Protein AF-A0A6A4GI55-F1 (afdb_monomer_lite)

Radius of gyration: 38.8 Å; chains: 1; bounding box: 85×87×106 Å

Sequence (575 aa):
MINQCIDLEAQVASNDEFSDIDGFEDRGFIDDSPVNSPGPSSPTPTSPSSTPLLATTRNKGLNTLLARIEDHLTQKPLPEEEEDESVLGQKGLWLREGDRSLWRPRQEYHVIFELISKHEVLHKELSSAFYNPRDVGYVYLEARFSKSGPQSLREVLRGLYNTKMSTLALVPESELKKCLHMQDERGYAHGQWVQIRGVKVLVVPRLSLAASNKHYASSSKRKRDAPCPPSELFQPAKCKHDLVKRGDRYMYKSWTFKHGLLVKVFNLSSVSPARKIPISLFHLFSESKKRAGKDLFEIASMPLPSFWHFDPGEKVIVHYKEGATFGTVLTSEEESDMEKSWCVVDVVSKGHQRVMVRYLEKNIIPGDFIEVLRGAHTGKSGFVVAKTDDHLGICIGAYFRVHANSVKLTTPNYSNTETPWLNVEVKLLIQPHAGQTGWVKDVFVDSNRSLQLVVYLCTGKTCTVGHSEVLERWTGKLLLDHQPLKPHQSQFDVDVPWKDVEVVIQSGSFVSSIGIVKDVRRDFRGSLHVLLWIVQHNCSVEVDHSTVMERRTFMPLLESLPLHDHQLTKVQRQF

Secondary structure (DSSP, 8-state):
--------S------------------------------------------------S-HHHHHHHHHHHHHHTT-PPPP-----S-------PPPTTPPEEEE-S--THHHHHHHHTHHHHTTTEEEEE--TTSTT--EEEE-----STTSHHHHHHHHH---GGG-EEPPHHHHHHHT----TT-PPTTPPP-SS-EEEEE------S---------------SPPPP-----GGG--SSEEEETTEEEETTEEEETTEEEEEE-GGG----SEE-HHHHHHHHHHHHHH-S-S--GGGSPEETT----TT-EEEEEETTEEEEEEEEEEEE-TTSS-EEEEEEETTTEEEEEEGGGEEE---TT-EEEE-SSTTTT-EEEEEEEETTEEEEEESEEEEEEGGGEEE-----TTS--TTTT-EEEE-STTSTT-EEEEEEEEE-TTS-EEEEEEETTS-EEEEEGGGEEETTT-SBHHHHSPPPGGGTTT----TTTT-EEEE-SSTTTTPEEEEEEEEE-TTS-EEEEEEETTTTEEEEEEGGGEEETTT--BTTTS-S--TTSTTTGGG--

Structure (mmCIF, N/CA/C/O backbone):
data_AF-A0A6A4GI55-F1
#
_entry.id   AF-A0A6A4GI55-F1
#
loop_
_atom_site.group_PDB
_atom_site.id
_atom_site.type_symbol
_atom_site.label_atom_id
_atom_site.label_alt_id
_atom_site.label_comp_id
_atom_site.label_asym_id
_atom_site.label_entity_id
_atom_site.label_seq_id
_atom_site.pdbx_PDB_ins_code
_atom_site.Cartn_x
_atom_site.Cartn_y
_atom_site.Cartn_z
_atom_site.occupancy
_atom_site.B_iso_or_equiv
_atom_site.auth_seq_id
_atom_site.auth_comp_id
_atom_site.auth_asym_id
_atom_site.auth_atom_id
_atom_site.pdbx_PDB_model_num
ATOM 1 N N . MET A 1 1 ? -6.349 -13.548 -43.482 1.00 27.50 1 MET A N 1
ATOM 2 C CA . MET A 1 1 ? -6.478 -13.733 -42.019 1.00 27.50 1 MET A CA 1
ATOM 3 C C . MET A 1 1 ? -5.986 -12.467 -41.336 1.00 27.50 1 MET A C 1
ATOM 5 O O . MET A 1 1 ? -4.794 -12.211 -41.338 1.00 27.50 1 MET A O 1
ATOM 9 N N . ILE A 1 2 ? -6.903 -11.632 -40.848 1.00 30.75 2 ILE A N 1
ATOM 10 C CA . ILE A 1 2 ? -6.598 -10.356 -40.190 1.00 30.75 2 ILE A CA 1
ATOM 11 C C . ILE A 1 2 ? -7.349 -10.374 -38.862 1.00 30.75 2 ILE A C 1
ATOM 13 O O . ILE A 1 2 ? -8.572 -10.377 -38.863 1.00 30.75 2 ILE A O 1
ATOM 17 N N . ASN A 1 3 ? -6.616 -10.416 -37.752 1.00 27.03 3 ASN A N 1
ATOM 18 C CA . ASN A 1 3 ? -7.107 -10.047 -36.427 1.00 27.03 3 ASN A CA 1
ATOM 19 C C . ASN A 1 3 ? -5.991 -9.260 -35.741 1.00 27.03 3 ASN A C 1
ATOM 21 O O . ASN A 1 3 ? -5.084 -9.812 -35.119 1.00 27.03 3 ASN A O 1
ATOM 25 N N . GLN A 1 4 ? -6.051 -7.947 -35.948 1.00 27.64 4 GLN A N 1
ATOM 26 C CA . GLN A 1 4 ? -5.278 -6.944 -35.234 1.00 27.64 4 GLN A CA 1
ATOM 27 C C . GLN A 1 4 ? -5.933 -6.672 -33.878 1.00 27.64 4 GLN A C 1
ATOM 29 O O . GLN A 1 4 ? -7.140 -6.469 -33.823 1.00 27.64 4 GLN A O 1
ATOM 34 N N . CYS A 1 5 ? -5.119 -6.600 -32.824 1.00 23.16 5 CYS A N 1
ATOM 35 C CA . CYS A 1 5 ? -5.199 -5.582 -31.772 1.00 23.16 5 CYS A CA 1
ATOM 36 C C . CYS A 1 5 ? -3.943 -5.690 -30.898 1.00 23.16 5 CYS A C 1
ATOM 38 O O . CYS A 1 5 ? -3.806 -6.603 -30.087 1.00 23.16 5 CYS A O 1
ATOM 40 N N . ILE A 1 6 ? -3.021 -4.746 -31.082 1.00 31.50 6 ILE A N 1
ATOM 41 C CA . ILE A 1 6 ? -1.966 -4.406 -30.128 1.00 31.50 6 ILE A CA 1
ATOM 42 C C . ILE A 1 6 ? -1.977 -2.882 -30.043 1.00 31.50 6 ILE A C 1
ATOM 44 O O . ILE A 1 6 ? -1.824 -2.229 -31.075 1.00 31.50 6 ILE A O 1
ATOM 48 N N . ASP A 1 7 ? -2.123 -2.347 -28.833 1.00 30.25 7 ASP A N 1
ATOM 49 C CA . ASP A 1 7 ? -1.531 -1.061 -28.476 1.00 30.25 7 ASP A CA 1
ATOM 50 C C . ASP A 1 7 ? -1.254 -1.005 -26.964 1.00 30.25 7 ASP A C 1
ATOM 52 O O . ASP A 1 7 ? -2.112 -1.361 -26.151 1.00 30.25 7 ASP A O 1
ATOM 56 N N . LEU A 1 8 ? -0.027 -0.628 -26.615 1.00 39.16 8 LEU A N 1
ATOM 57 C CA . LEU A 1 8 ? 0.476 -0.371 -25.265 1.00 39.16 8 LEU A CA 1
ATOM 58 C C . LEU A 1 8 ? 1.127 1.006 -25.362 1.00 39.16 8 LEU A C 1
ATOM 60 O O . LEU A 1 8 ? 2.305 1.111 -25.675 1.00 39.16 8 LEU A O 1
ATOM 64 N N . GLU A 1 9 ? 0.269 2.012 -25.223 1.00 27.00 9 GLU A N 1
ATOM 65 C CA . GLU A 1 9 ? 0.492 3.458 -25.316 1.00 27.00 9 GLU A CA 1
ATOM 66 C C . GLU A 1 9 ? 1.938 3.928 -25.566 1.00 27.00 9 GLU A C 1
ATOM 68 O O . GLU A 1 9 ? 2.693 4.181 -24.631 1.00 27.00 9 GLU A O 1
ATOM 73 N N . ALA A 1 10 ? 2.263 4.156 -26.844 1.00 29.06 10 ALA A N 1
ATOM 74 C CA . ALA A 1 10 ? 2.927 5.378 -27.300 1.00 29.06 10 ALA A CA 1
ATOM 75 C C . ALA A 1 10 ? 2.704 5.577 -28.811 1.00 29.06 10 ALA A C 1
ATOM 77 O O . ALA A 1 10 ? 2.954 4.691 -29.626 1.00 29.06 10 ALA A O 1
ATOM 78 N N . GLN A 1 11 ? 2.236 6.774 -29.171 1.00 33.56 11 GLN A N 1
ATOM 79 C CA . GLN A 1 11 ? 2.151 7.281 -30.539 1.00 33.56 11 GLN A CA 1
ATOM 80 C C . GLN A 1 11 ? 3.532 7.283 -31.208 1.00 33.56 11 GLN A C 1
ATOM 82 O O . GLN A 1 11 ? 4.413 7.984 -30.725 1.00 33.56 11 GLN A O 1
ATOM 87 N N . VAL A 1 12 ? 3.680 6.629 -32.364 1.00 30.25 12 VAL A N 1
ATOM 88 C CA . VAL A 1 12 ? 4.513 7.122 -33.478 1.00 30.25 12 VAL A CA 1
ATOM 89 C C . VAL A 1 12 ? 3.841 6.727 -34.796 1.00 30.25 12 VAL A C 1
ATOM 91 O O . VAL A 1 12 ? 3.284 5.639 -34.938 1.00 30.25 12 VAL A O 1
ATOM 94 N N . ALA A 1 13 ? 3.834 7.683 -35.720 1.00 28.62 13 ALA A N 1
ATOM 95 C CA . ALA A 1 13 ? 3.195 7.647 -37.021 1.00 28.62 13 ALA A CA 1
ATOM 96 C C . ALA A 1 13 ? 3.785 6.596 -37.981 1.00 28.62 13 ALA A C 1
ATOM 98 O O . ALA A 1 13 ? 4.978 6.326 -37.963 1.00 28.62 13 ALA A O 1
ATOM 99 N N . SER A 1 14 ? 2.891 6.086 -38.839 1.00 33.53 14 SER A N 1
ATOM 100 C CA . SER A 1 14 ? 3.116 5.547 -40.191 1.00 33.53 14 SER A CA 1
ATOM 101 C C . SER A 1 14 ? 4.301 4.598 -40.420 1.00 33.53 14 SER A C 1
ATOM 103 O O . SER A 1 14 ? 5.425 5.043 -40.618 1.00 33.53 14 SER A O 1
ATOM 105 N N . ASN A 1 15 ? 3.990 3.308 -40.583 1.00 33.47 15 ASN A N 1
ATOM 106 C CA . ASN A 1 15 ? 4.779 2.399 -41.416 1.00 33.47 15 ASN A CA 1
ATOM 107 C C . ASN A 1 15 ? 3.986 2.126 -42.700 1.00 33.47 15 ASN A C 1
ATOM 109 O O . ASN A 1 15 ? 3.065 1.307 -42.685 1.00 33.47 15 ASN A O 1
ATOM 113 N N . ASP A 1 16 ? 4.338 2.826 -43.774 1.00 38.34 16 ASP A N 1
ATOM 114 C CA . ASP A 1 16 ? 4.315 2.238 -45.113 1.00 38.34 16 ASP A CA 1
ATOM 115 C C . ASP A 1 16 ? 5.737 1.740 -45.413 1.00 38.34 16 ASP A C 1
ATOM 117 O O . ASP A 1 16 ? 6.703 2.276 -44.875 1.00 38.34 16 ASP A O 1
ATOM 121 N N . GLU A 1 17 ? 5.819 0.720 -46.266 1.00 38.59 17 GLU A N 1
ATOM 122 C CA . GLU A 1 17 ? 7.030 0.042 -46.759 1.00 38.59 17 GLU A CA 1
ATOM 123 C C . GLU A 1 17 ? 7.668 -0.974 -45.795 1.00 38.59 17 GLU A C 1
ATOM 125 O O . GLU A 1 17 ? 8.411 -0.651 -44.879 1.00 38.59 17 GLU A O 1
ATOM 130 N N . PHE A 1 18 ? 7.342 -2.254 -45.994 1.00 33.28 18 PHE A N 1
ATOM 131 C CA . PHE A 1 18 ? 8.253 -3.223 -46.618 1.00 33.28 18 PHE A CA 1
ATOM 132 C C . PHE A 1 18 ? 7.452 -4.492 -46.938 1.00 33.28 18 PHE A C 1
ATOM 134 O O . PHE A 1 18 ? 6.995 -5.217 -46.053 1.00 33.28 18 PHE A O 1
ATOM 141 N N . SER A 1 19 ? 7.238 -4.691 -48.233 1.00 33.56 19 SER A N 1
ATOM 142 C CA . SER A 1 19 ? 6.690 -5.887 -48.856 1.00 33.56 19 SER A CA 1
ATOM 143 C C . SER A 1 19 ? 7.709 -7.029 -48.865 1.00 33.56 19 SER A C 1
ATOM 145 O O . SER A 1 19 ? 8.910 -6.794 -48.971 1.00 33.56 19 SER A O 1
ATOM 147 N N . ASP A 1 20 ? 7.158 -8.239 -48.800 1.00 34.97 20 ASP A N 1
ATOM 148 C CA . ASP A 1 20 ? 7.631 -9.501 -49.371 1.00 34.97 20 ASP A CA 1
ATOM 149 C C . ASP A 1 20 ? 9.036 -10.003 -49.008 1.00 34.97 20 ASP A C 1
ATOM 151 O O . ASP A 1 20 ? 10.056 -9.510 -49.477 1.00 34.97 20 ASP A O 1
ATOM 155 N N . ILE A 1 21 ? 9.068 -11.114 -48.267 1.00 32.69 21 ILE A N 1
ATOM 156 C CA . ILE A 1 21 ? 9.977 -12.221 -48.575 1.00 32.69 21 ILE A CA 1
ATOM 157 C C . ILE A 1 21 ? 9.258 -13.534 -48.260 1.00 32.69 21 ILE A C 1
ATOM 159 O O . ILE A 1 21 ? 8.722 -13.738 -47.167 1.00 32.69 21 ILE A O 1
ATOM 163 N N . ASP A 1 22 ? 9.228 -14.363 -49.296 1.00 34.16 22 ASP A N 1
ATOM 164 C CA . ASP A 1 22 ? 8.552 -15.640 -49.421 1.00 34.16 22 ASP A CA 1
ATOM 165 C C . ASP A 1 22 ? 9.075 -16.723 -48.476 1.00 34.16 22 ASP A C 1
ATOM 167 O O . ASP A 1 22 ? 10.158 -16.646 -47.889 1.00 34.16 22 ASP A O 1
ATOM 171 N N . GLY A 1 23 ? 8.235 -17.747 -48.346 1.00 33.69 23 GLY A N 1
ATOM 172 C CA . GLY A 1 23 ? 8.396 -18.875 -47.450 1.00 33.69 23 GLY A CA 1
ATOM 173 C C . GLY A 1 23 ? 9.537 -19.826 -47.796 1.00 33.69 23 GLY A C 1
ATOM 174 O O . GLY A 1 23 ? 10.000 -19.931 -48.926 1.00 33.69 23 GLY A O 1
ATOM 175 N N . PHE A 1 24 ? 9.910 -20.602 -46.784 1.00 30.45 24 PHE A N 1
ATOM 176 C CA . PHE A 1 24 ? 10.539 -21.902 -46.957 1.00 30.45 24 PHE A CA 1
ATOM 177 C C . PHE A 1 24 ? 9.779 -22.891 -46.073 1.00 30.45 24 PHE A C 1
ATOM 179 O O . PHE A 1 24 ? 9.833 -22.820 -44.844 1.00 30.45 24 PHE A O 1
ATOM 186 N N . GLU A 1 25 ? 8.997 -23.754 -46.725 1.00 33.44 25 GLU A N 1
ATOM 187 C CA . GLU A 1 25 ? 8.440 -24.962 -46.124 1.00 33.44 25 GLU A CA 1
ATOM 188 C C . GLU A 1 25 ? 9.569 -25.975 -45.914 1.00 33.44 25 GLU A C 1
ATOM 190 O O . GLU A 1 25 ? 10.331 -26.276 -46.831 1.00 33.44 25 GLU A O 1
ATOM 195 N N . ASP A 1 26 ? 9.632 -26.518 -44.704 1.00 32.16 26 ASP A N 1
ATOM 196 C CA . ASP A 1 26 ? 10.450 -27.662 -44.325 1.00 32.16 26 ASP A CA 1
ATOM 197 C C . ASP A 1 26 ? 9.515 -28.884 -44.294 1.00 32.16 26 ASP A C 1
ATOM 199 O O . ASP A 1 26 ? 8.617 -28.965 -43.448 1.00 32.16 26 ASP A O 1
ATOM 203 N N . ARG A 1 27 ? 9.639 -29.797 -45.268 1.00 33.41 27 ARG A N 1
ATOM 204 C CA . ARG A 1 27 ? 8.898 -31.071 -45.294 1.00 33.41 27 ARG A CA 1
ATOM 205 C C . ARG A 1 27 ? 9.871 -32.238 -45.210 1.00 33.41 27 ARG A C 1
ATOM 207 O O . ARG A 1 27 ? 10.637 -32.493 -46.134 1.00 33.41 27 ARG A O 1
ATOM 214 N N . GLY A 1 28 ? 9.777 -32.960 -44.098 1.00 31.00 28 GLY A N 1
ATOM 215 C CA . GLY A 1 28 ? 10.448 -34.231 -43.868 1.00 31.00 28 GLY A CA 1
ATOM 216 C C . GLY A 1 28 ? 9.755 -35.425 -44.537 1.00 31.00 28 GLY A C 1
ATOM 217 O O . GLY A 1 28 ? 8.531 -35.483 -44.628 1.00 31.00 28 GLY A O 1
ATOM 218 N N . PHE A 1 29 ? 10.607 -36.346 -44.992 1.00 28.78 29 PHE A N 1
ATOM 219 C CA . PHE A 1 29 ? 10.519 -37.814 -45.005 1.00 28.78 29 PHE A CA 1
ATOM 220 C C . PHE A 1 29 ? 9.176 -38.501 -44.705 1.00 28.78 29 PHE A C 1
ATOM 222 O O . PHE A 1 29 ? 8.700 -38.413 -43.576 1.00 28.78 29 PHE A O 1
ATOM 229 N N . ILE A 1 30 ? 8.728 -39.357 -45.639 1.00 34.19 30 ILE A N 1
ATOM 230 C CA . ILE A 1 30 ? 8.327 -40.758 -45.382 1.00 34.19 30 ILE A CA 1
ATOM 231 C C . ILE A 1 30 ? 8.816 -41.638 -46.551 1.00 34.19 30 ILE A C 1
ATOM 233 O O . ILE A 1 30 ? 8.783 -41.228 -47.710 1.00 34.19 30 ILE A O 1
ATOM 237 N N . ASP A 1 31 ? 9.309 -42.811 -46.166 1.00 32.91 31 ASP A N 1
ATOM 238 C CA . ASP A 1 31 ? 9.859 -43.941 -46.917 1.00 32.91 31 ASP A CA 1
ATOM 239 C C . ASP A 1 31 ? 8.738 -44.927 -47.309 1.00 32.91 31 ASP A C 1
ATOM 241 O O . ASP A 1 31 ? 7.802 -45.086 -46.533 1.00 32.91 31 ASP A O 1
ATOM 245 N N . ASP A 1 32 ? 8.841 -45.578 -48.472 1.00 31.58 32 ASP A N 1
ATOM 246 C CA . ASP A 1 32 ? 8.227 -46.887 -48.760 1.00 31.58 32 ASP A CA 1
ATOM 247 C C . ASP A 1 32 ? 8.819 -47.461 -50.069 1.00 31.58 32 ASP A C 1
ATOM 249 O O . ASP A 1 32 ? 8.572 -46.990 -51.181 1.00 31.58 32 ASP A O 1
ATOM 253 N N . SER A 1 33 ? 9.643 -48.499 -49.907 1.00 32.56 33 SER A N 1
ATOM 254 C CA . SER A 1 33 ? 10.114 -49.445 -50.942 1.00 32.56 33 SER A CA 1
ATOM 255 C C . SER A 1 33 ? 9.000 -50.490 -51.252 1.00 32.56 33 SER A C 1
ATOM 257 O O . SER A 1 33 ? 7.983 -50.433 -50.562 1.00 32.56 33 SER A O 1
ATOM 259 N N . PRO A 1 34 ? 9.125 -51.514 -52.149 1.00 48.28 34 PRO A N 1
ATOM 260 C CA . PRO A 1 34 ? 10.324 -52.038 -52.835 1.00 48.28 34 PRO A CA 1
ATOM 261 C C . PRO A 1 34 ? 10.118 -52.534 -54.301 1.00 48.28 34 PRO A C 1
ATOM 263 O O . PRO A 1 34 ? 9.014 -52.525 -54.835 1.00 48.28 34 PRO A O 1
ATOM 266 N N . VAL A 1 35 ? 11.201 -53.062 -54.906 1.00 32.31 35 VAL A N 1
ATOM 267 C CA . VAL A 1 35 ? 11.301 -54.393 -55.573 1.00 32.31 35 VAL A CA 1
ATOM 268 C C . VAL A 1 35 ? 12.112 -54.402 -56.898 1.00 32.31 35 VAL A C 1
ATOM 270 O O . VAL A 1 35 ? 11.767 -53.744 -57.872 1.00 32.31 35 VAL A O 1
ATOM 273 N N . ASN A 1 36 ? 13.119 -55.297 -56.905 1.00 29.91 36 ASN A N 1
ATOM 274 C CA . ASN A 1 36 ? 13.839 -55.980 -58.004 1.00 29.91 36 ASN A CA 1
ATOM 275 C C . ASN A 1 36 ? 15.143 -55.400 -58.604 1.00 29.91 36 ASN A C 1
ATOM 277 O O . ASN A 1 36 ? 15.152 -54.545 -59.482 1.00 29.91 36 ASN A O 1
ATOM 281 N N . SER A 1 37 ? 16.258 -56.024 -58.193 1.00 36.81 37 SER A N 1
ATOM 282 C CA . SER A 1 37 ? 17.540 -56.175 -58.921 1.00 36.81 37 SER A CA 1
ATOM 283 C C . SER A 1 37 ? 17.494 -57.436 -59.834 1.00 36.81 37 SER A C 1
ATOM 285 O O . SER A 1 37 ? 16.513 -58.176 -59.710 1.00 36.81 37 SER A O 1
ATOM 287 N N . PRO A 1 38 ? 18.477 -57.748 -60.727 1.00 46.69 38 PRO A N 1
ATOM 288 C CA . PRO A 1 38 ? 19.897 -58.005 -60.386 1.00 46.69 38 PRO A CA 1
ATOM 289 C C . PRO A 1 38 ? 20.960 -57.453 -61.386 1.00 46.69 38 PRO A C 1
ATOM 291 O O . PRO A 1 38 ? 20.625 -56.996 -62.470 1.00 46.69 38 PRO A O 1
ATOM 294 N N . GLY A 1 39 ? 22.243 -57.470 -60.963 1.00 28.81 39 GLY A N 1
ATOM 295 C CA . GLY A 1 39 ? 23.445 -56.858 -61.598 1.00 28.81 39 GLY A CA 1
ATOM 296 C C . GLY A 1 39 ? 24.020 -57.613 -62.817 1.00 28.81 39 GLY A C 1
ATOM 297 O O . GLY A 1 39 ? 23.220 -58.154 -63.573 1.00 28.81 39 GLY A O 1
ATOM 298 N N . PRO A 1 40 ? 25.357 -57.775 -63.026 1.00 45.09 40 PRO A N 1
ATOM 299 C CA . PRO A 1 40 ? 26.566 -57.150 -62.433 1.00 45.09 40 PRO A CA 1
ATOM 300 C C . PRO A 1 40 ? 27.657 -56.734 -63.480 1.00 45.09 40 PRO A C 1
ATOM 302 O O . PRO A 1 40 ? 27.607 -57.193 -64.611 1.00 45.09 40 PRO A O 1
ATOM 305 N N . SER A 1 41 ? 28.692 -55.955 -63.093 1.00 30.98 41 SER A N 1
ATOM 306 C CA . SER A 1 41 ? 30.124 -56.165 -63.476 1.00 30.98 41 SER A CA 1
ATOM 307 C C . SER A 1 41 ? 31.046 -54.971 -63.135 1.00 30.98 41 SER A C 1
ATOM 309 O O . SER A 1 41 ? 30.869 -53.867 -63.644 1.00 30.98 41 SER A O 1
ATOM 311 N N . SER A 1 42 ? 32.068 -55.229 -62.311 1.00 31.05 42 SER A N 1
ATOM 312 C CA . SER A 1 42 ? 33.330 -54.465 -62.129 1.00 31.05 42 SER A CA 1
ATOM 313 C C . SER A 1 42 ? 34.255 -54.626 -63.376 1.00 31.05 42 SER A C 1
ATOM 315 O O . SER A 1 42 ? 33.863 -55.426 -64.228 1.00 31.05 42 SER A O 1
ATOM 317 N N . PRO A 1 43 ? 35.469 -54.012 -63.531 1.00 37.88 43 PRO A N 1
ATOM 318 C CA . PRO A 1 43 ? 36.364 -53.411 -62.521 1.00 37.88 43 PRO A CA 1
ATOM 319 C C . PRO A 1 43 ? 37.162 -52.123 -62.910 1.00 37.88 43 PRO A C 1
ATOM 321 O O . PRO A 1 43 ? 37.213 -51.684 -64.053 1.00 37.88 43 PRO A O 1
ATOM 324 N N . THR A 1 44 ? 37.821 -51.546 -61.895 1.00 29.11 44 THR A N 1
ATOM 325 C CA . THR A 1 44 ? 39.004 -50.635 -61.877 1.00 29.11 44 THR A CA 1
ATOM 326 C C . THR A 1 44 ? 40.224 -51.267 -62.611 1.00 29.11 44 THR A C 1
ATOM 328 O O . THR A 1 44 ? 40.113 -52.458 -62.904 1.00 29.11 44 THR A O 1
ATOM 331 N N . PRO A 1 45 ? 41.416 -50.632 -62.845 1.00 38.56 45 PRO A N 1
ATOM 332 C CA . PRO A 1 45 ? 41.989 -49.383 -62.281 1.00 38.56 45 PRO A CA 1
ATOM 333 C C . PRO A 1 45 ? 42.847 -48.499 -63.236 1.00 38.56 45 PRO A C 1
ATOM 335 O O . PRO A 1 45 ? 43.279 -48.964 -64.281 1.00 38.56 45 PRO A O 1
ATOM 338 N N . THR A 1 46 ? 43.190 -47.255 -62.846 1.00 26.91 46 THR A N 1
ATOM 339 C CA . THR A 1 46 ? 44.569 -46.671 -62.866 1.00 26.91 46 THR A CA 1
ATOM 340 C C . THR A 1 46 ? 44.591 -45.180 -62.464 1.00 26.91 46 THR A C 1
ATOM 342 O O . THR A 1 46 ? 43.878 -44.357 -63.023 1.00 26.91 46 THR A O 1
ATOM 345 N N . SER A 1 47 ? 45.458 -44.844 -61.504 1.00 27.56 47 SER A N 1
ATOM 346 C CA . SER A 1 47 ? 46.067 -43.511 -61.268 1.00 27.56 47 SER A CA 1
ATOM 347 C C . SER A 1 47 ? 47.493 -43.529 -61.881 1.00 27.56 47 SER A C 1
ATOM 349 O O . SER A 1 47 ? 47.893 -44.630 -62.276 1.00 27.56 47 SER A O 1
ATOM 351 N N . PRO A 1 48 ? 48.333 -42.455 -61.910 1.00 42.34 48 PRO A N 1
ATOM 352 C CA . PRO A 1 48 ? 48.237 -41.136 -61.242 1.00 42.34 48 PRO A CA 1
ATOM 353 C C . PRO A 1 48 ? 48.700 -39.905 -62.081 1.00 42.34 48 PRO A C 1
ATOM 355 O O . PRO A 1 48 ? 49.344 -40.064 -63.109 1.00 42.34 48 PRO A O 1
ATOM 358 N N . SER A 1 49 ? 48.448 -38.668 -61.602 1.00 25.91 49 SER A N 1
ATOM 359 C CA . SER A 1 49 ? 49.297 -37.470 -61.852 1.00 25.91 49 SER A CA 1
ATOM 360 C C . SER A 1 49 ? 48.773 -36.180 -61.161 1.00 25.91 49 SER A C 1
ATOM 362 O O . SER A 1 49 ? 47.888 -35.505 -61.673 1.00 25.91 49 SER A O 1
ATOM 364 N N . SER A 1 50 ? 49.363 -35.858 -60.004 1.00 26.67 50 SER A N 1
ATOM 365 C CA . SER A 1 50 ? 49.997 -34.579 -59.591 1.00 26.67 50 SER A CA 1
ATOM 366 C C . SER A 1 50 ? 49.322 -33.179 -59.721 1.00 26.67 50 SER A C 1
ATOM 368 O O . SER A 1 50 ? 49.386 -32.555 -60.773 1.00 26.67 50 SER A O 1
ATOM 370 N N . THR A 1 51 ? 48.969 -32.618 -58.537 1.00 28.88 51 THR A N 1
ATOM 371 C CA . THR A 1 51 ? 49.131 -31.217 -57.995 1.00 28.88 51 THR A CA 1
ATOM 372 C C . THR A 1 51 ? 48.413 -29.984 -58.606 1.00 28.88 51 THR A C 1
ATOM 374 O O . THR A 1 51 ? 48.208 -29.959 -59.811 1.00 28.88 51 THR A O 1
ATOM 377 N N . PRO A 1 52 ? 48.177 -28.865 -57.852 1.00 34.53 52 PRO A N 1
ATOM 378 C CA . PRO A 1 52 ? 48.204 -28.639 -56.390 1.00 34.53 52 PRO A CA 1
ATOM 379 C C . PRO A 1 52 ? 46.973 -27.893 -55.793 1.00 34.53 52 PRO A C 1
ATOM 381 O O . PRO A 1 52 ? 46.216 -27.201 -56.468 1.00 34.53 52 PRO A O 1
ATOM 384 N N . LEU A 1 53 ? 46.845 -27.998 -54.463 1.00 27.53 53 LEU A N 1
ATOM 385 C CA . LEU A 1 53 ? 45.938 -27.245 -53.587 1.00 27.53 53 LEU A CA 1
ATOM 386 C C . LEU A 1 53 ? 46.423 -25.801 -53.375 1.00 27.53 53 LEU A C 1
ATOM 388 O O . LEU A 1 53 ? 47.582 -25.573 -53.030 1.00 27.53 53 LEU A O 1
ATOM 392 N N . LEU A 1 54 ? 45.509 -24.839 -53.509 1.00 28.50 54 LEU A N 1
ATOM 393 C CA . LEU A 1 54 ? 45.727 -23.425 -53.206 1.00 28.50 54 LEU A CA 1
ATOM 394 C C . LEU A 1 54 ? 45.274 -23.134 -51.771 1.00 28.50 54 LEU A C 1
ATOM 396 O O . LEU A 1 54 ? 44.089 -23.190 -51.445 1.00 28.50 54 LEU A O 1
ATOM 400 N N . ALA A 1 55 ? 46.248 -22.832 -50.917 1.00 28.00 55 ALA A N 1
ATOM 401 C CA . ALA A 1 55 ? 46.053 -22.346 -49.564 1.00 28.00 55 ALA A CA 1
ATOM 402 C C . ALA A 1 55 ? 45.994 -20.805 -49.535 1.00 28.00 55 ALA A C 1
ATOM 404 O O . ALA A 1 55 ? 46.828 -20.124 -50.122 1.00 28.00 55 ALA A O 1
ATOM 405 N N . THR A 1 56 ? 45.032 -20.293 -48.767 1.00 35.31 56 THR A N 1
ATOM 406 C CA . THR A 1 56 ? 45.176 -19.190 -47.799 1.00 35.31 56 THR A CA 1
ATOM 407 C C . THR A 1 56 ? 45.733 -17.835 -48.256 1.00 35.31 56 THR A C 1
ATOM 409 O O . THR A 1 56 ? 46.932 -17.600 -48.176 1.00 35.31 56 THR A O 1
ATOM 412 N N . THR A 1 57 ? 44.848 -16.844 -48.418 1.00 35.88 57 THR A N 1
ATOM 413 C CA . THR A 1 57 ? 45.135 -15.444 -48.028 1.00 35.88 57 THR A CA 1
ATOM 414 C C . THR A 1 57 ? 43.846 -14.672 -47.735 1.00 35.88 57 THR A C 1
ATOM 416 O O . THR A 1 57 ? 43.248 -14.107 -48.647 1.00 35.88 57 THR A O 1
ATOM 419 N N . ARG A 1 58 ? 43.422 -14.583 -46.461 1.00 41.53 58 ARG A N 1
ATOM 420 C CA . ARG A 1 58 ? 42.542 -13.466 -46.043 1.00 41.53 58 ARG A CA 1
ATOM 421 C C . ARG A 1 58 ? 42.608 -12.991 -44.584 1.00 41.53 58 ARG A C 1
ATOM 423 O O . ARG A 1 58 ? 42.080 -11.927 -44.313 1.00 41.53 58 ARG A O 1
ATOM 430 N N . ASN A 1 59 ? 43.315 -13.651 -43.661 1.00 50.47 59 ASN A N 1
ATOM 431 C CA . ASN A 1 59 ? 43.210 -13.296 -42.228 1.00 50.47 59 ASN A CA 1
ATOM 432 C C . ASN A 1 59 ? 44.522 -12.877 -41.534 1.00 50.47 59 ASN A C 1
ATOM 434 O O . ASN A 1 59 ? 44.648 -13.022 -40.324 1.00 50.47 59 ASN A O 1
ATOM 438 N N . LYS A 1 60 ? 45.510 -12.322 -42.252 1.00 45.50 60 LYS A N 1
ATOM 439 C CA . LYS A 1 60 ? 46.753 -11.836 -41.607 1.00 45.50 60 LYS A CA 1
ATOM 440 C C . LYS A 1 60 ? 46.595 -10.479 -40.895 1.00 45.50 60 LYS A C 1
ATOM 442 O O . LYS A 1 60 ? 47.260 -10.243 -39.893 1.00 45.50 60 LYS A O 1
ATOM 447 N N . GLY A 1 61 ? 45.691 -9.608 -41.355 1.00 46.44 61 GLY A N 1
ATOM 448 C CA . GLY A 1 61 ? 45.497 -8.276 -40.758 1.00 46.44 61 GLY A CA 1
ATOM 449 C C . GLY A 1 61 ? 44.814 -8.303 -39.386 1.00 46.44 61 GLY A C 1
ATOM 450 O O . GLY A 1 61 ? 45.246 -7.611 -38.470 1.00 46.44 61 GLY A O 1
ATOM 451 N N . LEU A 1 62 ? 43.793 -9.150 -39.225 1.00 43.22 62 LEU A N 1
ATOM 452 C CA . LEU A 1 62 ? 42.985 -9.210 -38.003 1.00 43.22 62 LEU A CA 1
ATOM 453 C C . LEU A 1 62 ? 43.768 -9.804 -36.820 1.00 43.22 62 LEU A C 1
ATOM 455 O O . LEU A 1 62 ? 43.745 -9.260 -35.723 1.00 43.22 62 LEU A O 1
ATOM 459 N N . ASN A 1 63 ? 44.537 -10.866 -37.071 1.00 54.50 63 ASN A N 1
ATOM 460 C CA . ASN A 1 63 ? 45.331 -11.531 -36.034 1.00 54.50 63 ASN A CA 1
ATOM 461 C C . ASN A 1 63 ? 46.486 -10.651 -35.532 1.00 54.50 63 ASN A C 1
ATOM 463 O O . ASN A 1 63 ? 46.825 -10.690 -34.356 1.00 54.50 63 ASN A O 1
ATOM 467 N N . THR A 1 64 ? 47.048 -9.803 -36.400 1.00 55.94 64 THR A N 1
ATOM 468 C CA . THR A 1 64 ? 48.107 -8.851 -36.019 1.00 55.94 64 THR A CA 1
ATOM 469 C C . THR A 1 64 ? 47.563 -7.717 -35.140 1.00 55.94 64 THR A C 1
ATOM 471 O O . THR A 1 64 ? 48.271 -7.197 -34.280 1.00 55.94 64 THR A O 1
ATOM 474 N N . LEU A 1 65 ? 46.298 -7.337 -35.338 1.00 47.28 65 LEU A N 1
ATOM 475 C CA . LEU A 1 65 ? 45.632 -6.293 -34.562 1.00 47.28 65 LEU A CA 1
ATOM 476 C C . LEU A 1 65 ? 45.160 -6.818 -33.197 1.00 47.28 65 LEU A C 1
ATOM 478 O O . LEU A 1 65 ? 45.311 -6.120 -32.201 1.00 47.28 65 LEU A 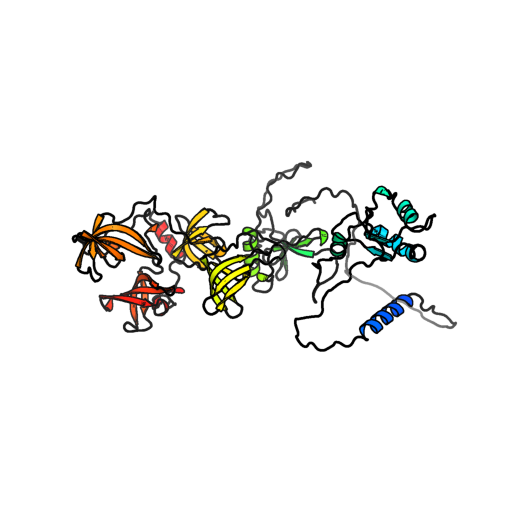O 1
ATOM 482 N N . LEU A 1 66 ? 44.689 -8.068 -33.138 1.00 53.75 66 LEU A N 1
ATOM 483 C CA . LEU A 1 66 ? 44.337 -8.745 -31.884 1.00 53.75 66 LEU A CA 1
ATOM 484 C C . LEU A 1 66 ? 45.564 -8.992 -30.995 1.00 53.75 66 LEU A C 1
ATOM 486 O O . LEU A 1 66 ? 45.520 -8.658 -29.816 1.00 53.75 66 LEU A O 1
ATOM 490 N N . ALA A 1 67 ? 46.685 -9.442 -31.568 1.00 62.94 67 ALA A N 1
ATOM 491 C CA . ALA A 1 67 ? 47.927 -9.640 -30.818 1.00 62.94 67 ALA A CA 1
ATOM 492 C C . ALA A 1 67 ? 48.483 -8.330 -30.223 1.00 62.94 67 ALA A C 1
ATOM 494 O O . ALA A 1 67 ? 49.012 -8.327 -29.118 1.00 62.94 67 ALA A O 1
ATOM 495 N N . ARG A 1 68 ? 48.322 -7.192 -30.919 1.00 57.81 68 ARG A N 1
ATOM 496 C CA . ARG A 1 68 ? 48.709 -5.871 -30.388 1.00 57.81 68 ARG A CA 1
ATOM 497 C C . ARG A 1 68 ? 47.817 -5.391 -29.246 1.00 57.81 68 ARG A C 1
ATOM 499 O O . ARG A 1 68 ? 48.293 -4.636 -28.409 1.00 57.81 68 ARG A O 1
ATOM 506 N N . ILE A 1 69 ? 46.543 -5.781 -29.234 1.00 48.81 69 ILE A N 1
ATOM 507 C CA . ILE A 1 69 ? 45.605 -5.427 -28.162 1.00 48.81 69 ILE A CA 1
ATOM 508 C C . ILE A 1 69 ? 45.871 -6.292 -26.925 1.00 48.81 69 ILE A C 1
ATOM 510 O O . ILE A 1 69 ? 45.905 -5.755 -25.822 1.00 48.81 69 ILE A O 1
ATOM 514 N N . GLU A 1 70 ? 46.126 -7.592 -27.103 1.00 56.91 70 GLU A N 1
ATOM 515 C CA . GLU A 1 70 ? 46.510 -8.492 -26.005 1.00 56.91 70 GLU A CA 1
ATOM 516 C C . GLU A 1 70 ? 47.807 -8.047 -25.326 1.00 56.91 70 GLU A C 1
ATOM 518 O O . GLU A 1 70 ? 47.828 -7.908 -24.105 1.00 56.91 70 GLU A O 1
ATOM 523 N N . ASP A 1 71 ? 48.842 -7.711 -26.100 1.00 59.06 71 ASP A N 1
ATOM 524 C CA . ASP A 1 71 ? 50.142 -7.289 -25.558 1.00 59.06 71 ASP A CA 1
ATOM 525 C C . ASP A 1 71 ? 50.057 -5.949 -24.792 1.00 59.06 71 ASP A C 1
ATOM 527 O O . ASP A 1 71 ? 50.802 -5.702 -23.843 1.00 59.06 71 ASP A O 1
ATOM 531 N N . HIS A 1 72 ? 49.088 -5.090 -25.142 1.00 47.69 72 HIS A N 1
ATOM 532 C CA . HIS A 1 72 ? 48.819 -3.839 -24.423 1.00 47.69 72 HIS A CA 1
ATOM 533 C C . HIS A 1 72 ? 48.026 -4.037 -23.124 1.00 47.69 72 HIS A C 1
ATOM 535 O O . HIS A 1 72 ? 48.117 -3.206 -22.219 1.00 47.69 72 HIS A O 1
ATOM 541 N N . LEU A 1 73 ? 47.264 -5.128 -23.013 1.00 45.69 73 LEU A N 1
ATOM 542 C CA . LEU A 1 73 ? 46.476 -5.459 -21.823 1.00 45.69 73 LEU A CA 1
ATOM 543 C C . LEU A 1 73 ? 47.295 -6.225 -20.775 1.00 45.69 73 LEU A C 1
ATOM 545 O O . LEU A 1 73 ? 47.009 -6.113 -19.585 1.00 45.69 73 LEU A O 1
ATOM 549 N N . THR A 1 74 ? 48.342 -6.948 -21.179 1.00 49.84 74 THR A N 1
ATOM 550 C CA . THR A 1 74 ? 49.194 -7.737 -20.271 1.00 49.84 74 THR A CA 1
ATOM 551 C C . THR A 1 74 ? 50.309 -6.949 -19.576 1.00 49.84 74 THR A C 1
ATOM 553 O O . THR A 1 74 ? 50.921 -7.472 -18.649 1.00 49.84 74 THR A O 1
ATOM 556 N N . GLN A 1 75 ? 50.585 -5.698 -19.967 1.00 40.91 75 GLN A N 1
ATOM 557 C CA . GLN A 1 75 ? 51.726 -4.922 -19.441 1.00 40.91 75 GLN A CA 1
ATOM 558 C C . GLN A 1 75 ? 51.401 -3.926 -18.311 1.00 40.91 75 GLN A C 1
ATOM 560 O O . GLN A 1 75 ? 52.236 -3.078 -17.995 1.00 40.91 75 GLN A O 1
ATOM 565 N N . LYS A 1 76 ? 50.238 -4.008 -17.652 1.00 36.69 76 LYS A N 1
ATOM 566 C CA . LYS A 1 76 ? 49.929 -3.122 -16.515 1.00 36.69 76 LYS A CA 1
ATOM 567 C C . LYS A 1 76 ? 49.697 -3.918 -15.223 1.00 36.69 76 LYS A C 1
ATOM 569 O O . LYS A 1 76 ? 48.631 -4.511 -15.078 1.00 36.69 76 LYS A O 1
ATOM 574 N N . PRO A 1 77 ? 50.656 -3.942 -14.276 1.00 35.91 77 PRO A N 1
ATOM 575 C CA . PRO A 1 77 ? 50.407 -4.484 -12.947 1.00 35.91 77 PRO A CA 1
ATOM 576 C C . PRO A 1 77 ? 49.399 -3.593 -12.210 1.00 35.91 77 PRO A C 1
ATOM 578 O O . PRO A 1 77 ? 49.503 -2.364 -12.255 1.00 35.91 77 PRO A O 1
ATOM 581 N N . LEU A 1 78 ? 48.431 -4.219 -11.541 1.00 34.56 78 LEU A N 1
ATOM 582 C CA . LEU A 1 78 ? 47.559 -3.574 -10.559 1.00 34.56 78 LEU A CA 1
ATOM 583 C C . LEU A 1 78 ? 48.389 -3.155 -9.333 1.00 34.56 78 LEU A C 1
ATOM 585 O O . LEU A 1 78 ? 49.114 -4.003 -8.811 1.00 34.56 78 LEU A O 1
ATOM 589 N N . PRO A 1 79 ? 48.289 -1.906 -8.843 1.00 35.91 79 PRO A N 1
ATOM 590 C CA . PRO A 1 79 ? 48.665 -1.601 -7.472 1.00 35.91 79 PRO A CA 1
ATOM 591 C C . PRO A 1 79 ? 47.568 -2.099 -6.525 1.00 35.91 79 PRO A C 1
ATOM 593 O O . PRO A 1 79 ? 46.380 -1.967 -6.822 1.00 35.91 79 PRO A O 1
ATOM 596 N N . GLU A 1 80 ? 47.995 -2.677 -5.407 1.00 35.53 80 GLU A N 1
ATOM 597 C CA . GLU A 1 80 ? 47.151 -3.066 -4.279 1.00 35.53 80 GLU A CA 1
ATOM 598 C C . GLU A 1 80 ? 46.430 -1.841 -3.693 1.00 35.53 80 GLU A C 1
ATOM 600 O O . GLU A 1 80 ? 47.000 -0.752 -3.593 1.00 35.53 80 GLU A O 1
ATOM 605 N N . GLU A 1 81 ? 45.153 -2.026 -3.359 1.00 35.88 81 GLU A N 1
ATOM 606 C CA . GLU A 1 81 ? 44.286 -1.019 -2.752 1.00 35.88 81 GLU A CA 1
ATOM 607 C C . GLU A 1 81 ? 44.640 -0.855 -1.266 1.00 35.88 81 GLU A C 1
ATOM 609 O O . GLU A 1 81 ? 44.359 -1.735 -0.455 1.00 35.88 81 GLU A O 1
ATOM 614 N N . GLU A 1 82 ? 45.221 0.291 -0.904 1.00 31.23 82 GLU A N 1
ATOM 615 C CA . GLU A 1 82 ? 45.058 0.872 0.430 1.00 31.23 82 GLU A CA 1
ATOM 616 C C . GLU A 1 82 ? 44.089 2.054 0.321 1.00 31.23 82 GLU A C 1
ATOM 618 O O . GLU A 1 82 ? 44.249 2.955 -0.509 1.00 31.23 82 GLU A O 1
ATOM 623 N N . GLU A 1 83 ? 43.040 1.996 1.140 1.00 44.94 83 GLU A N 1
ATOM 624 C CA . GLU A 1 83 ? 42.035 3.034 1.319 1.00 44.94 83 GLU A CA 1
ATOM 625 C C . GLU A 1 83 ? 42.692 4.302 1.876 1.00 44.94 83 GLU A C 1
ATOM 627 O O . GLU A 1 83 ? 42.997 4.384 3.063 1.00 44.94 83 GLU A O 1
ATOM 632 N N . ASP A 1 84 ? 42.856 5.317 1.029 1.00 29.12 84 ASP A N 1
ATOM 633 C CA . ASP A 1 84 ? 42.949 6.695 1.498 1.00 29.12 84 ASP A CA 1
ATOM 634 C C . ASP A 1 84 ? 42.118 7.597 0.580 1.00 29.12 84 ASP A C 1
ATOM 636 O O . ASP A 1 84 ? 42.513 8.034 -0.506 1.00 29.12 84 ASP A O 1
ATOM 640 N N . GLU A 1 85 ? 40.879 7.815 1.013 1.00 41.91 85 GLU A N 1
ATOM 641 C CA . GLU A 1 85 ? 39.859 8.611 0.345 1.00 41.91 85 GLU A CA 1
ATOM 642 C C . GLU A 1 85 ? 40.138 10.111 0.546 1.00 41.91 85 GLU A C 1
ATOM 644 O O . GLU A 1 85 ? 39.318 10.862 1.060 1.00 41.91 85 GLU A O 1
ATOM 649 N N . SER A 1 86 ? 41.320 10.593 0.159 1.00 41.22 86 SER A N 1
ATOM 650 C CA . SER A 1 86 ? 41.541 12.019 -0.077 1.00 41.22 86 SER A CA 1
ATOM 651 C C . SER A 1 86 ? 42.808 12.254 -0.902 1.00 41.22 86 SER A C 1
ATOM 653 O O . SER A 1 86 ? 43.877 11.743 -0.607 1.00 41.22 86 SER A O 1
ATOM 655 N N . VAL A 1 87 ? 42.698 13.121 -1.915 1.00 38.59 87 VAL A N 1
ATOM 656 C CA . VAL A 1 87 ? 43.824 13.689 -2.684 1.00 38.59 87 VAL A CA 1
ATOM 657 C C . VAL A 1 87 ? 44.415 12.798 -3.795 1.00 38.59 87 VAL A C 1
ATOM 659 O O . VAL A 1 87 ? 45.597 12.505 -3.794 1.00 38.59 87 VAL A O 1
ATOM 662 N N . LEU A 1 88 ? 43.653 12.531 -4.865 1.00 35.03 88 LEU A N 1
ATOM 663 C CA . LEU A 1 88 ? 44.183 12.578 -6.244 1.00 35.03 88 LEU A CA 1
ATOM 664 C C . LEU A 1 88 ? 43.050 12.929 -7.219 1.00 35.03 88 LEU A C 1
ATOM 666 O O . LEU A 1 88 ? 42.172 12.139 -7.551 1.00 35.03 88 LEU A O 1
ATOM 670 N N . GLY A 1 89 ? 43.030 14.203 -7.602 1.00 35.50 89 GLY A N 1
ATOM 671 C CA . GLY A 1 89 ? 41.896 14.842 -8.241 1.00 35.50 89 GLY A CA 1
ATOM 672 C C . GLY A 1 89 ? 41.724 14.501 -9.716 1.00 35.50 89 GLY A C 1
ATOM 673 O O . GLY A 1 89 ? 42.665 14.540 -10.504 1.00 35.50 89 GLY A O 1
ATOM 674 N N . GLN A 1 90 ? 40.457 14.410 -10.118 1.00 41.12 90 GLN A N 1
ATOM 675 C CA . GLN A 1 90 ? 39.959 14.709 -11.465 1.00 41.12 90 GLN A CA 1
ATOM 676 C C . GLN A 1 90 ? 40.162 16.208 -11.821 1.00 41.12 90 GLN A C 1
ATOM 678 O O . GLN A 1 90 ? 39.297 16.878 -12.389 1.00 41.12 90 GLN A O 1
ATOM 683 N N . LYS A 1 91 ? 41.312 16.781 -11.447 1.00 38.94 91 LYS A N 1
ATOM 684 C CA . LYS A 1 91 ? 41.733 18.134 -11.796 1.00 38.94 91 LYS A CA 1
ATOM 685 C C . LYS A 1 91 ? 42.383 18.096 -13.178 1.00 38.94 91 LYS A C 1
ATOM 687 O O . LYS A 1 91 ? 43.583 17.912 -13.318 1.00 38.94 91 LYS A O 1
ATOM 692 N N . GLY A 1 92 ? 41.556 18.357 -14.185 1.00 45.53 92 GLY A N 1
ATOM 693 C CA . GLY A 1 92 ? 41.943 19.241 -15.280 1.00 45.53 92 GLY A CA 1
ATOM 694 C C . GLY A 1 92 ? 42.561 18.618 -16.526 1.00 45.53 92 GLY A C 1
ATOM 695 O O . GLY A 1 92 ? 43.674 18.969 -16.901 1.00 45.53 92 GLY A O 1
ATOM 696 N N . LEU A 1 93 ? 41.764 17.846 -17.264 1.00 47.62 93 LEU A N 1
ATOM 697 C CA . LEU A 1 93 ? 41.808 17.899 -18.730 1.00 47.62 93 LEU A CA 1
ATOM 698 C C . LEU A 1 93 ? 40.947 19.092 -19.184 1.00 47.62 93 LEU A C 1
ATOM 700 O O . LEU A 1 93 ? 39.847 18.922 -19.702 1.00 47.62 93 LEU A O 1
ATOM 704 N N . TRP A 1 94 ? 41.395 20.308 -18.867 1.00 55.81 94 TRP A N 1
ATOM 705 C CA . TRP A 1 94 ? 40.810 21.534 -19.416 1.00 55.81 94 TRP A CA 1
ATOM 706 C C . TRP A 1 94 ? 41.493 21.838 -20.747 1.00 55.81 94 TRP A C 1
ATOM 708 O O . TRP A 1 94 ? 42.693 21.577 -20.870 1.00 55.81 94 TRP A O 1
ATOM 718 N N . LEU A 1 95 ? 40.749 22.384 -21.717 1.00 55.91 95 LEU A N 1
ATOM 719 C CA . LEU A 1 95 ? 41.362 22.830 -22.966 1.00 55.91 95 LEU A CA 1
ATOM 720 C C . LEU A 1 95 ? 42.453 23.847 -22.655 1.00 55.91 95 LEU A C 1
ATOM 722 O O . LEU A 1 95 ? 42.253 24.776 -21.869 1.00 55.91 95 LEU A O 1
ATOM 726 N N . ARG A 1 96 ? 43.614 23.651 -23.266 1.00 67.00 96 ARG A N 1
ATOM 727 C CA . ARG A 1 96 ? 44.732 24.583 -23.215 1.00 67.00 96 ARG A CA 1
ATOM 728 C C . ARG A 1 96 ? 44.677 25.512 -24.416 1.00 67.00 96 ARG A C 1
ATOM 730 O O . ARG A 1 96 ? 44.165 25.173 -25.484 1.00 67.00 96 ARG A O 1
ATOM 737 N N . GLU A 1 97 ? 45.259 26.691 -24.248 1.00 52.62 97 GLU A N 1
ATOM 738 C CA . GLU A 1 97 ? 45.498 27.618 -25.347 1.00 52.62 97 GLU A CA 1
ATOM 739 C C . GLU A 1 97 ? 46.393 26.926 -26.390 1.00 52.62 97 GLU A C 1
ATOM 741 O O . GLU A 1 97 ? 47.564 26.647 -26.139 1.00 52.62 97 GLU A O 1
ATOM 746 N N . GLY A 1 98 ? 45.808 26.542 -27.529 1.00 63.41 98 GLY A N 1
ATOM 747 C CA . GLY A 1 98 ? 46.472 25.700 -28.528 1.00 63.41 98 GLY A CA 1
ATOM 748 C C . GLY A 1 98 ? 45.769 24.379 -28.845 1.00 63.41 98 GLY A C 1
ATOM 749 O O . GLY A 1 98 ? 46.183 23.725 -29.807 1.00 63.41 98 GLY A O 1
ATOM 750 N N . ASP A 1 99 ? 44.678 24.035 -28.164 1.00 78.19 99 ASP A N 1
ATOM 751 C CA . ASP A 1 99 ? 43.847 22.880 -28.518 1.00 78.19 99 ASP A CA 1
ATOM 752 C C . ASP A 1 99 ? 42.960 23.163 -29.742 1.00 78.19 99 ASP A C 1
ATOM 754 O O . ASP A 1 99 ? 42.804 24.304 -30.206 1.00 78.19 99 ASP A O 1
ATOM 758 N N . ARG A 1 100 ? 42.450 22.102 -30.373 1.00 82.56 100 ARG A N 1
ATOM 759 C CA . ARG A 1 100 ? 41.547 22.236 -31.521 1.00 82.56 100 ARG A CA 1
ATOM 760 C C . ARG A 1 100 ? 40.130 22.500 -31.018 1.00 82.56 100 ARG A C 1
ATOM 762 O O . ARG A 1 100 ? 39.675 21.906 -30.050 1.00 82.56 100 ARG A O 1
ATOM 769 N N . SER A 1 101 ? 39.428 23.397 -31.700 1.00 86.69 101 SER A N 1
ATOM 770 C CA . SER A 1 101 ? 38.049 23.726 -31.358 1.00 86.69 101 SER A CA 1
ATOM 771 C C . SER A 1 101 ? 37.095 22.598 -31.743 1.00 86.69 101 SER A C 1
ATOM 773 O O . SER A 1 101 ? 37.291 21.932 -32.765 1.00 86.69 101 SER A O 1
ATOM 775 N N . LEU A 1 102 ? 36.029 22.427 -30.960 1.00 89.31 102 LEU A N 1
ATOM 776 C CA . LEU A 1 102 ? 34.956 21.494 -31.281 1.00 89.31 102 LEU A CA 1
ATOM 777 C C . LEU A 1 102 ? 33.852 22.199 -32.075 1.00 89.31 102 LEU A C 1
ATOM 779 O O . LEU A 1 102 ? 33.323 23.231 -31.660 1.00 89.31 102 LEU A O 1
ATOM 783 N N . TRP A 1 103 ? 33.485 21.620 -33.210 1.00 87.00 103 TRP A N 1
ATOM 784 C CA . TRP A 1 103 ? 32.471 22.134 -34.123 1.00 87.00 103 TRP A CA 1
ATOM 785 C C . TRP A 1 103 ? 31.317 21.149 -34.248 1.00 87.00 103 TRP A C 1
ATOM 787 O O . TRP A 1 103 ? 31.541 19.943 -34.263 1.00 87.00 103 TRP A O 1
ATOM 797 N N . ARG A 1 104 ? 30.090 21.652 -34.395 1.00 86.81 104 ARG A N 1
ATOM 798 C CA . ARG A 1 104 ? 28.880 20.833 -34.547 1.00 86.81 104 ARG A CA 1
ATOM 799 C C . ARG A 1 104 ? 28.135 21.114 -35.861 1.00 86.81 104 ARG A C 1
ATOM 801 O O . ARG A 1 104 ? 27.251 21.972 -35.892 1.00 86.81 104 ARG A O 1
ATOM 808 N N . PRO A 1 105 ? 28.479 20.464 -36.986 1.00 84.12 105 PRO A N 1
ATOM 809 C CA . PRO A 1 105 ? 27.632 20.491 -38.178 1.00 84.12 105 PRO A CA 1
ATOM 810 C C . PRO A 1 105 ? 26.320 19.719 -37.969 1.00 84.12 105 PRO A C 1
ATOM 812 O O . PRO A 1 105 ? 26.287 18.688 -37.296 1.00 84.12 105 PRO A O 1
ATOM 815 N N . ARG A 1 106 ? 25.239 20.190 -38.602 1.00 78.19 106 ARG A N 1
ATOM 816 C CA . ARG A 1 106 ? 23.956 19.472 -38.646 1.00 78.19 106 ARG A CA 1
ATOM 817 C C . ARG A 1 106 ? 24.006 18.376 -39.714 1.00 78.19 106 ARG A C 1
ATOM 819 O O . ARG A 1 106 ? 23.801 18.666 -40.892 1.00 78.19 106 ARG A O 1
ATOM 826 N N . GLN A 1 107 ? 24.325 17.153 -39.310 1.00 77.44 107 GLN A N 1
ATOM 827 C CA . GLN A 1 107 ? 24.536 16.000 -40.183 1.00 77.44 107 GLN A CA 1
ATOM 828 C C . GLN A 1 107 ? 24.163 14.682 -39.493 1.00 77.44 107 GLN A C 1
ATOM 830 O O . GLN A 1 107 ? 24.085 14.597 -38.269 1.00 77.44 107 GLN A O 1
ATOM 835 N N . GLU A 1 108 ? 23.953 13.639 -40.294 1.00 76.81 108 GLU A N 1
ATOM 836 C CA . GLU A 1 108 ? 23.722 12.278 -39.809 1.00 76.81 108 GLU A CA 1
ATOM 837 C C . GLU A 1 108 ? 25.039 11.559 -39.478 1.00 76.81 108 GLU A C 1
ATOM 839 O O . GLU A 1 108 ? 26.104 11.883 -40.004 1.00 76.81 108 GLU A O 1
ATOM 844 N N . TYR A 1 109 ? 24.973 10.541 -38.617 1.00 78.06 109 TYR A N 1
ATOM 845 C CA . TYR A 1 109 ? 26.158 9.830 -38.121 1.00 78.06 109 TYR A CA 1
ATOM 846 C C . TYR A 1 109 ? 26.977 9.141 -39.229 1.00 78.06 109 TYR A C 1
ATOM 848 O O . TYR A 1 109 ? 28.171 8.900 -39.050 1.00 78.06 109 TYR A O 1
ATOM 856 N N . HIS A 1 110 ? 26.367 8.858 -40.387 1.00 77.44 110 HIS A N 1
ATOM 857 C CA . HIS A 1 110 ? 27.037 8.265 -41.545 1.00 77.44 110 HIS A CA 1
ATOM 858 C C . HIS A 1 110 ? 28.230 9.094 -42.048 1.00 77.44 110 HIS A C 1
ATOM 860 O O . HIS A 1 110 ? 29.191 8.519 -42.560 1.00 77.44 110 HIS A O 1
ATOM 866 N N . VAL A 1 111 ? 28.233 10.414 -41.817 1.00 81.94 111 VAL A N 1
ATOM 867 C CA . VAL A 1 111 ? 29.342 11.299 -42.212 1.00 81.94 111 VAL A CA 1
ATOM 868 C C . VAL A 1 111 ? 30.656 10.935 -41.521 1.00 81.94 111 VAL A C 1
ATOM 870 O O . VAL A 1 111 ? 31.730 11.111 -42.097 1.00 81.94 111 VAL A O 1
ATOM 873 N N . ILE A 1 112 ? 30.598 10.374 -40.312 1.00 84.31 112 ILE A N 1
ATOM 874 C CA . ILE A 1 112 ? 31.798 9.977 -39.568 1.00 84.31 112 ILE A CA 1
ATOM 875 C C . ILE A 1 112 ? 32.594 8.928 -40.352 1.00 84.31 112 ILE A C 1
ATOM 877 O O . ILE A 1 112 ? 33.816 9.033 -40.436 1.00 84.31 112 ILE A O 1
ATOM 881 N N . PHE A 1 113 ? 31.927 7.966 -40.995 1.00 81.38 113 PHE A N 1
ATOM 882 C CA . PHE A 1 113 ? 32.605 6.928 -41.779 1.00 81.38 113 PHE A CA 1
ATOM 883 C C . PHE A 1 113 ? 33.351 7.502 -42.989 1.00 81.38 113 PHE A C 1
ATOM 885 O O . PHE A 1 113 ? 34.485 7.101 -43.272 1.00 81.38 113 PHE A O 1
ATOM 892 N N . GLU A 1 114 ? 32.757 8.476 -43.677 1.00 84.25 114 GLU A N 1
ATOM 893 C CA . GLU A 1 114 ? 33.402 9.146 -44.808 1.00 84.25 114 GLU A CA 1
ATOM 894 C C . GLU A 1 114 ? 34.569 10.040 -44.374 1.00 84.25 114 GLU A C 1
ATOM 896 O O . GLU A 1 114 ? 35.588 10.100 -45.067 1.00 84.25 114 GLU A O 1
ATOM 901 N N . LEU A 1 115 ? 34.461 10.699 -43.216 1.00 86.25 115 LEU A N 1
ATOM 902 C CA . LEU A 1 115 ? 35.563 11.469 -42.633 1.00 86.25 115 LEU A CA 1
ATOM 903 C C . LEU A 1 115 ? 36.725 10.562 -42.213 1.00 86.25 115 LEU A C 1
ATOM 905 O O . LEU A 1 115 ? 37.878 10.899 -42.482 1.00 86.25 115 LEU A O 1
ATOM 909 N N . ILE A 1 116 ? 36.432 9.392 -41.635 1.00 83.25 116 ILE A N 1
ATOM 910 C CA . ILE A 1 116 ? 37.437 8.372 -41.300 1.00 83.25 116 ILE A CA 1
ATOM 911 C C . ILE A 1 116 ? 38.133 7.871 -42.570 1.00 83.25 116 ILE A C 1
ATOM 913 O O . ILE A 1 116 ? 39.360 7.807 -42.613 1.00 83.25 116 ILE A O 1
ATOM 917 N N . SER A 1 117 ? 37.382 7.599 -43.640 1.00 83.88 117 SER A N 1
ATOM 918 C CA . SER A 1 117 ? 37.956 7.153 -44.921 1.00 83.88 117 SER A CA 1
ATOM 919 C C . SER A 1 117 ? 38.846 8.208 -45.591 1.00 83.88 117 SER A C 1
ATOM 921 O O . SER A 1 117 ? 39.700 7.868 -46.404 1.00 83.88 117 SER A O 1
ATOM 923 N N . LYS A 1 118 ? 38.682 9.489 -45.239 1.00 84.88 118 LYS A N 1
ATOM 924 C CA . LYS A 1 118 ? 39.495 10.615 -45.732 1.00 84.88 118 LYS A CA 1
ATOM 925 C C . LYS A 1 118 ? 40.531 11.107 -44.711 1.00 84.88 118 LYS A C 1
ATOM 927 O O . LYS A 1 118 ? 41.155 12.148 -44.934 1.00 84.88 118 LYS A O 1
ATOM 932 N N . HIS A 1 119 ? 40.745 10.377 -43.612 1.00 82.00 119 HIS A N 1
ATOM 933 C CA . HIS A 1 119 ? 41.605 10.803 -42.505 1.00 82.00 119 HIS A CA 1
ATOM 934 C C . HIS A 1 119 ? 43.043 11.125 -42.944 1.00 82.00 119 HIS A C 1
ATOM 936 O O . HIS A 1 119 ? 43.595 12.136 -42.517 1.00 82.00 119 HIS A O 1
ATOM 942 N N . GLU A 1 120 ? 43.637 10.344 -43.853 1.00 82.38 120 GLU A N 1
ATOM 943 C CA . GLU A 1 120 ? 45.007 10.592 -44.338 1.00 82.38 120 GLU A CA 1
ATOM 944 C C . GLU A 1 120 ? 45.173 11.985 -44.963 1.00 82.38 120 GLU A C 1
ATOM 946 O O . GLU A 1 120 ? 46.193 12.649 -44.767 1.00 82.38 120 GLU A O 1
ATOM 951 N N . VAL A 1 121 ? 44.140 12.482 -45.645 1.00 86.19 121 VAL A N 1
ATOM 952 C CA . VAL A 1 121 ? 44.130 13.813 -46.268 1.00 86.19 121 VAL A CA 1
ATOM 953 C C . VAL A 1 121 ? 43.800 14.903 -45.238 1.00 86.19 121 VAL A C 1
ATOM 955 O O . VAL A 1 121 ? 44.359 16.008 -45.271 1.00 86.19 121 VAL A O 1
ATOM 958 N N . LEU A 1 122 ? 42.923 14.579 -44.285 1.00 86.94 122 LEU A N 1
ATOM 959 C CA . LEU A 1 122 ? 42.338 15.523 -43.334 1.00 86.94 122 LEU A CA 1
ATOM 960 C C . LEU A 1 122 ? 43.079 15.639 -41.993 1.00 86.94 122 LEU A C 1
ATOM 962 O O . LEU A 1 122 ? 42.793 16.586 -41.269 1.00 86.94 122 LEU A O 1
ATOM 966 N N . HIS A 1 123 ? 44.054 14.784 -41.665 1.00 85.50 123 HIS A N 1
ATOM 967 C CA . HIS A 1 123 ? 44.701 14.710 -40.335 1.00 85.50 123 HIS A CA 1
ATOM 968 C C . HIS A 1 123 ? 45.267 16.047 -39.799 1.00 85.50 123 HIS A C 1
ATOM 970 O O . HIS A 1 123 ? 45.343 16.293 -38.590 1.00 85.50 123 HIS A O 1
ATOM 976 N N . LYS A 1 124 ? 45.663 16.960 -40.700 1.00 85.19 124 LYS A N 1
ATOM 977 C CA . LYS A 1 124 ? 46.158 18.300 -40.325 1.00 85.19 124 LYS A CA 1
ATOM 978 C C . LYS A 1 124 ? 45.047 19.254 -39.863 1.00 85.19 124 LYS A C 1
ATOM 980 O O . LYS A 1 124 ? 45.345 20.220 -39.172 1.00 85.19 124 LYS A O 1
ATOM 985 N N . GLU A 1 125 ? 43.800 19.003 -40.257 1.00 88.88 125 GLU A N 1
ATOM 986 C CA . GLU A 1 125 ? 42.631 19.842 -39.964 1.00 88.88 125 GLU A CA 1
ATOM 987 C C . GLU A 1 125 ? 41.649 19.154 -39.014 1.00 88.88 125 GLU A C 1
ATOM 989 O O . GLU A 1 125 ? 41.205 19.776 -38.057 1.00 88.88 125 GLU A O 1
ATOM 994 N N . LEU A 1 126 ? 41.369 17.865 -39.202 1.00 90.19 126 LEU A N 1
ATOM 995 C CA . LEU A 1 126 ? 40.480 17.054 -38.369 1.00 90.19 126 LEU A CA 1
ATOM 996 C C . LEU A 1 126 ? 41.302 16.173 -37.421 1.00 90.19 126 LEU A C 1
ATOM 998 O O . LEU A 1 126 ? 42.254 15.533 -37.860 1.00 90.19 126 LEU A O 1
ATOM 1002 N N . SER A 1 127 ? 40.987 16.207 -36.126 1.00 89.62 127 SER A N 1
ATOM 1003 C CA . SER A 1 127 ? 41.628 15.383 -35.088 1.00 89.62 127 SER A CA 1
ATOM 1004 C C . SER A 1 127 ? 40.729 14.215 -34.715 1.00 89.62 127 SER A C 1
ATOM 1006 O O . SER A 1 127 ? 41.135 13.060 -34.787 1.00 89.62 127 SER A O 1
ATOM 1008 N N . SER A 1 128 ? 39.469 14.513 -34.409 1.00 88.81 128 SER A N 1
ATOM 1009 C CA . SER A 1 128 ? 38.470 13.510 -34.076 1.00 88.81 128 SER A CA 1
ATOM 1010 C C . SER A 1 128 ? 37.094 13.908 -34.605 1.00 88.81 128 SER A C 1
ATOM 1012 O O . SER A 1 128 ? 36.809 15.081 -34.861 1.00 88.81 128 SER A O 1
ATOM 1014 N N . ALA A 1 129 ? 36.248 12.903 -34.812 1.00 89.62 129 ALA A N 1
ATOM 1015 C CA . ALA A 1 129 ? 34.849 13.068 -35.168 1.00 89.62 129 ALA A CA 1
ATOM 1016 C C . ALA A 1 129 ? 34.023 12.056 -34.372 1.00 89.62 129 ALA A C 1
ATOM 1018 O O . ALA A 1 129 ? 34.376 10.877 -34.330 1.00 89.62 129 ALA A O 1
ATOM 1019 N N . PHE A 1 130 ? 32.937 12.497 -33.743 1.00 87.94 130 PHE A N 1
ATOM 1020 C CA . PHE A 1 130 ? 32.074 11.623 -32.952 1.00 87.94 130 PHE A CA 1
ATOM 1021 C C . PHE A 1 130 ? 30.605 12.035 -33.039 1.00 87.94 130 PHE A C 1
ATOM 1023 O O . PHE A 1 130 ? 30.263 13.162 -33.393 1.00 87.94 130 PHE A O 1
ATOM 1030 N N . TYR A 1 131 ? 29.725 11.090 -32.725 1.00 85.94 131 TYR A N 1
ATOM 1031 C CA . TYR A 1 131 ? 28.282 11.285 -32.695 1.00 85.94 131 TYR A CA 1
ATOM 1032 C C . TYR A 1 131 ? 27.795 11.148 -31.256 1.00 85.94 131 TYR A C 1
ATOM 1034 O O . TYR A 1 131 ? 28.122 10.164 -30.592 1.00 85.94 131 TYR A O 1
ATOM 1042 N N . ASN A 1 132 ? 27.007 12.116 -30.785 1.00 82.88 132 ASN A N 1
ATOM 1043 C CA . ASN A 1 132 ? 26.319 12.012 -29.504 1.00 82.88 132 ASN A CA 1
ATOM 1044 C C . ASN A 1 132 ? 24.866 11.572 -29.755 1.00 82.88 132 ASN A C 1
ATOM 1046 O O . ASN A 1 132 ? 24.110 12.336 -30.356 1.00 82.88 132 ASN A O 1
ATOM 1050 N N . PRO A 1 133 ? 24.436 10.392 -29.268 1.00 74.69 133 PRO A N 1
ATOM 1051 C CA . PRO A 1 133 ? 23.065 9.913 -29.448 1.00 74.69 133 PRO A CA 1
ATOM 1052 C C . PRO A 1 133 ? 21.973 10.835 -28.889 1.00 74.69 133 PRO A C 1
ATOM 1054 O O . PRO A 1 133 ? 20.820 10.706 -29.291 1.00 74.69 133 PRO A O 1
ATOM 1057 N N . ARG A 1 134 ? 22.307 11.747 -27.964 1.00 75.81 134 ARG A N 1
ATOM 1058 C CA . ARG A 1 134 ? 21.355 12.727 -27.413 1.00 75.81 134 ARG A CA 1
ATOM 1059 C C . ARG A 1 134 ? 21.021 13.847 -28.398 1.00 75.81 134 ARG A C 1
ATOM 1061 O O . ARG A 1 134 ? 19.899 14.343 -28.388 1.00 75.81 134 ARG A O 1
ATOM 1068 N N . ASP A 1 135 ? 21.961 14.194 -29.273 1.00 78.81 135 ASP A N 1
ATOM 1069 C CA . ASP A 1 135 ? 21.849 15.331 -30.186 1.00 78.81 135 ASP A CA 1
ATOM 1070 C C . ASP A 1 135 ? 21.631 14.836 -31.617 1.00 78.81 135 ASP A C 1
ATOM 1072 O O . ASP A 1 135 ? 22.494 14.928 -32.495 1.00 78.81 135 ASP A O 1
ATOM 1076 N N . VAL A 1 136 ? 20.450 14.255 -31.849 1.00 77.06 136 VAL A N 1
ATOM 1077 C CA . VAL A 1 136 ? 20.085 13.679 -33.148 1.00 77.06 136 VAL A CA 1
ATOM 1078 C C . VAL A 1 136 ? 20.184 14.734 -34.252 1.00 77.06 136 VAL A C 1
ATOM 1080 O O . VAL A 1 136 ? 19.619 15.823 -34.158 1.00 77.06 136 VAL A O 1
ATOM 1083 N N . GLY A 1 137 ? 20.895 14.383 -35.325 1.00 80.31 137 GLY A N 1
ATOM 1084 C CA . GLY A 1 137 ? 21.125 15.264 -36.467 1.00 80.31 137 GLY A CA 1
ATOM 1085 C C . GLY A 1 137 ? 22.345 16.174 -36.333 1.00 80.31 137 GLY A C 1
ATOM 1086 O O . GLY A 1 137 ? 22.489 17.071 -37.162 1.00 80.31 137 GLY A O 1
ATOM 1087 N N . TYR A 1 138 ? 23.212 15.959 -35.339 1.00 84.44 138 TYR A N 1
ATOM 1088 C CA . TYR A 1 138 ? 24.501 16.638 -35.224 1.00 84.44 138 TYR A CA 1
ATOM 1089 C C . TYR A 1 138 ? 25.659 15.646 -35.119 1.00 84.44 138 TYR A C 1
ATOM 1091 O O . TYR A 1 138 ? 25.564 14.608 -34.466 1.00 84.44 138 TYR A O 1
ATOM 1099 N N . VAL A 1 139 ? 26.781 16.006 -35.734 1.00 87.81 139 VAL A N 1
ATOM 1100 C CA . VAL A 1 139 ? 28.079 15.342 -35.555 1.00 87.81 139 VAL A CA 1
ATOM 1101 C C . VAL A 1 139 ? 29.017 16.348 -34.908 1.00 87.81 139 VAL A C 1
ATOM 1103 O O . VAL A 1 139 ? 28.896 17.542 -35.159 1.00 87.81 139 VAL A O 1
ATOM 1106 N N . TYR A 1 140 ? 29.944 15.887 -34.080 1.00 90.75 140 TYR A N 1
ATOM 1107 C CA . TYR A 1 140 ? 30.941 16.719 -33.421 1.00 90.75 140 TYR A CA 1
ATOM 1108 C C . TYR A 1 140 ? 32.309 16.491 -34.055 1.00 90.75 140 TYR A C 1
ATOM 1110 O O . TYR A 1 140 ? 32.741 15.350 -34.203 1.00 90.75 140 TYR A O 1
ATOM 1118 N N . LEU A 1 141 ? 32.978 17.573 -34.446 1.00 90.69 141 LEU A N 1
ATOM 1119 C CA . LEU A 1 141 ? 34.265 17.572 -35.134 1.00 90.69 141 LEU A CA 1
ATOM 1120 C C . LEU A 1 141 ? 35.278 18.374 -34.329 1.00 90.69 141 LEU A C 1
ATOM 1122 O O . LEU A 1 141 ? 35.148 19.589 -34.187 1.00 90.69 141 LEU A O 1
ATOM 1126 N N . GLU A 1 142 ? 36.317 17.717 -33.844 1.00 91.38 142 GLU A N 1
ATOM 1127 C CA . GLU A 1 142 ? 37.467 18.397 -33.266 1.00 91.38 142 GLU A CA 1
ATOM 1128 C C . GLU A 1 142 ? 38.397 18.812 -34.408 1.00 91.38 142 GLU A C 1
ATOM 1130 O O . GLU A 1 142 ? 39.116 17.988 -34.988 1.00 91.38 142 GLU A O 1
ATOM 1135 N N . ALA A 1 143 ? 38.347 20.088 -34.788 1.00 90.06 143 ALA A N 1
ATOM 1136 C CA . ALA A 1 143 ? 38.947 20.528 -36.037 1.00 90.06 143 ALA A CA 1
ATOM 1137 C C . ALA A 1 143 ? 39.467 21.970 -36.044 1.00 90.06 143 ALA A C 1
ATOM 1139 O O . ALA A 1 143 ? 39.039 22.844 -35.289 1.00 90.06 143 ALA A O 1
ATOM 1140 N N . ARG A 1 144 ? 40.384 22.225 -36.982 1.00 89.94 144 ARG A N 1
ATOM 1141 C CA . ARG A 1 144 ? 40.858 23.548 -37.395 1.00 89.94 144 ARG A CA 1
ATOM 1142 C C . ARG A 1 144 ? 40.687 23.698 -38.899 1.00 89.94 144 ARG A C 1
ATOM 1144 O O . ARG A 1 144 ? 41.166 22.867 -39.659 1.00 89.94 144 ARG A O 1
ATOM 1151 N N . PHE A 1 145 ? 40.047 24.783 -39.317 1.00 85.56 145 PHE A N 1
ATOM 1152 C CA . PHE A 1 145 ? 39.827 25.113 -40.726 1.00 85.56 145 PHE A CA 1
ATOM 1153 C C . PHE A 1 145 ? 40.937 26.038 -41.222 1.00 85.56 145 PHE A C 1
ATOM 1155 O O . PHE A 1 145 ? 40.719 27.237 -41.391 1.00 85.56 145 PHE A O 1
ATOM 1162 N N . SER A 1 146 ? 42.146 25.499 -41.367 1.00 81.75 146 SER A N 1
ATOM 1163 C CA . SER A 1 146 ? 43.344 26.279 -41.698 1.00 81.75 146 SER A CA 1
ATOM 1164 C C . SER A 1 146 ? 43.746 26.201 -43.171 1.00 81.75 146 SER A C 1
ATOM 1166 O O . SER A 1 146 ? 44.499 27.059 -43.630 1.00 81.75 146 SER A O 1
ATOM 1168 N N . LYS A 1 147 ? 43.261 25.211 -43.930 1.00 84.12 147 LYS A N 1
ATOM 1169 C CA . LYS A 1 147 ? 43.583 25.028 -45.350 1.00 84.12 147 LYS A CA 1
ATOM 1170 C C . LYS A 1 147 ? 42.467 25.542 -46.258 1.00 84.12 147 LYS A C 1
ATOM 1172 O O . LYS A 1 147 ? 41.283 25.503 -45.928 1.00 84.12 147 LYS A O 1
ATOM 1177 N N . SER A 1 148 ? 42.858 25.946 -47.462 1.00 77.50 148 SER A N 1
ATOM 1178 C CA . SER A 1 148 ? 41.969 26.191 -48.599 1.00 77.50 148 SER A CA 1
ATOM 1179 C C . SER A 1 148 ? 42.240 25.169 -49.713 1.00 77.50 148 SER A C 1
ATOM 1181 O O . SER A 1 148 ? 43.328 24.600 -49.798 1.00 77.50 148 SER A O 1
ATOM 1183 N N . GLY A 1 149 ? 41.235 24.898 -50.551 1.00 81.19 149 GLY A N 1
ATOM 1184 C CA . GLY A 1 149 ? 41.332 23.961 -51.678 1.00 81.19 149 GLY A CA 1
ATOM 1185 C C . GLY A 1 149 ? 40.476 22.694 -51.525 1.00 81.19 149 GLY A C 1
ATOM 1186 O O . GLY A 1 149 ? 39.919 22.451 -50.453 1.00 81.19 149 GLY A O 1
ATOM 1187 N N . PRO A 1 150 ? 40.369 21.870 -52.587 1.00 76.94 150 PRO A N 1
ATOM 1188 C CA . PRO A 1 150 ? 39.400 20.766 -52.698 1.00 76.94 150 PRO A CA 1
ATOM 1189 C C . PRO A 1 150 ? 39.604 19.640 -51.674 1.00 76.94 150 PRO A C 1
ATOM 1191 O O . PRO A 1 150 ? 38.700 18.851 -51.425 1.00 76.94 150 PRO A O 1
ATOM 1194 N N . GLN A 1 151 ? 40.788 19.579 -51.066 1.00 80.88 151 GLN A N 1
ATOM 1195 C CA . GLN A 1 151 ? 41.147 18.619 -50.022 1.00 80.88 151 GLN A CA 1
ATOM 1196 C C . GLN A 1 151 ? 41.032 19.194 -48.601 1.00 80.88 151 GLN A C 1
ATOM 1198 O O . GLN A 1 151 ? 41.402 18.522 -47.642 1.00 80.88 151 GLN A O 1
ATOM 1203 N N . SER A 1 152 ? 40.556 20.434 -48.450 1.00 87.38 152 SER A N 1
ATOM 1204 C CA . SER A 1 152 ? 40.304 21.011 -47.128 1.00 87.38 152 SER A CA 1
ATOM 1205 C C . SER A 1 152 ? 39.062 20.395 -46.487 1.00 87.38 152 SER A C 1
ATOM 1207 O O . SER A 1 152 ? 38.106 20.026 -47.177 1.00 87.38 152 SER A O 1
ATOM 1209 N N . LEU A 1 153 ? 39.031 20.344 -45.156 1.00 85.75 153 LEU A N 1
ATOM 1210 C CA . LEU A 1 153 ? 37.878 19.862 -44.394 1.00 85.75 153 LEU A CA 1
ATOM 1211 C C . LEU A 1 153 ? 36.599 20.631 -44.758 1.00 85.75 153 LEU A C 1
ATOM 1213 O O . LEU A 1 153 ? 35.527 20.040 -44.861 1.00 85.75 153 LEU A O 1
ATOM 1217 N N . ARG A 1 154 ? 36.719 21.939 -45.018 1.00 85.88 154 ARG A N 1
ATOM 1218 C CA . ARG A 1 154 ? 35.611 22.787 -45.480 1.00 85.88 154 ARG A CA 1
ATOM 1219 C C . ARG A 1 154 ? 35.022 22.266 -46.793 1.00 85.88 154 ARG A C 1
ATOM 1221 O O . ARG A 1 154 ? 33.807 22.149 -46.919 1.00 85.88 154 ARG A O 1
ATOM 1228 N N . GLU A 1 155 ? 35.869 21.940 -47.759 1.00 85.19 155 GLU A N 1
ATOM 1229 C CA . GLU A 1 155 ? 35.425 21.453 -49.065 1.00 85.19 155 GLU A CA 1
ATOM 1230 C C . GLU A 1 155 ? 34.861 20.041 -49.015 1.00 85.19 155 GLU A C 1
ATOM 1232 O O . GLU A 1 155 ? 33.825 19.768 -49.623 1.00 85.19 155 GLU A O 1
ATOM 1237 N N . VAL A 1 156 ? 35.472 19.171 -48.211 1.00 85.44 156 VAL A N 1
ATOM 1238 C CA . VAL A 1 156 ? 34.945 17.827 -47.975 1.00 85.44 156 VAL A CA 1
ATOM 1239 C C . VAL A 1 156 ? 33.551 17.907 -47.351 1.00 85.44 156 VAL A C 1
ATOM 1241 O O . VAL A 1 156 ? 32.618 17.327 -47.895 1.00 85.44 156 VAL A O 1
ATOM 1244 N N . LEU A 1 157 ? 33.355 18.686 -46.284 1.00 84.06 157 LEU A N 1
ATOM 1245 C CA . LEU A 1 157 ? 32.038 18.829 -45.647 1.00 84.06 157 LEU A CA 1
ATOM 1246 C C . LEU A 1 157 ? 30.983 19.446 -46.578 1.00 84.06 157 LEU A C 1
ATOM 1248 O O . LEU A 1 157 ? 29.804 19.089 -46.492 1.00 84.06 157 LEU A O 1
ATOM 1252 N N . ARG A 1 158 ? 31.392 20.354 -47.473 1.00 83.12 158 ARG A N 1
ATOM 1253 C CA . ARG A 1 158 ? 30.514 20.949 -48.489 1.00 83.12 158 ARG A CA 1
ATOM 1254 C C . ARG A 1 158 ? 30.073 19.920 -49.532 1.00 83.12 158 ARG A C 1
ATOM 1256 O O . ARG A 1 158 ? 28.894 19.889 -49.872 1.00 83.12 158 ARG A O 1
ATOM 1263 N N . GLY A 1 159 ? 31.002 19.085 -49.998 1.00 79.56 159 GLY A N 1
ATOM 1264 C CA . GLY A 1 159 ? 30.756 18.080 -51.032 1.00 79.56 159 GLY A CA 1
ATOM 1265 C C . GLY A 1 159 ? 29.964 16.859 -50.564 1.00 79.56 159 GLY A C 1
ATOM 1266 O O . GLY A 1 159 ? 29.283 16.253 -51.381 1.00 79.56 159 GLY A O 1
ATOM 1267 N N . LEU A 1 160 ? 30.025 16.504 -49.277 1.00 73.81 160 LEU A N 1
ATOM 1268 C CA . LEU A 1 160 ? 29.363 15.295 -48.785 1.00 73.81 160 LEU A CA 1
ATOM 1269 C C . LEU A 1 160 ? 27.826 15.432 -48.714 1.00 73.81 160 LEU A C 1
ATOM 1271 O O . LEU A 1 160 ? 27.132 14.500 -49.092 1.00 73.81 160 LEU A O 1
ATOM 1275 N N . TYR A 1 161 ? 27.276 16.581 -48.285 1.00 64.94 161 TYR A N 1
ATOM 1276 C CA . TYR A 1 161 ? 25.823 16.694 -48.021 1.00 64.94 161 TYR A CA 1
ATOM 1277 C C . TYR A 1 161 ? 25.221 18.094 -48.248 1.00 64.94 161 TYR A C 1
ATOM 1279 O O . TYR A 1 161 ? 24.244 18.460 -47.597 1.00 64.94 161 TYR A O 1
ATOM 1287 N N . ASN A 1 162 ? 25.799 18.927 -49.128 1.00 65.56 162 ASN A N 1
ATOM 1288 C CA . ASN A 1 162 ? 25.394 20.339 -49.282 1.00 65.56 162 ASN A CA 1
ATOM 1289 C C . ASN A 1 162 ? 25.366 21.096 -47.942 1.00 65.56 162 ASN A C 1
ATOM 1291 O O . ASN A 1 162 ? 24.554 22.001 -47.725 1.00 65.56 162 ASN A O 1
ATOM 1295 N N . THR A 1 163 ? 26.253 20.710 -47.023 1.00 67.12 163 THR A N 1
ATOM 1296 C CA . THR A 1 163 ? 26.329 21.286 -45.685 1.00 67.12 163 THR A CA 1
ATOM 1297 C C . THR A 1 163 ? 26.571 22.774 -45.829 1.00 67.12 163 THR A C 1
ATOM 1299 O O . THR A 1 163 ? 27.655 23.214 -46.228 1.00 67.12 163 THR A O 1
ATOM 1302 N N . LYS A 1 164 ? 25.546 23.577 -45.533 1.00 71.94 164 LYS A N 1
ATOM 1303 C CA . LYS A 1 164 ? 25.709 25.025 -45.527 1.00 71.94 164 LYS A CA 1
ATOM 1304 C C . LYS A 1 164 ? 26.719 25.337 -44.436 1.00 71.94 164 LYS A C 1
ATOM 1306 O O . LYS A 1 164 ? 26.493 24.989 -43.281 1.00 71.94 164 LYS A O 1
ATOM 1311 N N . MET A 1 165 ? 27.807 26.021 -44.777 1.00 70.19 165 MET A N 1
ATOM 1312 C CA . MET A 1 165 ? 28.814 26.434 -43.791 1.00 70.19 165 MET A CA 1
ATOM 1313 C C . MET A 1 165 ? 28.207 27.266 -42.653 1.00 70.19 165 MET A C 1
ATOM 1315 O O . MET A 1 165 ? 28.728 27.264 -41.548 1.00 70.19 165 MET A O 1
ATOM 1319 N N . SER A 1 166 ? 27.053 27.898 -42.894 1.00 69.94 166 SER A N 1
ATOM 1320 C CA . SER A 1 166 ? 26.251 28.591 -41.882 1.00 69.94 166 SER A CA 1
ATOM 1321 C C . SER A 1 166 ? 25.647 27.680 -40.798 1.00 69.94 166 SER A C 1
ATOM 1323 O O . SER A 1 166 ? 25.125 28.187 -39.815 1.00 69.94 166 SER A O 1
ATOM 1325 N N . THR A 1 167 ? 25.660 26.356 -40.978 1.00 73.56 167 THR A N 1
ATOM 1326 C CA . THR A 1 167 ? 25.187 25.366 -39.985 1.00 73.56 167 THR A CA 1
ATOM 1327 C C . THR A 1 167 ? 26.306 24.835 -39.098 1.00 73.56 167 THR A C 1
ATOM 1329 O O . THR A 1 167 ? 26.035 24.107 -38.148 1.00 73.56 167 THR A O 1
ATOM 1332 N N . LEU A 1 168 ? 27.554 25.201 -39.395 1.00 81.56 168 LEU A N 1
ATOM 1333 C CA . LEU A 1 168 ? 28.703 24.838 -38.588 1.00 81.56 168 LEU A CA 1
ATOM 1334 C C . LEU A 1 168 ? 28.785 25.794 -37.394 1.00 81.56 168 LEU A C 1
ATOM 1336 O O . LEU A 1 168 ? 29.203 26.941 -37.539 1.00 81.56 168 LEU A O 1
ATOM 1340 N N . ALA A 1 169 ? 28.372 25.325 -36.219 1.00 85.25 169 ALA A N 1
ATOM 1341 C CA . ALA A 1 169 ? 28.471 26.102 -34.990 1.00 85.25 169 ALA A CA 1
ATOM 1342 C C . ALA A 1 169 ? 29.668 25.647 -34.150 1.00 85.25 169 ALA A C 1
ATOM 1344 O O . ALA A 1 169 ? 29.940 24.452 -34.035 1.00 85.25 169 ALA A O 1
ATOM 1345 N N . LEU A 1 170 ? 30.367 26.610 -33.555 1.00 88.25 170 LEU A N 1
ATOM 1346 C CA . LEU A 1 170 ? 31.371 26.355 -32.529 1.00 88.25 170 LEU A CA 1
ATOM 1347 C C . LEU A 1 170 ? 30.662 25.900 -31.245 1.00 88.25 170 LEU A C 1
ATOM 1349 O O . LEU A 1 170 ? 29.666 26.510 -30.848 1.00 88.25 170 LEU A O 1
ATOM 1353 N N . VAL A 1 171 ? 31.148 24.834 -30.612 1.00 86.94 171 VAL A N 1
ATOM 1354 C CA . VAL A 1 171 ? 30.618 24.365 -29.325 1.00 86.94 171 VAL A CA 1
ATOM 1355 C C . VAL A 1 171 ? 31.243 25.202 -28.202 1.00 86.94 171 VAL A C 1
ATOM 1357 O O . VAL A 1 171 ? 32.472 25.258 -28.122 1.00 86.94 171 VAL A O 1
ATOM 1360 N N . PRO A 1 172 ? 30.442 25.859 -27.341 1.00 86.19 172 PRO A N 1
ATOM 1361 C CA . PRO A 1 172 ? 30.962 26.608 -26.201 1.00 86.19 172 PRO A CA 1
ATOM 1362 C C . PRO A 1 172 ? 31.757 25.714 -25.249 1.00 86.19 172 PRO A C 1
ATOM 1364 O O . PRO A 1 172 ? 31.384 24.564 -25.014 1.00 86.19 172 PRO A O 1
ATOM 1367 N N . GLU A 1 173 ? 32.802 26.256 -24.623 1.00 80.38 173 GLU A N 1
ATOM 1368 C CA . GLU A 1 173 ? 33.653 25.494 -23.696 1.00 80.38 173 GLU A CA 1
ATOM 1369 C C . GLU A 1 173 ? 32.872 24.875 -22.527 1.00 80.38 173 GLU A C 1
ATOM 1371 O O . GLU A 1 173 ? 33.152 23.752 -22.105 1.00 80.38 173 GLU A O 1
ATOM 1376 N N . SER A 1 174 ? 31.821 25.558 -22.066 1.00 80.06 174 SER A N 1
ATOM 1377 C CA . SER A 1 174 ? 30.913 25.079 -21.018 1.00 80.06 174 SER A CA 1
ATOM 1378 C C . SER A 1 174 ? 30.119 23.820 -21.401 1.00 80.06 174 SER A C 1
ATOM 1380 O O . SER A 1 174 ? 29.622 23.115 -20.519 1.00 80.06 174 SER A O 1
ATOM 1382 N N . GLU A 1 175 ? 29.998 23.509 -22.695 1.00 81.12 175 GLU A N 1
ATOM 1383 C CA . GLU A 1 175 ? 29.247 22.361 -23.217 1.00 81.12 175 GLU A CA 1
ATOM 1384 C C . GLU A 1 175 ? 30.144 21.166 -23.569 1.00 81.12 175 GLU A C 1
ATOM 1386 O O . GLU A 1 175 ? 29.644 20.048 -23.705 1.00 81.12 175 GLU A O 1
ATOM 1391 N N . LEU A 1 176 ? 31.467 21.345 -23.647 1.00 81.19 176 LEU A N 1
ATOM 1392 C CA . LEU A 1 176 ? 32.398 20.302 -24.104 1.00 81.19 176 LEU A CA 1
ATOM 1393 C C . LEU A 1 176 ? 32.347 19.044 -23.231 1.00 81.19 176 LEU A C 1
ATOM 1395 O O . LEU A 1 176 ? 32.257 17.930 -23.747 1.00 81.19 176 LEU A O 1
ATOM 1399 N N . LYS A 1 177 ? 32.298 19.214 -21.903 1.00 79.19 177 LYS A N 1
ATOM 1400 C CA . LYS A 1 177 ? 32.172 18.087 -20.963 1.00 79.19 177 LYS A CA 1
ATOM 1401 C C . LYS A 1 177 ? 30.855 17.327 -21.149 1.00 79.19 177 LYS A C 1
ATOM 1403 O O . LYS A 1 177 ? 30.827 16.110 -21.003 1.00 79.19 177 LYS A O 1
ATOM 1408 N N . LYS A 1 178 ? 29.771 18.028 -21.497 1.00 79.44 178 LYS A N 1
ATOM 1409 C CA . LYS A 1 178 ? 28.455 17.414 -21.736 1.00 79.44 178 LYS A CA 1
ATOM 1410 C C . LYS A 1 178 ? 28.429 16.622 -23.045 1.00 79.44 178 LYS A C 1
ATOM 1412 O O . LYS A 1 178 ? 27.765 15.594 -23.101 1.00 79.44 178 LYS A O 1
ATOM 1417 N N . CYS A 1 179 ? 29.187 17.055 -24.055 1.00 77.50 179 CYS A N 1
ATOM 1418 C CA . CYS A 1 179 ? 29.269 16.380 -25.354 1.00 77.50 179 CYS A CA 1
ATOM 1419 C C . CYS A 1 179 ? 29.906 14.983 -25.266 1.00 77.50 179 CYS A C 1
ATOM 1421 O O . CYS A 1 179 ? 29.553 14.107 -26.049 1.00 77.50 179 CYS A O 1
ATOM 1423 N N . LEU A 1 180 ? 30.824 14.780 -24.315 1.00 75.31 180 LEU A N 1
ATOM 1424 C CA . LEU A 1 180 ? 31.524 13.508 -24.085 1.00 75.31 180 LEU A CA 1
ATOM 1425 C C . LEU A 1 180 ? 30.920 12.679 -22.943 1.00 75.31 180 LEU A C 1
ATOM 1427 O O . LEU A 1 180 ? 31.356 11.556 -22.695 1.00 75.31 180 LEU A O 1
ATOM 1431 N N . HIS A 1 181 ? 29.928 13.216 -22.229 1.00 73.62 181 HIS A N 1
ATOM 1432 C CA . HIS A 1 181 ? 29.281 12.497 -21.143 1.00 73.62 181 HIS A CA 1
ATOM 1433 C C . HIS A 1 181 ? 28.319 11.446 -21.705 1.00 73.62 181 HIS A C 1
ATOM 1435 O O . HIS A 1 181 ? 27.151 11.720 -21.989 1.00 73.62 181 HIS A O 1
ATOM 1441 N N . MET A 1 182 ? 28.822 10.224 -21.857 1.00 58.72 182 MET A N 1
ATOM 1442 C CA . MET A 1 182 ? 27.988 9.050 -22.074 1.00 58.72 182 MET A CA 1
ATOM 1443 C C . MET A 1 182 ? 27.486 8.576 -20.712 1.00 58.72 182 MET A C 1
ATOM 1445 O O . MET A 1 182 ? 28.238 7.996 -19.935 1.00 58.72 182 MET A O 1
ATOM 1449 N N . GLN A 1 183 ? 26.222 8.854 -20.399 1.00 53.75 183 GLN A N 1
ATOM 1450 C CA . GLN A 1 183 ? 25.566 8.187 -19.280 1.00 53.75 183 GLN A CA 1
ATOM 1451 C C . GLN A 1 183 ? 25.366 6.733 -19.712 1.00 53.75 183 GLN A C 1
ATOM 1453 O O . GLN A 1 183 ? 24.586 6.453 -20.626 1.00 53.75 183 GLN A O 1
ATOM 1458 N N . ASP A 1 184 ? 26.166 5.835 -19.145 1.00 45.84 184 ASP A N 1
ATOM 1459 C CA . ASP A 1 184 ? 26.128 4.419 -19.476 1.00 45.84 184 ASP A CA 1
ATOM 1460 C C . ASP A 1 184 ? 24.894 3.771 -18.838 1.00 45.84 184 ASP A C 1
ATOM 1462 O O . ASP A 1 184 ? 24.953 3.131 -17.796 1.00 45.84 184 ASP A O 1
ATOM 1466 N N . GLU A 1 185 ? 23.734 3.953 -19.466 1.00 47.81 185 GLU A N 1
ATOM 1467 C CA . GLU A 1 185 ? 22.545 3.143 -19.175 1.00 47.81 185 GLU A CA 1
ATOM 1468 C C . GLU A 1 185 ? 22.638 1.745 -19.833 1.00 47.81 185 GLU A C 1
ATOM 1470 O O . GLU A 1 185 ? 21.659 0.999 -19.861 1.00 47.81 185 GLU A O 1
ATOM 1475 N N . ARG A 1 186 ? 23.799 1.372 -20.403 1.00 48.84 186 ARG A N 1
ATOM 1476 C CA . ARG A 1 186 ? 24.030 0.128 -21.158 1.00 48.84 186 ARG A CA 1
ATOM 1477 C C . ARG A 1 186 ? 25.135 -0.756 -20.567 1.00 48.84 186 ARG A C 1
ATOM 1479 O O . ARG A 1 186 ? 25.664 -1.614 -21.273 1.00 48.84 186 ARG A O 1
ATOM 1486 N N . GLY A 1 187 ? 25.431 -0.624 -19.275 1.00 43.84 187 GLY A N 1
ATOM 1487 C CA . GLY A 1 187 ? 26.256 -1.593 -18.556 1.00 43.84 187 GLY A CA 1
ATOM 1488 C C . GLY A 1 187 ? 25.567 -2.962 -18.516 1.00 43.84 187 GLY A C 1
ATOM 1489 O O . GLY A 1 187 ? 24.675 -3.191 -17.701 1.00 43.84 187 GLY A O 1
ATOM 1490 N N . TYR A 1 188 ? 25.948 -3.867 -19.419 1.00 51.16 188 TYR A N 1
ATOM 1491 C CA . TYR A 1 188 ? 25.454 -5.242 -19.445 1.00 51.16 188 TYR A CA 1
ATOM 1492 C C . TYR A 1 188 ? 26.358 -6.154 -18.602 1.00 51.16 188 TYR A C 1
ATOM 1494 O O . TYR A 1 188 ? 27.576 -6.159 -18.774 1.00 51.16 188 TYR A O 1
ATOM 1502 N N . ALA A 1 189 ? 25.764 -6.936 -17.698 1.00 41.50 189 ALA A N 1
ATOM 1503 C CA . ALA A 1 189 ? 26.474 -7.852 -16.802 1.00 41.50 189 ALA A CA 1
ATOM 1504 C C . ALA A 1 189 ? 26.560 -9.280 -17.377 1.00 41.50 189 ALA A C 1
ATOM 1506 O O . ALA A 1 189 ? 25.830 -9.661 -18.298 1.00 41.50 189 ALA A O 1
ATOM 1507 N N . HIS A 1 190 ? 27.452 -10.094 -16.804 1.00 26.03 190 HIS A N 1
ATOM 1508 C CA . HIS A 1 190 ? 27.658 -11.495 -17.182 1.00 26.03 190 HIS A CA 1
ATOM 1509 C C . HIS A 1 190 ? 26.322 -12.277 -17.144 1.00 26.03 190 HIS A C 1
ATOM 1511 O O . HIS A 1 190 ? 25.681 -12.355 -16.099 1.00 26.03 190 HIS A O 1
ATOM 1517 N N . GLY A 1 191 ? 25.888 -12.838 -18.286 1.00 38.44 191 GLY A N 1
ATOM 1518 C CA . GLY A 1 191 ? 24.572 -13.488 -18.459 1.00 38.44 191 GLY A CA 1
ATOM 1519 C C . GLY A 1 191 ? 23.618 -12.817 -19.466 1.00 38.44 191 GLY A C 1
ATOM 1520 O O . GLY A 1 191 ? 22.519 -13.328 -19.693 1.00 38.44 191 GLY A O 1
ATOM 1521 N N . GLN A 1 192 ? 24.016 -11.711 -20.104 1.00 29.44 192 GLN A N 1
ATOM 1522 C CA . GLN A 1 192 ? 23.217 -11.045 -21.140 1.00 29.44 192 GLN A CA 1
ATOM 1523 C C . GLN A 1 192 ? 23.593 -11.437 -22.573 1.00 29.44 192 GLN A C 1
ATOM 1525 O O . GLN A 1 192 ? 24.755 -11.471 -22.963 1.00 29.44 192 GLN A O 1
ATOM 1530 N N . TRP A 1 193 ? 22.556 -11.695 -23.372 1.00 29.66 193 TRP A N 1
ATOM 1531 C CA . TRP A 1 193 ? 22.647 -11.971 -24.803 1.00 29.66 193 TRP A CA 1
ATOM 1532 C C . TRP A 1 193 ? 22.603 -10.665 -25.597 1.00 29.66 193 TRP A C 1
ATOM 1534 O O . TRP A 1 193 ? 21.663 -9.882 -25.447 1.00 29.66 193 TRP A O 1
ATOM 1544 N N . VAL A 1 194 ? 23.574 -10.459 -26.489 1.00 29.44 194 VAL A N 1
ATOM 1545 C CA . VAL A 1 194 ? 23.552 -9.375 -27.480 1.00 29.44 194 VAL A CA 1
ATOM 1546 C C . VAL A 1 194 ? 23.018 -9.863 -28.829 1.00 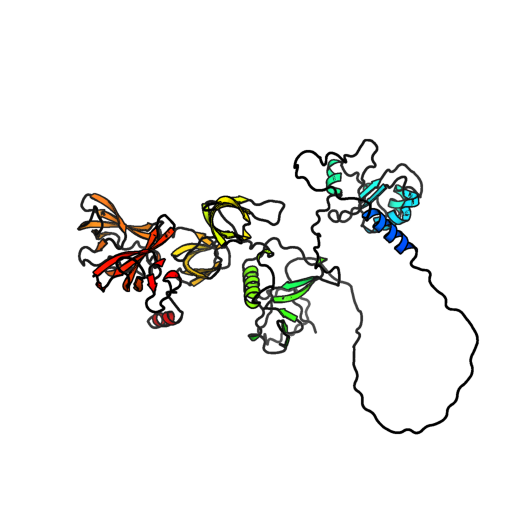29.44 194 VAL A C 1
ATOM 1548 O O . VAL A 1 194 ? 23.403 -10.904 -29.347 1.00 29.44 194 VAL A O 1
ATOM 1551 N N . GLN A 1 195 ? 22.066 -9.072 -29.327 1.00 28.39 195 GLN A N 1
ATOM 1552 C CA . GLN A 1 195 ? 21.322 -9.097 -30.587 1.00 28.39 195 GLN A CA 1
ATOM 1553 C C . GLN A 1 195 ? 21.040 -10.450 -31.264 1.00 28.39 195 GLN A C 1
ATOM 1555 O O . GLN A 1 195 ? 21.741 -10.880 -32.174 1.00 28.39 195 GLN A O 1
ATOM 1560 N N . ILE A 1 196 ? 19.831 -10.962 -31.014 1.00 31.39 196 ILE A N 1
ATOM 1561 C CA . ILE A 1 196 ? 19.016 -11.572 -32.072 1.00 31.39 196 ILE A CA 1
ATOM 1562 C C . ILE A 1 196 ? 17.621 -10.949 -31.980 1.00 31.39 196 ILE A C 1
ATOM 1564 O O . ILE A 1 196 ? 16.904 -11.185 -31.019 1.00 31.39 196 ILE A O 1
ATOM 1568 N N . ARG A 1 197 ? 17.284 -10.090 -32.954 1.00 40.88 197 ARG A N 1
ATOM 1569 C CA . ARG A 1 197 ? 15.944 -9.541 -33.261 1.00 40.88 197 ARG A CA 1
ATOM 1570 C C . ARG A 1 197 ? 14.915 -9.588 -32.107 1.00 40.88 197 ARG A C 1
ATOM 1572 O O . ARG A 1 197 ? 13.951 -10.345 -32.146 1.00 40.88 197 ARG A O 1
ATOM 1579 N N . GLY A 1 198 ? 15.088 -8.693 -31.135 1.00 53.75 198 GLY A N 1
ATOM 1580 C CA . GLY A 1 198 ? 14.051 -8.289 -30.185 1.00 53.75 198 GLY A CA 1
ATOM 1581 C C . GLY A 1 198 ? 14.196 -8.793 -28.744 1.00 53.75 198 GLY A C 1
ATOM 1582 O O . GLY A 1 198 ? 14.735 -9.860 -28.473 1.00 53.75 198 GLY A O 1
ATOM 1583 N N . VAL A 1 199 ? 13.698 -7.998 -27.797 1.00 71.38 199 VAL A N 1
ATOM 1584 C CA . VAL A 1 199 ? 13.616 -8.314 -26.370 1.00 71.38 199 VAL A CA 1
ATOM 1585 C C . VAL A 1 199 ? 12.325 -9.073 -26.103 1.00 71.38 199 VAL A C 1
ATOM 1587 O O . VAL A 1 199 ? 11.235 -8.647 -26.491 1.00 71.38 199 VAL A O 1
ATOM 1590 N N . LYS A 1 200 ? 12.438 -10.206 -25.413 1.00 80.06 200 LYS A N 1
ATOM 1591 C CA . LYS A 1 200 ? 11.290 -10.971 -24.933 1.00 80.06 200 LYS A CA 1
ATOM 1592 C C . LYS A 1 200 ? 10.768 -10.350 -23.639 1.00 80.06 200 LYS A C 1
ATOM 1594 O O . LYS A 1 200 ? 11.465 -10.341 -22.631 1.00 80.06 200 LYS A O 1
ATOM 1599 N N . VAL A 1 201 ? 9.531 -9.873 -23.672 1.00 81.94 201 VAL A N 1
ATOM 1600 C CA . VAL A 1 201 ? 8.858 -9.181 -22.569 1.00 81.94 201 VAL A CA 1
ATOM 1601 C C . VAL A 1 201 ? 7.649 -9.999 -22.109 1.00 81.94 201 VAL A C 1
ATOM 1603 O O . VAL A 1 201 ? 6.961 -10.635 -22.915 1.00 81.94 201 VAL A O 1
ATOM 1606 N N . LEU A 1 202 ? 7.397 -9.988 -20.799 1.00 86.31 202 LEU A N 1
ATOM 1607 C CA . LEU A 1 202 ? 6.163 -10.491 -20.200 1.00 86.31 202 LEU A CA 1
ATOM 1608 C C . LEU A 1 202 ? 5.167 -9.341 -20.069 1.00 86.31 202 LEU A C 1
ATOM 1610 O O . LEU A 1 202 ? 5.464 -8.316 -19.463 1.00 86.31 202 LEU A O 1
ATOM 1614 N N . VAL A 1 203 ? 3.981 -9.518 -20.636 1.00 88.56 203 VAL A N 1
ATOM 1615 C CA . VAL A 1 203 ? 2.974 -8.463 -20.752 1.00 88.56 203 VAL A CA 1
ATOM 1616 C C . VAL A 1 203 ? 1.660 -8.953 -20.167 1.00 88.56 203 VAL A C 1
ATOM 1618 O O . VAL A 1 203 ? 1.265 -10.094 -20.394 1.00 88.56 203 VAL A O 1
ATOM 1621 N N . VAL A 1 204 ? 0.945 -8.092 -19.449 1.00 88.81 204 VAL A N 1
ATOM 1622 C CA . VAL A 1 204 ? -0.429 -8.394 -19.039 1.00 88.81 204 VAL A CA 1
ATOM 1623 C C . VAL A 1 204 ? -1.332 -8.399 -20.282 1.00 88.81 204 VAL A C 1
ATOM 1625 O O . VAL A 1 204 ? -1.422 -7.376 -20.967 1.00 88.81 204 VAL A O 1
ATOM 1628 N N . PRO A 1 205 ? -1.981 -9.528 -20.613 1.00 90.75 205 PRO A N 1
ATOM 1629 C CA . PRO A 1 205 ? -2.808 -9.604 -21.803 1.00 90.75 205 PRO A CA 1
ATOM 1630 C C . PRO A 1 205 ? -4.052 -8.710 -21.713 1.00 90.75 205 PRO A C 1
ATOM 1632 O O . PRO A 1 205 ? -4.633 -8.509 -20.650 1.00 90.75 205 PRO A O 1
ATOM 1635 N N . ARG A 1 206 ? -4.497 -8.226 -22.875 1.00 88.00 206 ARG A N 1
ATOM 1636 C CA . ARG A 1 206 ? -5.775 -7.528 -23.066 1.00 88.00 206 ARG A CA 1
ATOM 1637 C C . ARG A 1 206 ? -6.586 -8.286 -24.106 1.00 88.00 206 ARG A C 1
ATOM 1639 O O . ARG A 1 206 ? -6.533 -7.975 -25.294 1.00 88.00 206 ARG A O 1
ATOM 1646 N N . LEU A 1 207 ? -7.254 -9.354 -23.676 1.00 84.25 207 LEU A N 1
ATOM 1647 C CA . LEU A 1 207 ? -7.922 -10.295 -24.577 1.00 84.25 207 LEU A CA 1
ATOM 1648 C C . LEU A 1 207 ? -9.431 -10.263 -24.389 1.00 84.25 207 LEU A C 1
ATOM 1650 O O . LEU A 1 207 ? -9.929 -10.435 -23.281 1.00 84.25 207 LEU A O 1
ATOM 1654 N N . SER A 1 208 ? -10.164 -10.168 -25.496 1.00 79.88 208 SER A N 1
ATOM 1655 C CA . SER A 1 208 ? -11.584 -10.513 -25.507 1.00 79.88 208 SER A CA 1
ATOM 1656 C C . SER A 1 208 ? -11.717 -12.032 -25.652 1.00 79.88 208 SER A C 1
ATOM 1658 O O . SER A 1 208 ? -11.708 -12.573 -26.758 1.00 79.88 208 SER A O 1
ATOM 1660 N N . LEU A 1 209 ? -11.734 -12.743 -24.519 1.00 67.75 209 LEU A N 1
ATOM 1661 C CA . LEU A 1 209 ? -11.921 -14.204 -24.482 1.00 67.75 209 LEU A CA 1
ATOM 1662 C C . LEU A 1 209 ? -13.399 -14.610 -24.576 1.00 67.75 209 LEU A C 1
ATOM 1664 O O . LEU A 1 209 ? -13.701 -15.778 -24.823 1.00 67.75 209 LEU A O 1
ATOM 1668 N N . ALA A 1 210 ? -14.324 -13.660 -24.409 1.00 58.03 210 ALA A N 1
ATOM 1669 C CA . ALA A 1 210 ? -15.742 -13.905 -24.602 1.00 58.03 210 ALA A CA 1
ATOM 1670 C C . ALA A 1 210 ? -16.016 -14.189 -26.084 1.00 58.03 210 ALA A C 1
ATOM 1672 O O . ALA A 1 210 ? -15.632 -13.415 -26.962 1.00 58.03 210 ALA A O 1
ATOM 1673 N N . ALA A 1 211 ? -16.691 -15.306 -26.358 1.00 49.19 211 ALA A N 1
ATOM 1674 C CA . ALA A 1 211 ? -17.183 -15.653 -27.682 1.00 49.19 211 ALA A CA 1
ATOM 1675 C C . ALA A 1 211 ? -18.220 -14.612 -28.129 1.00 49.19 211 ALA A C 1
ATOM 1677 O O . ALA A 1 211 ? -19.423 -14.797 -27.957 1.00 49.19 211 ALA A O 1
ATOM 1678 N N . SER A 1 212 ? -17.761 -13.494 -28.688 1.00 44.31 212 SER A N 1
ATOM 1679 C CA . SER A 1 212 ? -18.615 -12.588 -29.441 1.00 44.31 212 SER A CA 1
ATOM 1680 C C . SER A 1 212 ? -18.980 -13.290 -30.742 1.00 44.31 212 SER A C 1
ATOM 1682 O O . SER A 1 212 ? -18.352 -13.095 -31.780 1.00 44.31 212 SER A O 1
ATOM 1684 N N . ASN A 1 213 ? -20.012 -14.125 -30.668 1.00 40.84 213 ASN A N 1
ATOM 1685 C CA . ASN A 1 213 ? -20.702 -14.706 -31.808 1.00 40.84 213 ASN A CA 1
ATOM 1686 C C . ASN A 1 213 ? -21.572 -13.623 -32.473 1.00 40.84 213 ASN A C 1
ATOM 1688 O O . ASN A 1 213 ? -22.794 -13.719 -32.537 1.00 40.84 213 ASN A O 1
ATOM 1692 N N . LYS A 1 214 ? -20.943 -12.523 -32.890 1.00 40.09 214 LYS A N 1
ATOM 1693 C CA . LYS A 1 214 ? -21.569 -11.502 -33.724 1.00 40.09 214 LYS A CA 1
ATOM 1694 C C . LYS A 1 214 ? -20.727 -11.371 -34.977 1.00 40.09 214 LYS A C 1
ATOM 1696 O O . LYS A 1 214 ? -19.670 -10.746 -34.969 1.00 40.09 214 LYS A O 1
ATOM 1701 N N . HIS A 1 215 ? -21.220 -12.000 -36.038 1.00 39.28 215 HIS A N 1
ATOM 1702 C CA . HIS A 1 215 ? -20.832 -11.718 -37.408 1.00 39.28 215 HIS A CA 1
ATOM 1703 C C . HIS A 1 215 ? -21.064 -10.229 -37.688 1.00 39.28 215 HIS A C 1
ATOM 1705 O O . HIS A 1 215 ? -22.144 -9.832 -38.111 1.00 39.28 215 HIS A O 1
ATOM 1711 N N . TYR A 1 216 ? -20.059 -9.394 -37.445 1.00 37.41 216 TYR A N 1
ATOM 1712 C CA . TYR A 1 216 ? -19.987 -8.091 -38.086 1.00 37.41 216 TYR A CA 1
ATOM 1713 C C . TYR A 1 216 ? -19.134 -8.250 -39.335 1.00 37.41 216 TYR A C 1
ATOM 1715 O O . TYR A 1 216 ? -17.908 -8.178 -39.303 1.00 37.41 216 TYR A O 1
ATOM 1723 N N . ALA A 1 217 ? -19.812 -8.505 -40.450 1.00 41.97 217 ALA A N 1
ATOM 1724 C CA . ALA A 1 217 ? -19.268 -8.175 -41.750 1.00 41.97 217 ALA A CA 1
ATOM 1725 C C . ALA A 1 217 ? -19.170 -6.646 -41.836 1.00 41.97 217 ALA A C 1
ATOM 1727 O O . ALA A 1 217 ? -20.189 -5.965 -41.772 1.00 41.97 217 ALA A O 1
ATOM 1728 N N . SER A 1 218 ? -17.959 -6.105 -41.963 1.00 36.19 218 SER A N 1
ATOM 1729 C CA . SER A 1 218 ? -17.728 -4.871 -42.720 1.00 36.19 218 SER A CA 1
ATOM 1730 C C . SER A 1 218 ? -16.236 -4.662 -42.961 1.00 36.19 218 SER A C 1
ATOM 1732 O O . SER A 1 218 ? -15.464 -4.333 -42.060 1.00 36.19 218 SER A O 1
ATOM 1734 N N . SER A 1 219 ? -15.837 -4.846 -44.215 1.00 46.66 219 SER A N 1
ATOM 1735 C CA . SER A 1 219 ? -14.610 -4.311 -44.785 1.00 46.66 219 SER A CA 1
ATOM 1736 C C . SER A 1 219 ? -14.751 -2.793 -44.918 1.00 46.66 219 SER A C 1
ATOM 1738 O O . SER A 1 219 ? -15.267 -2.287 -45.913 1.00 46.66 219 SER A O 1
ATOM 1740 N N . SER A 1 220 ? -14.315 -2.042 -43.913 1.00 41.50 220 SER A N 1
ATOM 1741 C CA . SER A 1 220 ? -14.206 -0.589 -44.022 1.00 41.50 220 SER A CA 1
ATOM 1742 C C . SER A 1 220 ? -13.100 -0.090 -43.107 1.00 41.50 220 SER A C 1
ATOM 1744 O O . SER A 1 220 ? -13.146 -0.275 -41.893 1.00 41.50 220 SER A O 1
ATOM 1746 N N . LYS A 1 221 ? -12.088 0.541 -43.711 1.00 48.78 221 LYS A N 1
ATOM 1747 C CA . LYS A 1 221 ? -11.050 1.320 -43.034 1.00 48.78 221 LYS A CA 1
ATOM 1748 C C . LYS A 1 221 ? -11.724 2.450 -42.240 1.00 48.78 221 LYS A C 1
ATOM 1750 O O . LYS A 1 221 ? -11.903 3.548 -42.759 1.00 48.78 221 LYS A O 1
ATOM 1755 N N . ARG A 1 222 ? -12.117 2.198 -40.992 1.00 46.66 222 ARG A N 1
ATOM 1756 C CA . ARG A 1 222 ? -12.490 3.243 -40.033 1.00 46.66 222 ARG A CA 1
ATOM 1757 C C . ARG A 1 222 ? -11.752 3.047 -38.714 1.00 46.66 222 ARG A C 1
ATOM 1759 O O . ARG A 1 222 ? -11.558 1.935 -38.236 1.00 46.66 222 ARG A O 1
ATOM 1766 N N . LYS A 1 223 ? -11.302 4.195 -38.214 1.00 47.38 223 LYS A N 1
ATOM 1767 C CA . LYS A 1 223 ? -10.621 4.499 -36.955 1.00 47.38 223 LYS A CA 1
ATOM 1768 C C . LYS A 1 223 ? -11.070 3.591 -35.798 1.00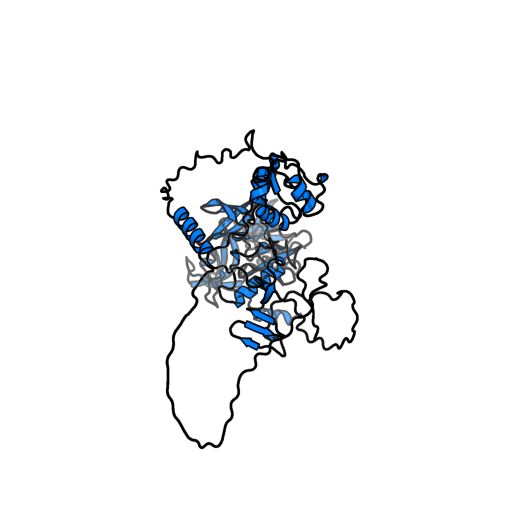 47.38 223 LYS A C 1
ATOM 1770 O O . LYS A 1 223 ? -12.261 3.357 -35.620 1.00 47.38 223 LYS A O 1
ATOM 1775 N N . ARG A 1 224 ? -10.098 3.095 -35.022 1.00 48.69 224 ARG A N 1
ATOM 1776 C CA . ARG A 1 224 ? -10.302 2.331 -33.780 1.00 48.69 224 ARG A CA 1
ATOM 1777 C C . ARG A 1 224 ? -11.038 3.190 -32.743 1.00 48.69 224 ARG A C 1
ATOM 1779 O O . ARG A 1 224 ? -10.390 3.829 -31.928 1.00 48.69 224 ARG A O 1
ATOM 1786 N N . ASP A 1 225 ? -12.364 3.152 -32.750 1.00 49.88 225 ASP A N 1
ATOM 1787 C CA . ASP A 1 225 ? -13.192 3.641 -31.633 1.00 49.88 225 ASP A CA 1
ATOM 1788 C C . ASP A 1 225 ? -13.682 2.484 -30.737 1.00 49.88 225 ASP A C 1
ATOM 1790 O O . ASP A 1 225 ? -14.483 2.676 -29.826 1.00 49.88 225 ASP A O 1
ATOM 1794 N N . ALA A 1 226 ? -13.208 1.254 -30.974 1.00 62.25 226 ALA A N 1
ATOM 1795 C CA . ALA A 1 226 ? -13.521 0.127 -30.106 1.00 62.25 226 ALA A CA 1
ATOM 1796 C C . ALA A 1 226 ? -12.711 0.233 -28.797 1.00 62.25 226 ALA A C 1
ATOM 1798 O O . ALA A 1 226 ? -11.478 0.302 -28.863 1.00 62.25 226 ALA A O 1
ATOM 1799 N N . PRO A 1 227 ? -13.362 0.223 -27.617 1.00 69.25 227 PRO A N 1
ATOM 1800 C CA . PRO A 1 227 ? -12.663 0.290 -26.343 1.00 69.25 227 PRO A CA 1
ATOM 1801 C C . PRO A 1 227 ? -11.702 -0.891 -26.202 1.00 69.25 227 PRO A C 1
ATOM 1803 O O . PRO A 1 227 ? -12.052 -2.046 -26.461 1.00 69.25 227 PRO A O 1
ATOM 1806 N N . CYS A 1 228 ? -10.467 -0.584 -25.808 1.00 72.75 228 CYS A N 1
ATOM 1807 C CA . CYS A 1 228 ? -9.436 -1.589 -25.596 1.00 72.75 228 CYS A CA 1
ATOM 1808 C C . CYS A 1 228 ? -9.887 -2.564 -24.491 1.00 72.75 228 CYS A C 1
ATOM 1810 O O . CYS A 1 228 ? -10.366 -2.102 -23.449 1.00 72.75 228 CYS A O 1
ATOM 1812 N N . PRO A 1 229 ? -9.743 -3.892 -24.674 1.00 83.38 229 PRO A N 1
ATOM 1813 C CA . PRO A 1 229 ? -10.106 -4.853 -23.642 1.00 83.38 229 PRO A CA 1
ATOM 1814 C C . PRO A 1 229 ? -9.377 -4.590 -22.310 1.00 83.38 229 PRO A C 1
ATOM 1816 O O . PRO A 1 229 ? -8.245 -4.075 -22.305 1.00 83.38 229 PRO A O 1
ATOM 1819 N N . PRO A 1 230 ? -9.997 -4.956 -21.173 1.00 83.38 230 PRO A N 1
ATOM 1820 C CA . PRO A 1 230 ? -9.376 -4.796 -19.866 1.00 83.38 230 PRO A CA 1
ATOM 1821 C C . PRO A 1 230 ? -8.101 -5.642 -19.754 1.00 83.38 230 PRO A C 1
ATOM 1823 O O . PRO A 1 230 ? -7.972 -6.705 -20.365 1.00 83.38 230 PRO A O 1
ATOM 1826 N N . SER A 1 231 ? -7.148 -5.143 -18.967 1.00 87.19 231 SER A N 1
ATOM 1827 C CA . SER A 1 231 ? -5.938 -5.880 -18.603 1.00 87.19 231 SER A CA 1
ATOM 1828 C C . SER A 1 231 ? -6.294 -6.974 -17.602 1.00 87.19 231 SER A C 1
ATOM 1830 O O . SER A 1 231 ? -6.675 -6.668 -16.474 1.00 87.19 231 SER A O 1
ATOM 1832 N N . GLU A 1 232 ? -6.141 -8.236 -17.987 1.00 90.31 232 GLU A N 1
ATOM 1833 C CA . GLU A 1 232 ? -6.423 -9.390 -17.128 1.00 90.31 232 GLU A CA 1
ATOM 1834 C C . GLU A 1 232 ? -5.368 -10.475 -17.345 1.00 90.31 232 GLU A C 1
ATOM 1836 O O . GLU A 1 232 ? -4.875 -10.666 -18.456 1.00 90.31 232 GLU A O 1
ATOM 1841 N N . LEU A 1 233 ? -5.037 -11.235 -16.296 1.00 91.62 233 LEU A N 1
ATOM 1842 C CA . LEU A 1 233 ? -4.206 -12.423 -16.471 1.00 91.62 233 LEU A CA 1
ATOM 1843 C C . LEU A 1 233 ? -4.944 -13.469 -17.305 1.00 91.62 233 LEU A C 1
ATOM 1845 O O . LEU A 1 233 ? -6.121 -13.756 -17.086 1.00 91.62 233 LEU A O 1
ATOM 1849 N N . PHE A 1 234 ? -4.215 -14.110 -18.212 1.00 92.44 234 PHE A N 1
ATOM 1850 C CA . PHE A 1 234 ? -4.720 -15.225 -18.992 1.00 92.44 234 PHE A CA 1
ATOM 1851 C C . PHE A 1 234 ? -5.183 -16.359 -18.067 1.00 92.44 234 PHE A C 1
ATOM 1853 O O . PHE A 1 234 ? -4.453 -16.806 -17.174 1.00 92.44 234 PHE A O 1
ATOM 1860 N N . GLN A 1 235 ? -6.412 -16.818 -18.293 1.00 90.81 235 GLN A N 1
ATOM 1861 C CA . GLN A 1 235 ? -7.036 -17.912 -17.559 1.00 90.81 235 GLN A CA 1
ATOM 1862 C C . GLN A 1 235 ? -7.329 -19.057 -18.536 1.00 90.81 235 GLN A C 1
ATOM 1864 O O . GLN A 1 235 ? -8.255 -18.939 -19.342 1.00 90.81 235 GLN A O 1
ATOM 1869 N N . PRO A 1 236 ? -6.580 -20.172 -18.457 1.00 88.94 236 PRO A N 1
ATOM 1870 C CA . PRO A 1 236 ? -6.770 -21.326 -19.336 1.00 88.94 236 PRO A CA 1
ATOM 1871 C C . PRO A 1 236 ? -8.220 -21.831 -19.365 1.00 88.94 236 PRO A C 1
ATOM 1873 O O . PRO A 1 236 ? -8.748 -22.117 -20.432 1.00 88.94 236 PRO A O 1
ATOM 1876 N N . ALA A 1 237 ? -8.895 -21.841 -18.209 1.00 87.88 237 ALA A N 1
ATOM 1877 C CA . ALA A 1 237 ? -10.280 -22.298 -18.065 1.00 87.88 237 ALA A CA 1
ATOM 1878 C C . ALA A 1 237 ? -11.314 -21.465 -18.851 1.00 87.88 237 ALA A C 1
ATOM 1880 O O . ALA A 1 237 ? -12.398 -21.959 -19.144 1.00 87.88 237 ALA A O 1
ATOM 1881 N N . LYS A 1 238 ? -10.995 -20.213 -19.216 1.00 87.94 238 LYS A N 1
ATOM 1882 C CA . LYS A 1 238 ? -11.876 -19.360 -20.037 1.00 87.94 238 LYS A CA 1
ATOM 1883 C C . LYS A 1 238 ? -11.785 -19.685 -21.539 1.00 87.94 238 LYS A C 1
ATOM 1885 O O . LYS A 1 238 ? -12.568 -19.149 -22.320 1.00 87.94 238 LYS A O 1
ATOM 1890 N N . CYS A 1 239 ? -10.843 -20.530 -21.963 1.00 84.38 239 CYS A N 1
ATOM 1891 C CA . CYS A 1 239 ? -10.628 -20.863 -23.372 1.00 84.38 239 CYS A CA 1
ATOM 1892 C C . CYS A 1 239 ? -11.398 -22.134 -23.751 1.00 84.38 239 CYS A C 1
ATOM 1894 O O . CYS A 1 239 ? -11.226 -23.171 -23.120 1.00 84.38 239 CYS A O 1
ATOM 1896 N N . LYS A 1 240 ? -12.236 -22.059 -24.794 1.00 74.75 240 LYS A N 1
ATOM 1897 C CA . LYS A 1 240 ? -13.060 -23.196 -25.249 1.00 74.75 240 LYS A CA 1
ATOM 1898 C C . LYS A 1 240 ? -12.349 -24.109 -26.257 1.00 74.75 240 LYS A C 1
ATOM 1900 O O . LYS A 1 240 ? -12.578 -25.312 -26.241 1.00 74.75 240 LYS A O 1
ATOM 1905 N N . HIS A 1 241 ? -11.500 -23.544 -27.118 1.00 79.25 241 HIS A N 1
ATOM 1906 C CA . HIS A 1 241 ? -10.815 -24.246 -28.214 1.00 79.25 241 HIS A CA 1
ATOM 1907 C C . HIS A 1 241 ? -9.363 -23.749 -28.352 1.00 79.25 241 HIS A C 1
ATOM 1909 O O . HIS A 1 241 ? -9.010 -22.737 -27.749 1.00 79.25 241 HIS A O 1
ATOM 1915 N N . ASP A 1 242 ? -8.528 -24.449 -29.124 1.00 80.38 242 ASP A N 1
ATOM 1916 C CA . ASP A 1 242 ? -7.158 -24.049 -29.511 1.00 80.38 242 ASP A CA 1
ATOM 1917 C C . ASP A 1 242 ? -6.172 -23.778 -28.363 1.00 80.38 242 ASP A C 1
ATOM 1919 O O . ASP A 1 242 ? -5.208 -23.025 -28.525 1.00 80.38 242 ASP A O 1
ATOM 1923 N N . LEU A 1 243 ? -6.406 -24.374 -27.193 1.00 90.12 243 LEU A N 1
ATOM 1924 C CA . LEU A 1 243 ? -5.513 -24.273 -26.045 1.00 90.12 243 LEU A CA 1
ATOM 1925 C C . LEU A 1 243 ? -4.579 -25.484 -25.993 1.00 90.12 243 LEU A C 1
ATOM 1927 O O . LEU A 1 243 ? -5.020 -26.607 -25.767 1.00 90.12 243 LEU A O 1
ATOM 1931 N N . VAL A 1 244 ? -3.276 -25.247 -26.118 1.00 91.44 244 VAL A N 1
ATOM 1932 C CA . VAL A 1 244 ? -2.247 -26.285 -25.969 1.00 91.44 244 VAL A CA 1
ATOM 1933 C C . VAL A 1 244 ? -1.389 -25.967 -24.751 1.00 91.44 244 VAL A C 1
ATOM 1935 O O . VAL A 1 244 ? -0.800 -24.891 -24.664 1.00 91.44 244 VAL A O 1
ATOM 1938 N N . LYS A 1 245 ? -1.284 -26.900 -23.802 1.00 92.12 245 LYS A N 1
ATOM 1939 C CA . LYS A 1 245 ? -0.360 -26.781 -22.667 1.00 92.12 245 LYS A CA 1
ATOM 1940 C C . LYS A 1 245 ? 0.990 -27.402 -23.035 1.00 92.12 245 LYS A C 1
ATOM 1942 O O . LYS A 1 245 ? 1.041 -28.547 -23.472 1.00 92.12 245 LYS A O 1
ATOM 1947 N N . ARG A 1 246 ? 2.086 -26.666 -22.836 1.00 88.75 246 ARG A N 1
ATOM 1948 C CA . ARG A 1 246 ? 3.469 -27.151 -22.985 1.00 88.75 246 ARG A CA 1
ATOM 1949 C C . ARG A 1 246 ? 4.277 -26.759 -21.750 1.00 88.75 246 ARG A C 1
ATOM 1951 O O . ARG A 1 246 ? 4.697 -25.611 -21.628 1.00 88.75 246 ARG A O 1
ATOM 1958 N N . GLY A 1 247 ? 4.478 -27.707 -20.835 1.00 86.50 247 GLY A N 1
ATOM 1959 C CA . GLY A 1 247 ? 5.165 -27.453 -19.564 1.00 86.50 247 GLY A CA 1
ATOM 1960 C C . GLY A 1 247 ? 4.453 -26.385 -18.725 1.00 86.50 247 GLY A C 1
ATOM 1961 O O . GLY A 1 247 ? 3.275 -26.535 -18.391 1.00 86.50 247 GLY A O 1
ATOM 1962 N N . ASP A 1 248 ? 5.167 -25.298 -18.419 1.00 84.38 248 ASP A N 1
ATOM 1963 C CA . ASP A 1 248 ? 4.695 -24.116 -17.679 1.00 84.38 248 ASP A CA 1
ATOM 1964 C C . ASP A 1 248 ? 3.977 -23.072 -18.562 1.00 84.38 248 ASP A C 1
ATOM 1966 O O . ASP A 1 248 ? 3.550 -22.020 -18.073 1.00 84.38 248 ASP A O 1
ATOM 1970 N N . ARG A 1 249 ? 3.839 -23.345 -19.867 1.00 90.25 249 ARG A N 1
ATOM 1971 C CA . ARG A 1 249 ? 3.271 -22.420 -20.854 1.00 90.25 249 ARG A CA 1
ATOM 1972 C C . ARG A 1 249 ? 1.952 -22.916 -21.423 1.00 90.25 249 ARG A C 1
ATOM 1974 O O . ARG A 1 249 ? 1.730 -24.113 -21.605 1.00 90.25 249 ARG A O 1
ATOM 1981 N N . TYR A 1 250 ? 1.112 -21.958 -21.785 1.00 92.50 250 TYR A N 1
ATOM 1982 C CA . TYR A 1 250 ? -0.090 -22.177 -22.578 1.00 92.50 250 TYR A CA 1
ATOM 1983 C C . TYR A 1 250 ? 0.068 -21.503 -23.933 1.00 92.50 250 TYR A C 1
ATOM 1985 O O . TYR A 1 250 ? 0.536 -20.372 -24.009 1.00 92.50 250 TYR A O 1
ATOM 1993 N N . MET A 1 251 ? -0.331 -22.179 -24.999 1.00 92.50 251 MET A N 1
ATOM 1994 C CA . MET A 1 251 ? -0.451 -21.600 -26.328 1.00 92.50 251 MET A CA 1
ATOM 1995 C C . MET A 1 251 ? -1.928 -21.482 -26.679 1.00 92.50 251 MET A C 1
ATOM 1997 O O . MET A 1 251 ? -2.659 -22.460 -26.551 1.00 92.50 251 MET A O 1
ATOM 2001 N N . TYR A 1 252 ? -2.362 -20.298 -27.099 1.00 90.75 252 TYR A N 1
ATOM 2002 C CA . TYR A 1 252 ? -3.734 -20.041 -27.530 1.00 90.75 252 TYR A CA 1
ATOM 2003 C C . TYR A 1 252 ? -3.734 -19.045 -28.688 1.00 90.75 252 TYR A C 1
ATOM 2005 O O . TYR A 1 252 ? -3.168 -17.960 -28.558 1.00 90.75 252 TYR A O 1
ATOM 2013 N N . LYS A 1 253 ? -4.341 -19.416 -29.826 1.00 86.50 253 LYS A N 1
ATOM 2014 C CA . LYS A 1 253 ? -4.398 -18.597 -31.059 1.00 86.50 253 LYS A CA 1
ATOM 2015 C C . LYS A 1 253 ? -3.034 -18.015 -31.471 1.00 86.50 253 LYS A C 1
ATOM 2017 O O . LYS A 1 253 ? -2.902 -16.819 -31.715 1.00 86.50 253 LYS A O 1
ATOM 2022 N N . SER A 1 254 ? -2.008 -18.868 -31.489 1.00 86.25 254 SER A N 1
ATOM 2023 C CA . SER A 1 254 ? -0.604 -18.520 -31.790 1.00 86.25 254 SER A CA 1
ATOM 2024 C C . SER A 1 254 ? 0.100 -17.620 -30.766 1.00 86.25 254 SER A C 1
ATOM 2026 O O . SER A 1 254 ? 1.270 -17.283 -30.942 1.00 86.25 254 SER A O 1
ATOM 2028 N N . TRP A 1 255 ? -0.556 -17.259 -29.664 1.00 91.00 255 TRP A N 1
ATOM 2029 C CA . TRP A 1 255 ? 0.067 -16.543 -28.556 1.00 91.00 255 TRP A CA 1
ATOM 2030 C C . TRP A 1 255 ? 0.554 -17.501 -27.486 1.00 91.00 255 TRP A C 1
ATOM 2032 O O . TRP A 1 255 ? -0.089 -18.507 -27.198 1.00 91.00 255 TRP A O 1
ATOM 2042 N N . THR A 1 256 ? 1.690 -17.170 -26.879 1.00 92.88 256 THR A N 1
ATOM 2043 C CA . THR A 1 256 ? 2.273 -17.950 -25.787 1.00 92.88 256 THR A CA 1
ATOM 2044 C C . THR A 1 256 ? 2.075 -17.214 -24.474 1.00 92.88 256 THR A C 1
ATOM 2046 O O . THR A 1 256 ? 2.406 -16.039 -24.366 1.00 92.88 256 THR A O 1
ATOM 2049 N N . PHE A 1 257 ? 1.590 -17.913 -23.460 1.00 93.00 257 PHE A N 1
ATOM 2050 C CA . PHE A 1 257 ? 1.343 -17.394 -22.125 1.00 93.00 257 PHE A CA 1
ATOM 2051 C C . PHE A 1 257 ? 2.162 -18.165 -21.101 1.00 93.00 257 PHE A C 1
ATOM 2053 O O . PHE A 1 257 ? 2.273 -19.388 -21.184 1.00 93.00 257 PHE A O 1
ATOM 2060 N N . LYS A 1 258 ? 2.702 -17.462 -20.109 1.00 91.38 258 LYS A N 1
ATOM 2061 C CA . LYS A 1 258 ? 3.441 -18.035 -18.983 1.00 91.38 258 LYS A CA 1
ATOM 2062 C C . LYS A 1 258 ? 2.905 -17.430 -17.683 1.00 91.38 258 LYS A C 1
ATOM 2064 O O . LYS A 1 258 ? 2.868 -16.214 -17.543 1.00 91.38 258 LYS A O 1
ATOM 2069 N N . HIS A 1 259 ? 2.415 -18.277 -16.776 1.00 90.62 259 HIS A N 1
ATOM 2070 C CA . HIS A 1 259 ? 1.775 -17.893 -15.498 1.00 90.62 259 HIS A CA 1
ATOM 2071 C C . HIS A 1 259 ? 0.640 -16.849 -15.593 1.00 90.62 259 HIS A C 1
ATOM 2073 O O . HIS A 1 259 ? 0.317 -16.176 -14.620 1.00 90.62 259 HIS A O 1
ATOM 2079 N N . GLY A 1 260 ? -0.016 -16.746 -16.752 1.00 91.19 260 GLY A N 1
ATOM 2080 C CA . GLY A 1 260 ? -1.071 -15.760 -17.007 1.00 91.19 260 GLY A CA 1
ATOM 2081 C C . GLY A 1 260 ? -0.605 -14.523 -17.785 1.00 91.19 260 GLY A C 1
ATOM 2082 O O . GLY A 1 260 ? -1.443 -13.776 -18.279 1.00 91.19 260 GLY A O 1
ATOM 2083 N N . LEU A 1 261 ? 0.702 -14.319 -17.955 1.00 91.06 261 LEU A N 1
ATOM 2084 C CA . LEU A 1 261 ? 1.264 -13.222 -18.746 1.00 91.06 261 LEU A CA 1
ATOM 2085 C C . LEU A 1 261 ? 1.490 -13.656 -20.194 1.00 91.06 261 LEU A C 1
ATOM 2087 O O . LEU A 1 261 ? 1.879 -14.793 -20.454 1.00 91.06 261 LEU A O 1
ATOM 2091 N N . LEU A 1 262 ? 1.275 -12.746 -21.139 1.00 91.25 262 LEU A N 1
ATOM 2092 C CA . LEU A 1 262 ? 1.613 -12.915 -22.546 1.00 91.25 262 LEU A CA 1
ATOM 2093 C C . LEU A 1 262 ? 3.127 -12.792 -22.731 1.00 91.25 262 LEU A C 1
ATOM 2095 O O . LEU A 1 262 ? 3.744 -11.809 -22.327 1.00 91.25 262 LEU A O 1
ATOM 2099 N N . VAL A 1 263 ? 3.713 -13.777 -23.395 1.00 89.38 263 VAL A N 1
ATOM 2100 C CA . VAL A 1 263 ? 5.098 -13.756 -23.847 1.00 89.38 263 VAL A CA 1
ATOM 2101 C C . VAL A 1 263 ? 5.134 -13.123 -25.230 1.00 89.38 263 VAL A C 1
ATOM 2103 O O . VAL A 1 263 ? 4.596 -13.691 -26.183 1.00 89.38 263 VAL A O 1
ATOM 2106 N N . LYS A 1 264 ? 5.791 -11.970 -25.358 1.00 87.50 264 LYS A N 1
ATOM 2107 C CA . LYS A 1 264 ? 5.893 -11.259 -26.633 1.00 87.50 264 LYS A CA 1
ATOM 2108 C C . LYS A 1 264 ? 7.307 -10.756 -26.884 1.00 87.50 264 LYS A C 1
ATOM 2110 O O . LYS A 1 264 ? 8.009 -10.383 -25.953 1.00 87.50 264 LYS A O 1
ATOM 2115 N N . VAL A 1 265 ? 7.720 -10.762 -28.145 1.00 84.31 265 VAL A N 1
ATOM 2116 C CA . VAL A 1 265 ? 9.017 -10.237 -28.578 1.00 84.31 265 VAL A CA 1
ATOM 2117 C C . VAL A 1 265 ? 8.794 -8.856 -29.186 1.00 84.31 265 VAL A C 1
ATOM 2119 O O . VAL A 1 265 ? 7.924 -8.694 -30.042 1.00 84.31 265 VAL A O 1
ATOM 2122 N N . PHE A 1 266 ? 9.545 -7.865 -28.717 1.00 79.56 266 PHE A N 1
ATOM 2123 C CA . PHE A 1 266 ? 9.520 -6.484 -29.205 1.00 79.56 266 PHE A CA 1
ATOM 2124 C C . PHE A 1 266 ? 10.892 -6.087 -29.731 1.00 79.56 266 PHE A C 1
ATOM 2126 O O . PHE A 1 266 ? 11.895 -6.604 -29.257 1.00 79.56 266 PHE A O 1
ATOM 2133 N N . ASN A 1 267 ? 10.973 -5.143 -30.668 1.00 79.50 267 ASN A N 1
ATOM 2134 C CA . ASN A 1 267 ? 12.266 -4.558 -31.020 1.00 79.50 267 ASN A CA 1
ATOM 2135 C C . ASN A 1 267 ? 12.809 -3.776 -29.810 1.00 79.50 267 ASN A C 1
ATOM 2137 O O . ASN A 1 267 ? 12.039 -3.091 -29.139 1.00 79.50 267 ASN A O 1
ATOM 2141 N N . LEU A 1 268 ? 14.112 -3.855 -29.533 1.00 72.56 268 LEU A N 1
ATOM 2142 C CA . LEU A 1 268 ? 14.734 -3.103 -28.441 1.00 72.56 268 LEU A CA 1
ATOM 2143 C C . LEU A 1 268 ? 14.466 -1.594 -28.574 1.00 72.56 268 LEU A C 1
ATOM 2145 O O . LEU A 1 268 ? 14.186 -0.945 -27.578 1.00 72.56 268 LEU A O 1
ATOM 2149 N N . SER A 1 269 ? 14.447 -1.058 -29.800 1.00 76.19 269 SER A N 1
ATOM 2150 C CA . SER A 1 269 ? 14.128 0.357 -30.053 1.00 76.19 269 SER A CA 1
ATOM 2151 C C . SER A 1 269 ? 12.670 0.742 -29.768 1.00 76.19 269 SER A C 1
ATOM 2153 O O . SER A 1 269 ? 12.357 1.924 -29.702 1.00 76.19 269 SER A O 1
ATOM 2155 N N . SER A 1 270 ? 11.776 -0.240 -29.612 1.00 74.44 270 SER A N 1
ATOM 2156 C CA . SER A 1 270 ? 10.350 -0.036 -29.309 1.00 74.44 270 SER A CA 1
ATOM 2157 C C . SER A 1 270 ? 10.010 -0.204 -27.826 1.00 74.44 270 SER A C 1
ATOM 2159 O O . SER A 1 270 ? 8.838 -0.169 -27.461 1.00 74.44 270 SER A O 1
ATOM 2161 N N . VAL A 1 271 ? 11.016 -0.427 -26.975 1.00 73.88 271 VAL A N 1
ATOM 2162 C CA . VAL A 1 271 ? 10.847 -0.608 -25.532 1.00 73.88 271 VAL A CA 1
ATOM 2163 C C . VAL A 1 271 ? 11.634 0.477 -24.812 1.00 73.88 271 VAL A C 1
ATOM 2165 O O . VAL A 1 271 ? 12.814 0.676 -25.085 1.00 73.88 271 VAL A O 1
ATOM 2168 N N . SER A 1 272 ? 10.990 1.152 -23.867 1.00 71.88 272 SER A N 1
ATOM 2169 C CA . SER A 1 272 ? 11.634 2.094 -22.956 1.00 71.88 272 SER A CA 1
ATOM 2170 C C . SER A 1 272 ? 11.540 1.594 -21.509 1.00 71.88 272 SER A C 1
ATOM 2172 O O . SER A 1 272 ? 10.574 0.907 -21.154 1.00 71.88 272 SER A O 1
ATOM 2174 N N . PRO A 1 273 ? 12.528 1.914 -20.654 1.00 71.12 273 PRO A N 1
ATOM 2175 C CA . PRO A 1 273 ? 12.430 1.658 -19.223 1.00 71.12 273 PRO A CA 1
ATOM 2176 C C . PRO A 1 273 ? 11.246 2.413 -18.610 1.00 71.12 273 PRO A C 1
ATOM 2178 O O . PRO A 1 273 ? 11.034 3.597 -18.878 1.00 71.12 273 PRO A O 1
ATOM 2181 N N . ALA A 1 274 ? 10.477 1.735 -17.760 1.00 72.44 274 ALA A N 1
ATOM 2182 C CA . ALA A 1 274 ? 9.386 2.350 -17.013 1.00 72.44 274 ALA A CA 1
ATOM 2183 C C . ALA A 1 274 ? 9.847 2.678 -15.589 1.00 72.44 274 ALA A C 1
ATOM 2185 O O . ALA A 1 274 ? 10.292 1.794 -14.865 1.00 72.44 274 ALA A O 1
ATOM 2186 N N . ARG A 1 275 ? 9.682 3.937 -15.162 1.00 68.75 275 ARG A N 1
ATOM 2187 C CA . ARG A 1 275 ? 10.041 4.382 -13.799 1.00 68.75 275 ARG A CA 1
ATOM 2188 C C . ARG A 1 275 ? 8.961 4.081 -12.758 1.00 68.75 275 ARG A C 1
ATOM 2190 O O . ARG A 1 275 ? 9.257 3.880 -11.585 1.00 68.75 275 ARG A O 1
ATOM 2197 N N . LYS A 1 276 ? 7.695 4.071 -13.184 1.00 72.38 276 LYS A N 1
ATOM 2198 C CA . LYS A 1 276 ? 6.522 3.841 -12.331 1.00 72.38 276 LYS A CA 1
ATOM 2199 C C . LYS A 1 276 ? 5.606 2.808 -12.972 1.00 72.38 276 LYS A C 1
ATOM 2201 O O . LYS A 1 276 ? 5.505 2.751 -14.197 1.00 72.38 276 LYS A O 1
ATOM 2206 N N . ILE A 1 277 ? 4.911 2.027 -12.149 1.00 78.81 277 ILE A N 1
ATOM 2207 C CA . ILE A 1 277 ? 3.895 1.071 -12.608 1.00 78.81 277 ILE A CA 1
ATOM 2208 C C . ILE A 1 277 ? 2.510 1.419 -12.034 1.00 78.81 277 ILE A C 1
ATOM 2210 O O . ILE A 1 277 ? 2.395 1.732 -10.843 1.00 78.81 277 ILE A O 1
ATOM 2214 N N . PRO A 1 278 ? 1.436 1.359 -12.846 1.00 78.94 278 PRO A N 1
ATOM 2215 C CA . PRO A 1 278 ? 0.069 1.462 -12.346 1.00 78.94 278 PRO A CA 1
ATOM 2216 C C . PRO A 1 278 ? -0.279 0.343 -11.356 1.00 78.94 278 PRO A C 1
ATOM 2218 O O . PRO A 1 278 ? 0.087 -0.816 -11.560 1.00 78.94 278 PRO A O 1
ATOM 2221 N N . ILE A 1 279 ? -1.074 0.668 -10.332 1.00 77.00 279 ILE A N 1
ATOM 2222 C CA . ILE A 1 279 ? -1.511 -0.276 -9.285 1.00 77.00 279 ILE A CA 1
ATOM 2223 C C . ILE A 1 279 ? -2.174 -1.541 -9.841 1.00 77.00 279 ILE A C 1
ATOM 2225 O O . ILE A 1 279 ? -1.884 -2.648 -9.392 1.00 77.00 279 ILE A O 1
ATOM 2229 N N . SER A 1 280 ? -3.027 -1.392 -10.856 1.00 77.50 280 SER A N 1
ATOM 2230 C CA . SER A 1 280 ? -3.734 -2.511 -11.481 1.00 77.50 280 SER A CA 1
ATOM 2231 C C . SER A 1 280 ? -2.768 -3.497 -12.134 1.00 77.50 280 SER A C 1
ATOM 2233 O O . SER A 1 280 ? -2.920 -4.703 -11.968 1.00 77.50 280 SER A O 1
ATOM 2235 N N . LEU A 1 281 ? -1.736 -3.002 -12.821 1.00 82.19 281 LEU A N 1
ATOM 2236 C CA . LEU A 1 281 ? -0.716 -3.849 -13.437 1.00 82.19 281 LEU A CA 1
ATOM 2237 C C . LEU A 1 281 ? 0.194 -4.480 -12.386 1.00 82.19 281 LEU A C 1
ATOM 2239 O O . LEU A 1 281 ? 0.481 -5.670 -12.490 1.00 82.19 281 LEU A O 1
ATOM 2243 N N . PHE A 1 282 ? 0.592 -3.725 -11.359 1.00 80.50 282 PHE A N 1
ATOM 2244 C CA . PHE A 1 282 ? 1.394 -4.251 -10.254 1.00 80.50 282 PHE A CA 1
ATOM 2245 C C . PHE A 1 282 ? 0.731 -5.471 -9.605 1.00 80.50 282 PHE A C 1
ATOM 2247 O O . PHE A 1 282 ? 1.365 -6.515 -9.477 1.00 80.50 282 PHE A O 1
ATOM 2254 N N . HIS A 1 283 ? -0.565 -5.388 -9.288 1.00 79.81 283 HIS A N 1
ATOM 2255 C CA . HIS A 1 283 ? -1.301 -6.522 -8.725 1.00 79.81 283 HIS A CA 1
ATOM 2256 C C . HIS A 1 283 ? -1.320 -7.744 -9.648 1.00 79.81 283 HIS A C 1
ATOM 2258 O O . HIS A 1 283 ? -1.128 -8.860 -9.169 1.00 79.81 283 HIS A O 1
ATOM 2264 N N . LEU A 1 284 ? -1.491 -7.547 -10.958 1.00 86.19 284 LEU A N 1
ATOM 2265 C CA . LEU A 1 284 ? -1.506 -8.646 -11.928 1.00 86.19 284 LEU A CA 1
ATOM 2266 C C . LEU A 1 284 ? -0.124 -9.305 -12.057 1.00 86.19 284 LEU A C 1
ATOM 2268 O O . LEU A 1 284 ? -0.030 -10.530 -12.127 1.00 86.19 284 LEU A O 1
ATOM 2272 N N . PHE A 1 285 ? 0.961 -8.530 -12.025 1.00 85.12 285 PHE A N 1
ATOM 2273 C CA . PHE A 1 285 ? 2.319 -9.083 -11.989 1.00 85.12 285 PHE A CA 1
ATOM 2274 C C . PHE A 1 285 ? 2.596 -9.837 -10.682 1.00 85.12 285 PHE A C 1
ATOM 2276 O O . PHE A 1 285 ? 3.101 -10.962 -10.728 1.00 85.12 285 PHE A O 1
ATOM 2283 N N . SER A 1 286 ? 2.205 -9.288 -9.531 1.00 81.06 286 SER A N 1
ATOM 2284 C CA . SER A 1 286 ? 2.340 -9.964 -8.236 1.00 81.06 286 SER A CA 1
ATOM 2285 C C . SER A 1 286 ? 1.548 -11.274 -8.190 1.00 81.06 286 SER A C 1
ATOM 2287 O O . SER A 1 286 ? 2.073 -12.299 -7.754 1.00 81.06 286 SER A O 1
ATOM 2289 N N . GLU A 1 287 ? 0.318 -11.294 -8.708 1.00 85.75 287 GLU A N 1
ATOM 2290 C CA . GLU A 1 287 ? -0.485 -12.515 -8.817 1.00 85.75 287 GLU A CA 1
ATOM 2291 C C . GLU A 1 287 ? 0.160 -13.533 -9.771 1.00 85.75 287 GLU A C 1
ATOM 2293 O O . GLU A 1 287 ? 0.262 -14.717 -9.440 1.00 85.75 287 GLU A O 1
ATOM 2298 N N . SER A 1 288 ? 0.674 -13.090 -10.923 1.00 86.12 288 SER A N 1
ATOM 2299 C CA . SER A 1 288 ? 1.411 -13.962 -11.843 1.00 86.12 288 SER A CA 1
ATOM 2300 C C . SER A 1 288 ? 2.654 -14.568 -11.193 1.00 86.12 288 SER A C 1
ATOM 2302 O O . SER A 1 288 ? 2.980 -15.721 -11.479 1.00 86.12 288 SER A O 1
ATOM 2304 N N . LYS A 1 289 ? 3.356 -13.824 -10.333 1.00 84.38 289 LYS A N 1
ATOM 2305 C CA . LYS A 1 289 ? 4.505 -14.344 -9.586 1.00 84.38 289 LYS A CA 1
ATOM 2306 C C . LYS A 1 289 ? 4.075 -15.386 -8.555 1.00 84.38 289 LYS A C 1
ATOM 2308 O O . LYS A 1 289 ? 4.699 -16.442 -8.490 1.00 84.38 289 LYS A O 1
ATOM 2313 N N . LYS A 1 290 ? 2.983 -15.150 -7.815 1.00 83.19 290 LYS A N 1
ATOM 2314 C CA . LYS A 1 290 ? 2.405 -16.150 -6.892 1.00 83.19 290 LYS A CA 1
ATOM 2315 C C . LYS A 1 290 ? 2.064 -17.452 -7.629 1.00 83.19 290 LYS A C 1
ATOM 2317 O O . LYS A 1 290 ? 2.420 -18.528 -7.163 1.00 83.19 290 LYS A O 1
ATOM 2322 N N . ARG A 1 291 ? 1.479 -17.360 -8.831 1.00 85.75 291 ARG A N 1
ATOM 2323 C CA . ARG A 1 291 ? 1.200 -18.522 -9.704 1.00 85.75 291 ARG A CA 1
ATOM 2324 C C . ARG A 1 291 ? 2.456 -19.251 -10.197 1.00 85.75 291 ARG A C 1
ATOM 2326 O O . ARG A 1 291 ? 2.351 -20.400 -10.618 1.00 85.75 291 ARG A O 1
ATOM 2333 N N . ALA A 1 292 ? 3.614 -18.594 -10.213 1.00 83.62 292 ALA A N 1
ATOM 2334 C CA . ALA A 1 292 ? 4.877 -19.187 -10.648 1.00 83.62 292 ALA A CA 1
ATOM 2335 C C . ALA A 1 292 ? 5.597 -19.971 -9.541 1.00 83.62 292 ALA A C 1
ATOM 2337 O O . ALA A 1 292 ? 6.449 -20.800 -9.846 1.00 83.62 292 ALA A O 1
ATOM 2338 N N . GLY A 1 293 ? 5.263 -19.740 -8.269 1.00 71.00 293 GLY A N 1
ATOM 2339 C CA . GLY A 1 293 ? 5.876 -20.425 -7.130 1.00 71.00 293 GLY A CA 1
ATOM 2340 C C . GLY A 1 293 ? 7.236 -19.848 -6.717 1.00 71.00 293 GLY A C 1
ATOM 2341 O O . GLY A 1 293 ? 7.389 -19.555 -5.538 1.00 71.00 293 GLY A O 1
ATOM 2342 N N . LYS A 1 294 ? 8.186 -19.638 -7.649 1.00 65.06 294 LYS A N 1
ATOM 2343 C CA . LYS A 1 294 ? 9.487 -18.941 -7.456 1.00 65.06 294 LYS A CA 1
ATOM 2344 C C . LYS A 1 294 ? 10.106 -18.514 -8.812 1.00 65.06 294 LYS A C 1
ATOM 2346 O O . LYS A 1 294 ? 9.754 -19.061 -9.851 1.00 65.06 294 LYS A O 1
ATOM 2351 N N . ASP A 1 295 ? 10.982 -17.504 -8.792 1.00 61.56 295 ASP A N 1
ATOM 2352 C CA . ASP A 1 295 ? 11.910 -17.091 -9.875 1.00 61.56 295 ASP A CA 1
ATOM 2353 C C . ASP A 1 295 ? 11.358 -16.573 -11.219 1.00 61.56 295 ASP A C 1
ATOM 2355 O O . ASP A 1 295 ? 12.064 -16.577 -12.226 1.00 61.56 295 ASP A O 1
ATOM 2359 N N . LEU A 1 296 ? 10.124 -16.054 -11.279 1.00 68.56 296 LEU A N 1
ATOM 2360 C CA . LEU A 1 296 ? 9.657 -15.413 -12.522 1.00 68.56 296 LEU A CA 1
ATOM 2361 C C . LEU A 1 296 ? 10.339 -14.057 -12.781 1.00 68.56 296 LEU A C 1
ATOM 2363 O O . LEU A 1 296 ? 10.768 -13.778 -13.897 1.00 68.56 296 LEU A O 1
ATOM 2367 N N . PHE A 1 297 ? 10.390 -13.215 -11.751 1.00 69.38 297 PHE A N 1
ATOM 2368 C CA . PHE A 1 297 ? 11.143 -11.963 -11.685 1.00 69.38 297 PHE A CA 1
ATOM 2369 C C . PHE A 1 297 ? 11.240 -11.512 -10.220 1.00 69.38 297 PHE A C 1
ATOM 2371 O O . PHE A 1 297 ? 10.399 -11.850 -9.369 1.00 69.38 297 PHE A O 1
ATOM 2378 N N . GLU A 1 298 ? 12.270 -10.732 -9.905 1.00 65.50 298 GLU A N 1
ATOM 2379 C CA . GLU A 1 298 ? 12.392 -10.090 -8.601 1.00 65.50 298 GLU A CA 1
ATOM 2380 C C . GLU A 1 298 ? 11.383 -8.943 -8.501 1.00 65.50 298 GLU A C 1
ATOM 2382 O O . GLU A 1 298 ? 11.348 -8.058 -9.344 1.00 65.50 298 GLU A O 1
ATOM 2387 N N . ILE A 1 299 ? 10.546 -8.932 -7.454 1.00 64.94 299 ILE A N 1
ATOM 2388 C CA . ILE A 1 299 ? 9.655 -7.776 -7.219 1.00 64.94 299 ILE A CA 1
ATOM 2389 C C . ILE A 1 299 ? 10.510 -6.533 -6.937 1.00 64.94 299 ILE A C 1
ATOM 2391 O O . ILE A 1 299 ? 10.142 -5.432 -7.327 1.00 64.94 299 ILE A O 1
ATOM 2395 N N . ALA A 1 300 ? 11.695 -6.727 -6.346 1.00 61.84 300 ALA A N 1
ATOM 2396 C CA . ALA A 1 300 ? 12.669 -5.673 -6.123 1.00 61.84 300 ALA A CA 1
ATOM 2397 C C . ALA A 1 300 ? 13.143 -4.998 -7.423 1.00 61.84 300 ALA A C 1
ATOM 2399 O O . ALA A 1 300 ? 13.544 -3.842 -7.375 1.00 61.84 300 ALA A O 1
ATOM 2400 N N . SER A 1 301 ? 13.091 -5.652 -8.587 1.00 67.69 301 SER A N 1
ATOM 2401 C CA . SER A 1 301 ? 13.465 -5.018 -9.859 1.00 67.69 301 SER A CA 1
ATOM 2402 C C . SER A 1 301 ? 12.282 -4.397 -10.609 1.00 67.69 301 SER A C 1
ATOM 2404 O O . SER A 1 301 ? 12.482 -3.786 -11.657 1.00 67.69 301 SER A O 1
ATOM 2406 N N . MET A 1 302 ? 11.053 -4.511 -10.089 1.00 72.69 302 MET A N 1
ATOM 2407 C CA . MET A 1 302 ? 9.891 -3.873 -10.706 1.00 72.69 302 MET A CA 1
ATOM 2408 C C . MET A 1 302 ? 9.910 -2.350 -10.508 1.00 72.69 302 MET A C 1
ATOM 2410 O O . MET A 1 302 ? 10.359 -1.871 -9.461 1.00 72.69 302 MET A O 1
ATOM 2414 N N . PRO A 1 303 ? 9.354 -1.583 -11.467 1.00 74.81 303 PRO A N 1
ATOM 2415 C CA . PRO A 1 303 ? 9.124 -0.158 -11.274 1.00 74.81 303 PRO A CA 1
ATOM 2416 C C . PRO A 1 303 ? 8.301 0.080 -10.010 1.00 74.81 303 PRO A C 1
ATOM 2418 O O . PRO A 1 303 ? 7.398 -0.703 -9.696 1.00 74.81 303 PRO A O 1
ATOM 2421 N N . LEU A 1 304 ? 8.583 1.172 -9.299 1.00 76.62 304 LEU A N 1
ATOM 2422 C CA . LEU A 1 304 ? 7.855 1.485 -8.074 1.00 76.62 304 LEU A CA 1
ATOM 2423 C C . LEU A 1 304 ? 6.376 1.726 -8.398 1.00 76.62 304 LEU A C 1
ATOM 2425 O O . LEU A 1 304 ? 6.058 2.444 -9.359 1.00 76.62 304 LEU A O 1
ATOM 2429 N N . PRO A 1 305 ? 5.443 1.149 -7.624 1.00 79.38 305 PRO A N 1
ATOM 2430 C CA . PRO A 1 305 ? 4.044 1.457 -7.818 1.00 79.38 305 PRO A CA 1
ATOM 2431 C C . PRO A 1 305 ? 3.811 2.942 -7.570 1.00 79.38 305 PRO A C 1
ATOM 2433 O O . PRO A 1 305 ? 4.242 3.489 -6.557 1.00 79.38 305 PRO A O 1
ATOM 2436 N N . SER A 1 306 ? 3.095 3.603 -8.477 1.00 74.06 306 SER A N 1
ATOM 2437 C CA . SER A 1 306 ? 2.905 5.062 -8.440 1.00 74.06 306 SER A CA 1
ATOM 2438 C C . SER A 1 306 ? 2.182 5.582 -7.189 1.00 74.06 306 SER A C 1
ATOM 2440 O O . SER A 1 306 ? 2.045 6.789 -7.019 1.00 74.06 306 SER A O 1
ATOM 2442 N N . PHE A 1 307 ? 1.661 4.680 -6.357 1.00 76.56 307 PHE A N 1
ATOM 2443 C CA . PHE A 1 307 ? 0.925 4.977 -5.136 1.00 76.56 307 PHE A CA 1
ATOM 2444 C C . PHE A 1 307 ? 1.742 4.799 -3.854 1.00 76.56 307 PHE A C 1
ATOM 2446 O O . PHE A 1 307 ? 1.220 5.109 -2.788 1.00 76.56 307 PHE A O 1
ATOM 2453 N N . TRP A 1 308 ? 2.972 4.283 -3.927 1.00 85.06 308 TRP A N 1
ATOM 2454 C CA . TRP A 1 308 ? 3.825 4.129 -2.749 1.00 85.06 308 TRP A CA 1
ATOM 2455 C C . TRP A 1 308 ? 4.368 5.499 -2.356 1.00 85.06 308 TRP A C 1
ATOM 2457 O O . TRP A 1 308 ? 5.347 5.976 -2.923 1.00 85.06 308 TRP A O 1
ATOM 2467 N N . HIS A 1 309 ? 3.675 6.133 -1.416 1.00 84.00 309 HIS A N 1
ATOM 2468 C CA . HIS A 1 309 ? 4.014 7.432 -0.855 1.00 84.00 309 HIS A CA 1
ATOM 2469 C C . HIS A 1 309 ? 3.955 7.350 0.667 1.00 84.00 309 HIS A C 1
ATOM 2471 O O . HIS A 1 309 ? 3.028 6.744 1.219 1.00 84.00 309 HIS A O 1
ATOM 2477 N N . PHE A 1 310 ? 4.931 7.978 1.313 1.00 90.50 310 PHE A N 1
ATOM 2478 C CA . PHE A 1 310 ? 5.114 7.953 2.754 1.00 90.50 310 PHE A CA 1
ATOM 2479 C C . PHE A 1 310 ? 5.235 9.384 3.274 1.00 90.50 310 PHE A C 1
ATOM 2481 O O . PHE A 1 310 ? 6.147 10.113 2.883 1.00 90.50 310 PHE A O 1
ATOM 2488 N N . ASP A 1 311 ? 4.295 9.783 4.126 1.00 90.19 311 ASP A N 1
ATOM 2489 C CA . ASP A 1 311 ? 4.286 11.117 4.730 1.00 90.19 311 ASP A CA 1
ATOM 2490 C C . ASP A 1 311 ? 5.118 11.120 6.028 1.00 90.19 311 ASP A C 1
ATOM 2492 O O . ASP A 1 311 ? 5.110 10.128 6.766 1.00 90.19 311 ASP A O 1
ATOM 2496 N N . PRO A 1 312 ? 5.791 12.234 6.373 1.00 92.38 312 PRO A N 1
ATOM 2497 C CA . PRO A 1 312 ? 6.377 12.420 7.698 1.00 92.38 312 PRO A CA 1
ATOM 2498 C C . PRO A 1 312 ? 5.380 12.119 8.828 1.00 92.38 312 PRO A C 1
ATOM 2500 O O . PRO A 1 312 ? 4.224 12.544 8.787 1.00 92.38 312 PRO A O 1
ATOM 2503 N N . GLY A 1 313 ? 5.833 11.393 9.848 1.00 89.44 313 GLY A N 1
ATOM 2504 C CA . GLY A 1 313 ? 5.033 10.935 10.985 1.00 89.44 313 GLY A CA 1
ATOM 2505 C C . GLY A 1 313 ? 4.312 9.599 10.770 1.00 89.44 313 GLY A C 1
ATOM 2506 O O . GLY A 1 313 ? 3.780 9.043 11.734 1.00 89.44 313 GLY A O 1
ATOM 2507 N N . GLU A 1 314 ? 4.295 9.042 9.554 1.00 90.75 314 GLU A N 1
ATOM 2508 C CA . GLU A 1 314 ? 3.695 7.725 9.324 1.00 90.75 314 GLU A CA 1
ATOM 2509 C C . GLU A 1 314 ? 4.517 6.606 9.977 1.00 90.75 314 GLU A C 1
ATOM 2511 O O . GLU A 1 314 ? 5.744 6.538 9.859 1.00 90.75 314 GLU A O 1
ATOM 2516 N N . LYS A 1 315 ? 3.814 5.687 10.649 1.00 90.62 315 LYS A N 1
ATOM 2517 C CA . LYS A 1 315 ? 4.402 4.468 11.210 1.00 90.62 315 LYS A CA 1
ATOM 2518 C C . LYS A 1 315 ? 4.566 3.431 10.106 1.00 90.62 315 LYS A C 1
ATOM 2520 O O . LYS A 1 315 ? 3.601 3.091 9.415 1.00 90.62 315 LYS A O 1
ATOM 2525 N N . VAL A 1 316 ? 5.768 2.890 9.976 1.00 94.06 316 VAL A N 1
ATOM 2526 C CA . VAL A 1 316 ? 6.138 1.940 8.924 1.00 94.06 316 VAL A CA 1
ATOM 2527 C C . VAL A 1 316 ? 6.802 0.693 9.494 1.00 94.06 316 VAL A C 1
ATOM 2529 O O . VAL A 1 316 ? 7.354 0.690 10.595 1.00 94.06 316 VAL A O 1
ATOM 2532 N N . ILE A 1 317 ? 6.721 -0.380 8.723 1.00 92.12 317 ILE A N 1
ATOM 2533 C CA . ILE A 1 317 ? 7.500 -1.599 8.871 1.00 92.12 317 ILE A CA 1
ATOM 2534 C C . ILE A 1 317 ? 8.616 -1.520 7.830 1.00 92.12 317 ILE A C 1
ATOM 2536 O O . ILE A 1 317 ? 8.364 -1.286 6.647 1.00 92.12 317 ILE A O 1
ATOM 2540 N N . VAL A 1 318 ? 9.850 -1.676 8.291 1.00 92.31 318 VAL A N 1
ATOM 2541 C CA . VAL A 1 318 ? 11.060 -1.697 7.480 1.00 92.31 318 VAL A CA 1
ATOM 2542 C C . VAL A 1 318 ? 11.496 -3.141 7.301 1.00 92.31 318 VAL A C 1
ATOM 2544 O O . VAL A 1 318 ? 11.822 -3.822 8.271 1.00 92.31 318 VAL A O 1
ATOM 2547 N N . HIS A 1 319 ? 11.511 -3.606 6.058 1.00 88.69 319 HIS A N 1
ATOM 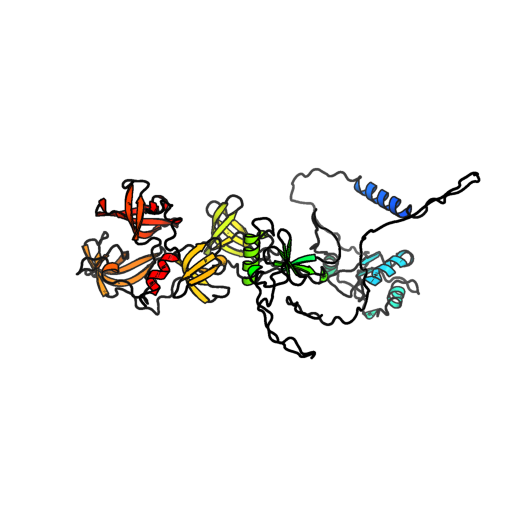2548 C CA . HIS A 1 319 ? 11.870 -4.975 5.703 1.00 88.69 319 HIS A CA 1
ATOM 2549 C C . HIS A 1 319 ? 13.368 -5.074 5.384 1.00 88.69 319 HIS A C 1
ATOM 2551 O O . HIS A 1 319 ? 13.798 -4.714 4.286 1.00 88.69 319 HIS A O 1
ATOM 2557 N N . TYR A 1 320 ? 14.169 -5.570 6.333 1.00 83.25 320 TYR A N 1
ATOM 2558 C CA . TYR A 1 320 ? 15.582 -5.908 6.117 1.00 83.25 320 TYR A CA 1
ATOM 2559 C C . TYR A 1 320 ? 15.759 -7.391 5.771 1.00 83.25 320 TYR A C 1
ATOM 2561 O O . TYR A 1 320 ? 14.863 -8.209 5.974 1.00 83.25 320 TYR A O 1
ATOM 2569 N N . LYS A 1 321 ? 16.958 -7.762 5.301 1.00 79.31 321 LYS A N 1
ATOM 2570 C CA . LYS A 1 321 ? 17.329 -9.175 5.112 1.00 79.31 321 LYS A CA 1
ATOM 2571 C C . LYS A 1 321 ? 17.305 -9.963 6.425 1.00 79.31 321 LYS A C 1
ATOM 2573 O O . LYS A 1 321 ? 16.953 -11.135 6.406 1.00 79.31 321 LYS A O 1
ATOM 2578 N N . GLU A 1 322 ? 17.665 -9.323 7.539 1.00 82.88 322 GLU A N 1
ATOM 2579 C CA . GLU A 1 322 ? 17.659 -9.950 8.869 1.00 82.88 322 GLU A CA 1
ATOM 2580 C C . GLU A 1 322 ? 16.252 -10.080 9.482 1.00 82.88 322 GLU A C 1
ATOM 2582 O O . GLU A 1 322 ? 16.085 -10.788 10.472 1.00 82.88 322 GLU A O 1
ATOM 2587 N N . GLY A 1 323 ? 15.246 -9.400 8.923 1.00 83.06 323 GLY A N 1
ATOM 2588 C CA . GLY A 1 323 ? 13.884 -9.377 9.450 1.00 83.06 323 GLY A CA 1
ATOM 2589 C C . GLY A 1 323 ? 13.225 -8.002 9.360 1.00 83.06 323 GLY A C 1
ATOM 2590 O O . GLY A 1 323 ? 13.843 -7.005 8.981 1.00 83.06 323 GLY A O 1
ATOM 2591 N N . ALA A 1 324 ? 11.942 -7.956 9.708 1.00 88.06 324 ALA A N 1
ATOM 2592 C CA . ALA A 1 324 ? 11.165 -6.725 9.729 1.00 88.06 324 ALA A CA 1
ATOM 2593 C C . ALA A 1 324 ? 11.341 -5.978 11.062 1.00 88.06 324 ALA A C 1
ATOM 2595 O O . ALA A 1 324 ? 11.286 -6.584 12.132 1.00 88.06 324 ALA A O 1
ATOM 2596 N N . THR A 1 325 ? 11.512 -4.658 11.011 1.00 92.25 325 THR A N 1
ATOM 2597 C CA . THR A 1 325 ? 11.569 -3.784 12.195 1.00 92.25 325 THR A CA 1
ATOM 2598 C C . THR A 1 325 ? 10.609 -2.611 12.048 1.00 92.25 325 THR A C 1
ATOM 2600 O O . THR A 1 325 ? 10.230 -2.248 10.942 1.00 92.25 325 THR A O 1
ATOM 2603 N N . PHE A 1 326 ? 10.219 -1.975 13.148 1.00 91.75 326 PHE A N 1
ATOM 2604 C CA . PHE A 1 326 ? 9.336 -0.807 13.098 1.00 91.75 326 PHE A CA 1
ATOM 2605 C C . PHE A 1 326 ? 10.127 0.491 12.963 1.00 91.75 326 PHE A C 1
ATOM 2607 O O . PHE A 1 326 ? 11.253 0.598 13.453 1.00 91.75 326 PHE A O 1
ATOM 2614 N N . GLY A 1 327 ? 9.516 1.492 12.342 1.00 93.06 327 GLY A N 1
ATOM 2615 C CA . GLY A 1 327 ? 10.059 2.839 12.306 1.00 93.06 327 GLY A CA 1
ATOM 2616 C C . GLY A 1 327 ? 9.003 3.906 12.055 1.00 93.06 327 GLY A C 1
ATOM 2617 O O . GLY A 1 327 ? 7.836 3.603 11.795 1.00 93.06 327 GLY A O 1
ATOM 2618 N N . THR A 1 328 ? 9.425 5.162 12.142 1.00 94.12 328 THR A N 1
ATOM 2619 C CA . THR A 1 328 ? 8.593 6.334 11.844 1.00 94.12 328 THR A CA 1
ATOM 2620 C C . THR A 1 328 ? 9.252 7.159 10.753 1.00 94.12 328 THR A C 1
ATOM 2622 O O . THR A 1 328 ? 10.441 7.462 10.833 1.00 94.12 328 THR A O 1
ATOM 2625 N N . VAL A 1 329 ? 8.497 7.515 9.720 1.00 94.50 329 VAL A N 1
ATOM 2626 C CA . VAL A 1 329 ? 9.005 8.330 8.611 1.00 94.50 329 VAL A CA 1
ATOM 2627 C C . VAL A 1 329 ? 9.290 9.741 9.120 1.00 94.50 329 VAL A C 1
ATOM 2629 O O . VAL A 1 329 ? 8.414 10.381 9.695 1.00 94.50 329 VAL A O 1
ATOM 2632 N N . LEU A 1 330 ? 10.506 10.236 8.905 1.00 93.12 330 LEU A N 1
ATOM 2633 C CA . LEU A 1 330 ? 10.909 11.597 9.258 1.00 93.12 330 LEU A CA 1
ATOM 2634 C C . LEU A 1 330 ? 10.798 12.525 8.053 1.00 93.12 330 LEU A C 1
ATOM 2636 O O . LEU A 1 330 ? 10.178 13.582 8.133 1.00 93.12 330 LEU A O 1
ATOM 2640 N N . THR A 1 331 ? 11.370 12.114 6.923 1.00 92.00 331 THR A N 1
ATOM 2641 C CA . THR A 1 331 ? 11.358 12.875 5.670 1.00 92.00 331 THR A CA 1
ATOM 2642 C C . THR A 1 331 ? 11.306 11.936 4.469 1.00 92.00 331 THR A C 1
ATOM 2644 O O . THR A 1 331 ? 11.795 10.806 4.513 1.00 92.00 331 THR A O 1
ATOM 2647 N N . SER A 1 332 ? 10.706 12.419 3.381 1.00 84.75 332 SER A N 1
ATOM 2648 C CA . SER A 1 332 ? 10.741 11.766 2.072 1.00 84.75 332 SER A CA 1
ATOM 2649 C C . SER A 1 332 ? 11.744 12.496 1.184 1.00 84.75 332 SER A C 1
ATOM 2651 O O . SER A 1 332 ? 11.695 13.721 1.079 1.00 84.75 332 SER A O 1
ATOM 2653 N N . GLU A 1 333 ? 12.642 11.750 0.549 1.00 81.94 333 GLU A N 1
ATOM 2654 C CA . GLU A 1 333 ? 13.656 12.266 -0.366 1.00 81.94 333 GLU A CA 1
ATOM 2655 C C . GLU A 1 333 ? 13.380 11.744 -1.780 1.00 81.94 333 GLU A C 1
ATOM 2657 O O . GLU A 1 333 ? 13.465 10.542 -2.060 1.00 81.94 333 GLU A O 1
ATOM 2662 N N . GLU A 1 334 ? 13.065 12.663 -2.692 1.00 68.38 334 GLU A N 1
ATOM 2663 C CA . GLU A 1 334 ? 13.032 12.382 -4.125 1.00 68.38 334 GLU A CA 1
ATOM 2664 C C . GLU A 1 334 ? 14.346 12.859 -4.747 1.00 68.38 334 GLU A C 1
ATOM 2666 O O . GLU A 1 334 ? 14.586 14.055 -4.901 1.00 68.38 334 GLU A O 1
ATOM 2671 N N . GLU A 1 335 ? 15.229 11.919 -5.080 1.00 62.44 335 GLU A N 1
ATOM 2672 C CA . GLU A 1 335 ? 16.487 12.231 -5.754 1.00 62.44 335 GLU A CA 1
ATOM 2673 C C . GLU A 1 335 ? 16.208 12.408 -7.256 1.00 62.44 335 GLU A C 1
ATOM 2675 O O . GLU A 1 335 ? 15.787 11.470 -7.935 1.00 62.44 335 GLU A O 1
ATOM 2680 N N . SER A 1 336 ? 16.392 13.628 -7.774 1.00 53.69 336 SER A N 1
ATOM 2681 C CA . SER A 1 336 ? 15.949 14.041 -9.119 1.00 53.69 336 SER A CA 1
ATOM 2682 C C . SER A 1 336 ? 16.572 13.247 -10.273 1.00 53.69 336 SER A C 1
ATOM 2684 O O . SER A 1 336 ? 15.995 13.207 -11.360 1.00 53.69 336 SER A O 1
ATOM 2686 N N . ASP A 1 337 ? 17.710 12.591 -10.028 1.00 49.56 337 ASP A N 1
ATOM 2687 C CA . ASP A 1 337 ? 18.523 11.933 -11.053 1.00 49.56 337 ASP A CA 1
ATOM 2688 C C . ASP A 1 337 ? 18.611 10.401 -10.924 1.00 49.56 337 ASP A C 1
ATOM 2690 O O . ASP A 1 337 ? 19.197 9.759 -11.796 1.00 49.56 337 ASP A O 1
ATOM 2694 N N . MET A 1 338 ? 18.005 9.772 -9.904 1.00 50.25 338 MET A N 1
ATOM 2695 C CA . MET A 1 338 ? 18.072 8.312 -9.731 1.00 50.25 338 MET A CA 1
ATOM 2696 C C . MET A 1 338 ? 16.707 7.657 -9.491 1.00 50.25 338 MET A C 1
ATOM 2698 O O . MET A 1 338 ? 15.865 8.154 -8.754 1.00 50.25 338 MET A O 1
ATOM 2702 N N . GLU A 1 339 ? 16.512 6.475 -10.088 1.00 55.47 339 GLU A N 1
ATOM 2703 C CA . GLU A 1 339 ? 15.327 5.591 -10.038 1.00 55.47 339 GLU A CA 1
ATOM 2704 C C . GLU A 1 339 ? 14.965 5.048 -8.633 1.00 55.47 339 GLU A C 1
ATOM 2706 O O . GLU A 1 339 ? 14.327 4.000 -8.489 1.00 55.47 339 GLU A O 1
ATOM 2711 N N . LYS A 1 340 ? 15.409 5.714 -7.569 1.00 65.56 340 LYS A N 1
ATOM 2712 C CA . LYS A 1 340 ? 15.348 5.238 -6.191 1.00 65.56 340 LYS A CA 1
ATOM 2713 C C . LYS A 1 340 ? 14.730 6.330 -5.326 1.00 65.56 340 LYS A C 1
ATOM 2715 O O . LYS A 1 340 ? 15.378 7.315 -5.002 1.00 65.56 340 LYS A O 1
ATOM 2720 N N . SER A 1 341 ? 13.469 6.138 -4.952 1.00 79.56 341 SER A N 1
ATOM 2721 C CA . SER A 1 341 ? 12.824 6.940 -3.911 1.00 79.56 341 SER A CA 1
ATOM 2722 C C . SER A 1 341 ? 13.280 6.453 -2.536 1.00 79.56 341 SER A C 1
ATOM 2724 O O . SER A 1 341 ? 13.289 5.239 -2.280 1.00 79.56 341 SER A O 1
ATOM 2726 N N . TRP A 1 342 ? 13.632 7.387 -1.656 1.00 88.19 342 TRP A N 1
ATOM 2727 C CA . TRP A 1 342 ? 14.131 7.111 -0.311 1.00 88.19 342 TRP A CA 1
ATOM 2728 C C . TRP A 1 342 ? 13.293 7.833 0.741 1.00 88.19 342 TRP A C 1
ATOM 2730 O O . TRP A 1 342 ? 12.707 8.882 0.484 1.00 88.19 342 TRP A O 1
ATOM 2740 N N . CYS A 1 343 ? 13.275 7.285 1.950 1.00 91.56 343 CYS A N 1
ATOM 2741 C CA . CYS A 1 343 ? 12.799 7.982 3.134 1.00 91.56 343 CYS A CA 1
ATOM 2742 C C . CYS A 1 343 ? 13.862 7.906 4.225 1.00 91.56 343 CYS A C 1
ATOM 2744 O O . CYS A 1 343 ? 14.534 6.881 4.379 1.00 91.56 343 CYS A O 1
ATOM 2746 N N . VAL A 1 344 ? 13.979 8.968 5.013 1.00 94.25 344 VAL A N 1
ATOM 2747 C CA . VAL A 1 344 ? 14.673 8.906 6.298 1.00 94.25 344 VAL A CA 1
ATOM 2748 C C . VAL A 1 344 ? 13.660 8.420 7.324 1.00 94.25 344 VAL A C 1
ATOM 2750 O O . VAL A 1 344 ? 12.594 9.016 7.485 1.00 94.25 344 VAL A O 1
ATOM 2753 N N . VAL A 1 345 ? 13.970 7.313 7.987 1.00 95.56 345 VAL A N 1
ATOM 2754 C CA . VAL A 1 345 ? 13.096 6.644 8.950 1.00 95.56 345 VAL A CA 1
ATOM 2755 C C . VAL A 1 345 ? 13.830 6.544 10.279 1.00 95.56 345 VAL A C 1
ATOM 2757 O O . VAL A 1 345 ? 14.971 6.092 10.319 1.00 95.56 345 VAL A O 1
ATOM 2760 N N . ASP A 1 346 ? 13.180 6.942 11.366 1.00 95.69 346 ASP A N 1
ATOM 2761 C CA . ASP A 1 346 ? 13.639 6.616 12.714 1.00 95.69 346 ASP A CA 1
ATOM 2762 C C . ASP A 1 346 ? 13.260 5.167 13.024 1.00 95.69 346 ASP A C 1
ATOM 2764 O O . ASP A 1 346 ? 12.090 4.852 13.262 1.00 95.69 346 ASP A O 1
ATOM 2768 N N . VAL A 1 347 ? 14.231 4.266 12.912 1.00 93.50 347 VAL A N 1
ATOM 2769 C CA . VAL A 1 347 ? 14.049 2.825 13.078 1.00 93.50 347 VAL A CA 1
ATOM 2770 C C . VAL A 1 347 ? 14.303 2.453 14.531 1.00 93.50 347 VAL A C 1
ATOM 2772 O O . VAL A 1 347 ? 15.368 2.734 15.089 1.00 93.50 347 VAL A O 1
ATOM 2775 N N . VAL A 1 348 ? 13.351 1.739 15.135 1.00 86.56 348 VAL A N 1
ATOM 2776 C CA . VAL A 1 348 ? 13.466 1.254 16.515 1.00 86.56 348 VAL A CA 1
ATOM 2777 C C . VAL A 1 348 ? 14.779 0.485 16.663 1.00 86.56 348 VAL A C 1
ATOM 2779 O O . VAL A 1 348 ? 15.058 -0.410 15.869 1.00 86.56 348 VAL A O 1
ATOM 2782 N N . SER A 1 349 ? 15.581 0.834 17.674 1.00 83.62 349 SER A N 1
ATOM 2783 C CA . SER A 1 349 ? 16.922 0.289 17.984 1.00 83.62 349 SER A CA 1
ATOM 2784 C C . SER A 1 349 ? 18.075 0.641 17.031 1.00 83.62 349 SER A C 1
ATOM 2786 O O . SER A 1 349 ? 19.226 0.422 17.402 1.00 83.62 349 SER A O 1
ATOM 2788 N N . LYS A 1 350 ? 17.810 1.217 15.849 1.00 87.12 350 LYS A N 1
ATOM 2789 C CA . LYS A 1 350 ? 18.843 1.591 14.859 1.00 87.12 350 LYS A CA 1
ATOM 2790 C C . LYS A 1 350 ? 18.942 3.106 14.607 1.00 87.12 350 LYS A C 1
ATOM 2792 O O . LYS A 1 350 ? 19.839 3.536 13.881 1.00 87.12 350 LYS A O 1
ATOM 2797 N N . GLY A 1 351 ? 18.052 3.903 15.204 1.00 91.81 351 GLY A N 1
ATOM 2798 C CA . GLY A 1 351 ? 18.002 5.356 15.042 1.00 91.81 351 GLY A CA 1
ATOM 2799 C C . GLY A 1 351 ? 17.652 5.765 13.611 1.00 91.81 351 GLY A C 1
ATOM 2800 O O . GLY A 1 351 ? 16.973 5.034 12.889 1.00 91.81 351 GLY A O 1
ATOM 2801 N N . HIS A 1 352 ? 18.141 6.925 13.176 1.00 94.25 352 HIS A N 1
ATOM 2802 C CA . HIS A 1 352 ? 17.860 7.444 11.839 1.00 94.25 352 HIS A CA 1
ATOM 2803 C C . HIS A 1 352 ? 18.548 6.613 10.754 1.00 94.25 352 HIS A C 1
ATOM 2805 O O . HIS A 1 352 ? 19.772 6.496 10.718 1.00 94.25 352 HIS A O 1
ATOM 2811 N N . GLN A 1 353 ? 17.754 6.072 9.837 1.00 93.44 353 GLN A N 1
ATOM 2812 C CA . GLN A 1 353 ? 18.213 5.256 8.722 1.00 93.44 353 GLN A CA 1
ATOM 2813 C C . GLN A 1 353 ? 17.636 5.784 7.414 1.00 93.44 353 GLN A C 1
ATOM 2815 O O . GLN A 1 353 ? 16.453 6.113 7.325 1.00 93.44 353 GLN A O 1
ATOM 2820 N N . ARG A 1 354 ? 18.463 5.818 6.368 1.00 92.25 354 ARG A N 1
ATOM 2821 C CA . ARG A 1 354 ? 18.013 6.111 5.004 1.00 92.25 354 ARG A CA 1
ATOM 2822 C C . ARG A 1 354 ? 17.575 4.804 4.349 1.00 92.25 354 ARG A C 1
ATOM 2824 O O . ARG A 1 354 ? 18.392 3.917 4.110 1.00 92.25 354 ARG A O 1
ATOM 2831 N N . VAL A 1 355 ? 16.281 4.669 4.075 1.00 90.31 355 VAL A N 1
ATOM 2832 C CA . VAL A 1 355 ? 15.663 3.419 3.613 1.00 90.31 355 VAL A CA 1
ATOM 2833 C C . VAL A 1 355 ? 14.983 3.636 2.267 1.00 90.31 355 VAL A C 1
ATOM 2835 O O . VAL A 1 355 ? 14.254 4.607 2.077 1.00 90.31 355 VAL A O 1
ATOM 2838 N N . MET A 1 356 ? 15.206 2.733 1.308 1.00 87.75 356 MET A N 1
ATOM 2839 C CA . MET A 1 356 ? 14.490 2.804 0.032 1.00 87.75 356 MET A CA 1
ATOM 2840 C C . MET A 1 356 ? 13.002 2.529 0.254 1.00 87.75 356 MET A C 1
ATOM 2842 O O . MET A 1 356 ? 12.645 1.555 0.915 1.00 87.75 356 MET A O 1
ATOM 2846 N N . VAL A 1 357 ? 12.143 3.294 -0.419 1.00 87.38 357 VAL A N 1
ATOM 2847 C CA . VAL A 1 357 ? 10.673 3.168 -0.367 1.00 87.38 357 VAL A CA 1
ATOM 2848 C C . VAL A 1 357 ? 10.189 1.733 -0.621 1.00 87.38 357 VAL A C 1
ATOM 2850 O O . VAL A 1 357 ? 9.199 1.300 -0.043 1.00 87.38 357 VAL A O 1
ATOM 2853 N N . ARG A 1 358 ? 10.916 0.951 -1.433 1.00 84.12 358 ARG A N 1
ATOM 2854 C CA . ARG A 1 358 ? 10.603 -0.464 -1.718 1.00 84.12 358 ARG A CA 1
ATOM 2855 C C . ARG A 1 358 ? 10.664 -1.404 -0.506 1.00 84.12 358 ARG A C 1
ATOM 2857 O O . ARG A 1 358 ? 10.107 -2.492 -0.573 1.00 84.12 358 ARG A O 1
ATOM 2864 N N . TYR A 1 359 ? 11.379 -1.016 0.547 1.00 88.00 359 TYR A N 1
ATOM 2865 C CA . TYR A 1 359 ? 11.523 -1.791 1.782 1.00 88.00 359 TYR A CA 1
ATOM 2866 C C . TYR A 1 359 ? 10.599 -1.285 2.889 1.00 88.00 359 TYR A C 1
ATOM 2868 O O . TYR A 1 359 ? 10.706 -1.739 4.025 1.00 88.00 359 TYR A O 1
ATOM 2876 N N . LEU A 1 360 ? 9.714 -0.340 2.568 1.00 90.81 360 LEU A N 1
ATOM 2877 C CA . LEU A 1 360 ? 8.772 0.238 3.508 1.00 90.81 360 LEU A CA 1
ATOM 2878 C C . LEU A 1 360 ? 7.367 -0.293 3.251 1.00 90.81 360 LEU A C 1
ATOM 2880 O O . LEU A 1 360 ? 6.874 -0.346 2.120 1.00 90.81 360 LEU A O 1
ATOM 2884 N N . GLU A 1 361 ? 6.696 -0.628 4.339 1.00 91.75 361 GLU A N 1
ATOM 2885 C CA . GLU A 1 361 ? 5.282 -0.955 4.366 1.00 91.75 361 GLU A CA 1
ATOM 2886 C C . GLU A 1 361 ? 4.599 -0.107 5.435 1.00 91.75 361 GLU A C 1
ATOM 2888 O O . GLU A 1 361 ? 5.131 0.066 6.530 1.00 91.75 361 GLU A O 1
ATOM 2893 N N . LYS A 1 362 ? 3.415 0.436 5.159 1.00 92.50 362 LYS A N 1
ATOM 2894 C CA . LYS A 1 362 ? 2.648 1.142 6.188 1.00 92.50 362 LYS A CA 1
ATOM 2895 C C . LYS A 1 362 ? 2.236 0.164 7.285 1.00 92.50 362 LYS A C 1
ATOM 2897 O O . LYS A 1 362 ? 1.651 -0.885 7.008 1.00 92.50 362 LYS A O 1
ATOM 2902 N N . ASN A 1 363 ? 2.515 0.525 8.537 1.00 90.94 363 ASN A N 1
ATOM 2903 C CA . ASN A 1 363 ? 2.178 -0.289 9.700 1.00 90.94 363 ASN A CA 1
ATOM 2904 C C . ASN A 1 363 ? 0.686 -0.153 10.035 1.00 90.94 363 ASN A C 1
ATOM 2906 O O . ASN A 1 363 ? 0.304 0.526 10.987 1.00 90.94 363 ASN A O 1
ATOM 2910 N N . ILE A 1 364 ? -0.143 -0.773 9.200 1.00 86.31 364 ILE A N 1
ATOM 2911 C CA . ILE A 1 364 ? -1.592 -0.852 9.356 1.00 86.31 364 ILE A CA 1
ATOM 2912 C C . ILE A 1 364 ? -1.945 -2.247 9.866 1.00 86.31 364 ILE A C 1
ATOM 2914 O O . ILE A 1 364 ? -1.457 -3.245 9.320 1.00 86.31 364 ILE A O 1
ATOM 2918 N N . ILE A 1 365 ? -2.798 -2.317 10.884 1.00 79.56 365 ILE A N 1
ATOM 2919 C CA . ILE A 1 365 ? -3.276 -3.557 11.496 1.00 79.56 365 ILE A CA 1
ATOM 2920 C C . ILE A 1 365 ? -4.816 -3.605 11.486 1.00 79.56 365 ILE A C 1
ATOM 2922 O O . ILE A 1 365 ? -5.474 -2.578 11.305 1.00 79.56 365 ILE A O 1
ATOM 2926 N N . PRO A 1 366 ? -5.433 -4.785 11.671 1.00 77.38 366 PRO A N 1
ATOM 2927 C CA . PRO A 1 366 ? -6.872 -4.866 11.906 1.00 77.38 366 PRO A CA 1
ATOM 2928 C C . PRO A 1 366 ? -7.319 -3.931 13.042 1.00 77.38 366 PRO A C 1
ATOM 2930 O O . PRO A 1 366 ? -6.604 -3.760 14.030 1.00 77.38 366 PRO A O 1
ATOM 2933 N N . GLY A 1 367 ? -8.466 -3.280 12.863 1.00 62.84 367 GLY A N 1
ATOM 2934 C CA . GLY A 1 367 ? -9.036 -2.239 13.717 1.00 62.84 367 GLY A CA 1
ATOM 2935 C C . GLY A 1 367 ? -8.600 -0.806 13.384 1.00 62.84 367 GLY A C 1
ATOM 2936 O O . GLY A 1 367 ? -9.188 0.129 13.918 1.00 62.84 367 GLY A O 1
ATOM 2937 N N . ASP A 1 368 ? -7.590 -0.585 12.530 1.00 73.25 368 ASP A N 1
ATOM 2938 C CA . ASP A 1 368 ? -7.256 0.772 12.076 1.00 73.25 368 ASP A CA 1
ATOM 2939 C C . ASP A 1 368 ? -8.378 1.345 11.218 1.00 73.25 368 ASP A C 1
ATOM 2941 O O . ASP A 1 368 ? -8.909 0.656 10.346 1.00 73.25 368 ASP A O 1
ATOM 2945 N N . PHE A 1 369 ? -8.678 2.629 11.404 1.00 80.25 369 PHE A N 1
ATOM 2946 C CA . PHE A 1 369 ? -9.467 3.370 10.435 1.00 80.25 369 PHE A CA 1
ATOM 2947 C C . PHE A 1 369 ? -8.545 4.045 9.427 1.00 80.25 369 PHE A C 1
ATOM 2949 O O . PHE A 1 369 ? -7.588 4.742 9.779 1.00 80.25 369 PHE A O 1
ATOM 2956 N N . ILE A 1 370 ? -8.825 3.806 8.153 1.00 89.56 370 ILE A N 1
ATOM 2957 C CA . ILE A 1 370 ? -7.995 4.286 7.060 1.00 89.56 370 ILE A CA 1
ATOM 2958 C C . ILE A 1 370 ? -8.809 5.051 6.035 1.00 89.56 370 ILE A C 1
ATOM 2960 O O . ILE A 1 370 ? -10.012 4.850 5.896 1.00 89.56 370 ILE A O 1
ATOM 2964 N N . GLU A 1 371 ? -8.124 5.896 5.279 1.00 91.25 371 GLU A N 1
ATOM 2965 C CA . GLU A 1 371 ? -8.597 6.456 4.019 1.00 91.25 371 GLU A CA 1
ATOM 2966 C C . GLU A 1 371 ? -7.744 5.905 2.877 1.00 91.25 371 GLU A C 1
ATOM 2968 O O . GLU A 1 371 ? -6.514 5.834 2.963 1.00 91.25 371 GLU A O 1
ATOM 2973 N N . VAL A 1 372 ? -8.392 5.501 1.791 1.00 91.25 372 VAL A N 1
ATOM 2974 C CA . VAL A 1 372 ? -7.721 5.018 0.587 1.00 91.25 372 VAL A CA 1
ATOM 2975 C C . VAL A 1 372 ? -7.283 6.212 -0.252 1.00 91.25 372 VAL A C 1
ATOM 2977 O O . VAL A 1 372 ? -8.102 6.910 -0.847 1.00 91.25 372 VAL A O 1
ATOM 2980 N N . LEU A 1 373 ? -5.975 6.414 -0.376 1.00 89.25 373 LEU A N 1
ATOM 2981 C CA . LEU A 1 373 ? -5.412 7.542 -1.118 1.00 89.25 373 LEU A CA 1
ATOM 2982 C C . LEU A 1 373 ? -5.325 7.287 -2.626 1.00 89.25 373 LEU A C 1
ATOM 2984 O O . LEU A 1 373 ? -5.273 8.236 -3.417 1.00 89.25 373 LEU A O 1
ATOM 2988 N N . ARG A 1 374 ? -5.219 6.017 -3.038 1.00 84.38 374 ARG A N 1
ATOM 2989 C CA . ARG A 1 374 ? -4.962 5.616 -4.430 1.00 84.38 374 ARG A CA 1
ATOM 2990 C C . ARG A 1 374 ? -5.597 4.259 -4.760 1.00 84.38 374 ARG A C 1
ATOM 2992 O O . ARG A 1 374 ? -5.680 3.376 -3.915 1.00 84.38 374 ARG A O 1
ATOM 2999 N N . GLY A 1 375 ? -5.965 4.060 -6.028 1.00 80.88 375 GLY A N 1
ATOM 3000 C CA . GLY A 1 375 ? -6.558 2.819 -6.545 1.00 80.88 375 GLY A CA 1
ATOM 3001 C C . GLY A 1 375 ? -8.060 2.918 -6.826 1.00 80.88 375 GLY A C 1
ATOM 3002 O O . GLY A 1 375 ? -8.641 4.001 -6.802 1.00 80.88 375 GLY A O 1
ATOM 3003 N N . ALA A 1 376 ? -8.705 1.781 -7.104 1.00 80.62 376 ALA A N 1
ATOM 3004 C CA . ALA A 1 376 ? -10.124 1.723 -7.493 1.00 80.62 376 ALA A CA 1
ATOM 3005 C C . ALA A 1 376 ? -11.096 2.218 -6.403 1.00 80.62 376 ALA A C 1
ATOM 3007 O O . ALA A 1 376 ? -12.259 2.502 -6.679 1.00 80.62 376 ALA A O 1
ATOM 3008 N N . HIS A 1 377 ? -10.619 2.311 -5.163 1.00 85.19 377 HIS A N 1
ATOM 3009 C CA . HIS A 1 377 ? -11.392 2.728 -3.998 1.00 85.19 377 HIS A CA 1
ATOM 3010 C C . HIS A 1 377 ? -10.907 4.062 -3.417 1.00 85.19 377 HIS A C 1
ATOM 3012 O O . HIS A 1 377 ? -11.190 4.342 -2.262 1.00 85.19 377 HIS A O 1
ATOM 3018 N N . THR A 1 378 ? -10.185 4.873 -4.202 1.00 88.62 378 THR A N 1
ATOM 3019 C CA . THR A 1 378 ? -9.688 6.194 -3.772 1.00 88.62 378 THR A CA 1
ATOM 3020 C C . THR A 1 378 ? -10.810 7.052 -3.177 1.00 88.62 378 THR A C 1
ATOM 3022 O O . THR A 1 378 ? -11.899 7.116 -3.747 1.00 88.62 378 THR A O 1
ATOM 3025 N N . GLY A 1 379 ? -10.535 7.702 -2.045 1.00 85.81 379 GLY A N 1
ATOM 3026 C CA . GLY A 1 379 ? -11.473 8.551 -1.305 1.00 85.81 379 GLY A CA 1
ATOM 3027 C C . GLY A 1 379 ? -12.478 7.785 -0.443 1.00 85.81 379 GLY A C 1
ATOM 3028 O O . GLY A 1 379 ? -13.257 8.402 0.277 1.00 85.81 379 GLY A O 1
ATOM 3029 N N . LYS A 1 380 ? -12.488 6.447 -0.497 1.00 88.19 380 LYS A N 1
ATOM 3030 C CA . LYS A 1 380 ? -13.238 5.639 0.468 1.00 88.19 380 LYS A CA 1
ATOM 3031 C C . LYS A 1 380 ? -12.431 5.498 1.749 1.00 88.19 380 LYS A C 1
ATOM 3033 O O . LYS A 1 380 ? -11.209 5.370 1.699 1.00 88.19 380 LYS A O 1
ATOM 3038 N N . SER A 1 381 ? -13.132 5.415 2.868 1.00 87.06 381 SER A N 1
ATOM 3039 C CA . SER A 1 381 ? -12.533 5.170 4.178 1.00 87.06 381 SER A CA 1
ATOM 3040 C C . SER A 1 381 ? -13.145 3.934 4.820 1.00 87.06 381 SER A C 1
ATOM 3042 O O . SER A 1 381 ? -14.189 3.459 4.366 1.00 87.06 381 SER A O 1
ATOM 3044 N N . GLY A 1 382 ? -12.487 3.389 5.839 1.00 82.25 382 GLY A N 1
ATOM 3045 C CA . GLY A 1 382 ? -13.030 2.271 6.596 1.00 82.25 382 GLY A CA 1
ATOM 3046 C C . GLY A 1 382 ? -12.128 1.611 7.593 1.00 82.25 382 GLY A C 1
ATOM 3047 O O . GLY A 1 382 ? -10.931 1.881 7.647 1.00 82.25 382 GLY A O 1
ATOM 3048 N N . PHE A 1 383 ? -12.749 0.734 8.378 1.00 77.69 383 PHE A N 1
ATOM 3049 C CA . PHE A 1 383 ? -12.043 -0.090 9.338 1.00 77.69 383 PHE A CA 1
ATOM 3050 C C . PHE A 1 383 ? -11.380 -1.254 8.623 1.00 77.69 383 PHE A C 1
ATOM 3052 O O . PHE A 1 383 ? -11.989 -1.932 7.789 1.00 77.69 383 PHE A O 1
ATOM 3059 N N . VAL A 1 384 ? -10.121 -1.490 8.955 1.00 77.94 384 VAL A N 1
ATOM 3060 C CA . VAL A 1 384 ? -9.383 -2.666 8.516 1.00 77.94 384 VAL A CA 1
ATOM 3061 C C . VAL A 1 384 ? -9.904 -3.854 9.313 1.00 77.94 384 VAL A C 1
ATOM 3063 O O . VAL A 1 384 ? -9.718 -3.916 10.519 1.00 77.94 384 VAL A O 1
ATOM 3066 N N . VAL A 1 385 ? -10.546 -4.813 8.660 1.00 74.25 385 VAL A N 1
ATOM 3067 C CA . VAL A 1 385 ? -11.081 -6.019 9.322 1.00 74.25 385 VAL A CA 1
ATOM 3068 C C . VAL A 1 385 ? -10.143 -7.214 9.200 1.00 74.25 385 VAL A C 1
ATOM 3070 O O . VAL A 1 385 ? -10.196 -8.138 10.001 1.00 74.25 385 VAL A O 1
ATOM 3073 N N . ALA A 1 386 ? -9.261 -7.199 8.201 1.00 74.56 386 ALA A N 1
ATOM 3074 C CA . ALA A 1 386 ? -8.301 -8.265 7.965 1.00 74.56 386 ALA A CA 1
ATOM 3075 C C . ALA A 1 386 ? -7.054 -7.723 7.265 1.00 74.56 386 ALA A C 1
ATOM 3077 O O . ALA A 1 386 ? -7.131 -6.778 6.476 1.00 74.56 386 ALA A O 1
ATOM 3078 N N . LYS A 1 387 ? -5.913 -8.368 7.505 1.00 80.06 387 LYS A N 1
ATOM 3079 C CA . LYS A 1 387 ? -4.674 -8.153 6.758 1.00 80.06 387 LYS A CA 1
ATOM 3080 C C . LYS A 1 387 ? -4.158 -9.497 6.256 1.00 80.06 387 LYS A C 1
ATOM 3082 O O . LYS A 1 387 ? -4.082 -10.455 7.018 1.00 80.06 387 LYS A O 1
ATOM 3087 N N . THR A 1 388 ? -3.835 -9.578 4.972 1.00 76.12 388 THR A N 1
ATOM 3088 C CA . THR A 1 388 ? -3.273 -10.782 4.347 1.00 76.12 388 THR A CA 1
ATOM 3089 C C . THR A 1 388 ? -2.172 -10.360 3.394 1.00 76.12 388 THR A C 1
ATOM 3091 O O . THR A 1 388 ? -2.454 -9.709 2.381 1.00 76.12 388 THR A O 1
ATOM 3094 N N . ASP A 1 389 ? -0.938 -10.750 3.709 1.00 79.81 389 ASP A N 1
ATOM 3095 C CA . ASP A 1 389 ? 0.270 -10.218 3.077 1.00 79.81 389 ASP A CA 1
ATOM 3096 C C . ASP A 1 389 ? 0.240 -8.669 3.094 1.00 79.81 389 ASP A C 1
ATOM 3098 O O . ASP A 1 389 ? -0.082 -8.048 4.109 1.00 79.81 389 ASP A O 1
ATOM 3102 N N . ASP A 1 390 ? 0.474 -8.051 1.936 1.00 80.62 390 ASP A N 1
ATOM 3103 C CA . ASP A 1 390 ? 0.504 -6.602 1.727 1.00 80.62 390 ASP A CA 1
ATOM 3104 C C . ASP A 1 390 ? -0.892 -5.980 1.536 1.00 80.62 390 ASP A C 1
ATOM 3106 O O . ASP A 1 390 ? -1.018 -4.826 1.108 1.00 80.62 390 ASP A O 1
ATOM 3110 N N . HIS A 1 391 ? -1.971 -6.732 1.776 1.00 83.94 391 HIS A N 1
ATOM 3111 C CA . HIS A 1 391 ? -3.335 -6.273 1.520 1.00 83.94 391 HIS A CA 1
ATOM 3112 C C . HIS A 1 391 ? -4.191 -6.182 2.773 1.00 83.94 391 HIS A C 1
ATOM 3114 O O . HIS A 1 391 ? -4.131 -7.024 3.662 1.00 83.94 391 HIS A O 1
ATOM 3120 N N . LEU A 1 392 ? -5.085 -5.200 2.752 1.00 83.75 392 LEU A N 1
ATOM 3121 C CA . LEU A 1 392 ? -6.052 -4.894 3.791 1.00 83.75 392 LEU A CA 1
ATOM 3122 C C . LEU A 1 392 ? -7.464 -5.176 3.272 1.00 83.75 392 LEU A C 1
ATOM 3124 O O . LEU A 1 392 ? -7.821 -4.732 2.177 1.00 83.75 392 LEU A O 1
ATOM 3128 N N . GLY A 1 393 ? -8.259 -5.903 4.050 1.00 79.44 393 GLY A N 1
ATOM 3129 C CA . GLY A 1 393 ? -9.710 -5.968 3.904 1.00 79.44 393 GLY A CA 1
ATOM 3130 C C . GLY A 1 393 ? -10.345 -4.828 4.692 1.00 79.44 393 GLY A C 1
ATOM 3131 O O . GLY A 1 393 ? -10.070 -4.693 5.881 1.00 79.44 393 GLY A O 1
ATOM 3132 N N . ILE A 1 394 ? -11.161 -4.009 4.033 1.00 80.12 394 ILE A N 1
ATOM 3133 C CA . ILE A 1 394 ? -11.769 -2.796 4.588 1.00 80.12 394 ILE A CA 1
ATOM 3134 C C . ILE A 1 394 ? -13.288 -2.958 4.657 1.00 80.12 394 ILE A C 1
ATOM 3136 O O . ILE A 1 394 ? -13.890 -3.463 3.705 1.00 80.12 394 ILE A O 1
ATOM 3140 N N . CYS A 1 395 ? -13.898 -2.494 5.749 1.00 70.25 395 CYS A N 1
ATOM 3141 C CA . CYS A 1 395 ? -15.342 -2.478 5.962 1.00 70.25 395 CYS A CA 1
ATOM 3142 C C . CYS A 1 395 ? -15.850 -1.071 6.340 1.00 70.25 395 CYS A C 1
ATOM 3144 O O . CYS A 1 395 ? -15.435 -0.509 7.353 1.00 70.25 395 CYS A O 1
ATOM 3146 N N . ILE A 1 396 ? -16.771 -0.531 5.527 1.00 65.44 396 ILE A N 1
ATOM 3147 C CA . ILE A 1 396 ? -17.842 0.412 5.924 1.00 65.44 396 ILE A CA 1
ATOM 3148 C C . ILE A 1 396 ? -19.035 0.125 5.014 1.00 65.44 396 ILE A C 1
ATOM 3150 O O . ILE A 1 396 ? -19.041 0.541 3.854 1.00 65.44 396 ILE A O 1
ATOM 3154 N N . GLY A 1 397 ? -20.027 -0.619 5.500 1.00 55.06 397 GLY A N 1
ATOM 3155 C CA . GLY A 1 397 ? -21.243 -0.973 4.749 1.00 55.06 397 GLY A CA 1
ATOM 3156 C C . GLY A 1 397 ? -21.037 -1.924 3.555 1.00 55.06 397 GLY A C 1
ATOM 3157 O O . GLY A 1 397 ? -21.931 -2.700 3.235 1.00 55.06 397 GLY A O 1
ATOM 3158 N N . ALA A 1 398 ? -19.864 -1.913 2.917 1.00 57.25 398 ALA A N 1
ATOM 3159 C CA . ALA A 1 398 ? -19.441 -2.838 1.874 1.00 57.25 398 ALA A CA 1
ATOM 3160 C C . ALA A 1 398 ? -17.962 -3.209 2.050 1.00 57.25 398 ALA A C 1
ATOM 3162 O O . ALA A 1 398 ? -17.128 -2.357 2.366 1.00 57.25 398 ALA A O 1
ATOM 3163 N N . TYR A 1 399 ? -17.643 -4.479 1.798 1.00 73.62 399 TYR A N 1
ATOM 3164 C CA . TYR A 1 399 ? -16.288 -5.010 1.905 1.00 73.62 399 TYR A CA 1
ATOM 3165 C C . TYR A 1 399 ? -15.496 -4.765 0.623 1.00 73.62 399 TYR A C 1
ATOM 3167 O O . TYR A 1 399 ? -15.965 -5.060 -0.479 1.00 73.62 399 TYR A O 1
ATOM 3175 N N . PHE A 1 400 ? -14.272 -4.263 0.756 1.00 81.12 400 PHE A N 1
ATOM 3176 C CA . PHE A 1 400 ? -13.343 -4.143 -0.365 1.00 81.12 400 PHE A CA 1
ATOM 3177 C C . PHE A 1 400 ? -11.891 -4.335 0.082 1.00 81.12 400 PHE A C 1
ATOM 3179 O O . PHE A 1 400 ? -11.573 -4.240 1.264 1.00 81.12 400 PHE A O 1
ATOM 3186 N N . ARG A 1 401 ? -10.997 -4.640 -0.865 1.00 84.62 401 ARG A N 1
ATOM 3187 C CA . ARG A 1 401 ? -9.586 -4.954 -0.591 1.00 84.62 401 ARG A CA 1
ATOM 3188 C C . ARG A 1 401 ? -8.668 -3.908 -1.212 1.00 84.62 401 ARG A C 1
ATOM 3190 O O . ARG A 1 401 ? -8.846 -3.541 -2.372 1.00 84.62 401 ARG A O 1
ATOM 3197 N N . VAL A 1 402 ? -7.668 -3.461 -0.460 1.00 86.38 402 VAL A N 1
ATOM 3198 C CA . VAL A 1 402 ? -6.665 -2.472 -0.897 1.00 86.38 402 VAL A CA 1
ATOM 3199 C C . VAL A 1 402 ? -5.260 -2.888 -0.467 1.00 86.38 402 VAL A C 1
ATOM 3201 O O . VAL A 1 402 ? -5.100 -3.804 0.331 1.00 86.38 402 VAL A O 1
ATOM 3204 N N . HIS A 1 403 ? -4.226 -2.257 -1.018 1.00 88.25 403 HIS A N 1
ATOM 3205 C CA . HIS A 1 403 ? -2.835 -2.491 -0.614 1.00 88.25 403 HIS A CA 1
ATOM 3206 C C . HIS A 1 403 ? -2.484 -1.636 0.616 1.00 88.25 403 HIS A C 1
ATOM 3208 O O . HIS A 1 403 ? -2.916 -0.484 0.685 1.00 88.25 403 HIS A O 1
ATOM 3214 N N . ALA A 1 404 ? -1.654 -2.122 1.541 1.00 89.75 404 ALA A N 1
ATOM 3215 C CA . ALA A 1 404 ? -1.275 -1.395 2.762 1.00 89.75 404 ALA A CA 1
ATOM 3216 C C . ALA A 1 404 ? -0.659 -0.014 2.461 1.00 89.75 404 ALA A C 1
ATOM 3218 O O . ALA A 1 404 ? -1.079 1.003 2.996 1.00 89.75 404 ALA A O 1
ATOM 3219 N N . ASN A 1 405 ? 0.249 0.060 1.487 1.00 91.81 405 ASN A N 1
ATOM 3220 C CA . ASN A 1 405 ? 0.841 1.336 1.052 1.00 91.81 405 ASN A CA 1
ATOM 3221 C C . ASN A 1 405 ? -0.103 2.265 0.258 1.00 91.81 405 ASN A C 1
ATOM 3223 O O . ASN A 1 405 ? 0.307 3.361 -0.104 1.00 91.81 405 ASN A O 1
ATOM 3227 N N . SER A 1 406 ? -1.343 1.855 -0.044 1.00 90.12 406 SER A N 1
ATOM 3228 C CA . SER A 1 406 ? -2.323 2.699 -0.759 1.00 90.12 406 SER A CA 1
ATOM 3229 C C . SER A 1 406 ? -3.247 3.496 0.162 1.00 90.12 406 SER A C 1
ATOM 3231 O O . SER A 1 406 ? -4.099 4.242 -0.326 1.00 90.12 406 SER A O 1
ATOM 3233 N N . VAL A 1 407 ? -3.091 3.341 1.478 1.00 91.25 407 VAL A N 1
ATOM 3234 C CA . VAL A 1 407 ? -3.963 3.953 2.482 1.00 91.25 407 VAL A CA 1
ATOM 3235 C C . VAL A 1 407 ? -3.205 4.912 3.395 1.00 91.25 407 VAL A C 1
ATOM 3237 O O . VAL A 1 407 ? -1.974 4.964 3.377 1.00 91.25 407 VAL A O 1
ATOM 3240 N N . LYS A 1 408 ? -3.938 5.674 4.199 1.00 91.12 408 LYS A N 1
ATOM 3241 C CA . LYS A 1 408 ? -3.415 6.509 5.282 1.00 91.12 408 LYS A CA 1
ATOM 3242 C C . LYS A 1 408 ? -4.262 6.312 6.528 1.00 91.12 408 LYS A C 1
ATOM 3244 O O . LYS A 1 408 ? -5.480 6.185 6.421 1.00 91.12 408 LYS A O 1
ATOM 3249 N N . LEU A 1 409 ? -3.612 6.286 7.690 1.00 86.75 409 LEU A N 1
ATOM 3250 C CA . LEU A 1 409 ? -4.310 6.307 8.972 1.00 86.75 409 LEU A CA 1
ATOM 3251 C C . LEU A 1 409 ? -5.050 7.629 9.115 1.00 86.75 409 LEU A C 1
ATOM 3253 O O . LEU A 1 409 ? -4.462 8.696 8.939 1.00 86.75 409 LEU A O 1
ATOM 3257 N N . THR A 1 410 ? -6.329 7.550 9.441 1.00 84.56 410 THR A N 1
ATOM 3258 C CA . THR A 1 410 ? -7.149 8.729 9.687 1.00 84.56 410 THR A CA 1
ATOM 3259 C C . THR A 1 410 ? -8.066 8.471 10.869 1.00 84.56 410 THR A C 1
ATOM 3261 O O . THR A 1 410 ? -8.280 7.328 11.275 1.00 84.56 410 THR A O 1
ATOM 3264 N N . THR A 1 411 ? -8.593 9.534 11.455 1.00 75.50 411 THR A N 1
ATOM 3265 C CA . THR A 1 411 ? -9.649 9.410 12.451 1.00 75.50 411 THR A CA 1
ATOM 3266 C C . THR A 1 411 ? -10.989 9.330 11.728 1.00 75.50 411 THR A C 1
ATOM 3268 O O . THR A 1 411 ? -11.210 10.065 10.759 1.00 75.50 411 THR A O 1
ATOM 3271 N N . PRO A 1 412 ? -11.909 8.449 12.150 1.00 70.12 412 PRO A N 1
ATOM 3272 C CA . PRO A 1 412 ? -13.242 8.468 11.578 1.00 70.12 412 PRO A CA 1
ATOM 3273 C C . PRO A 1 412 ? -13.887 9.825 11.860 1.00 70.12 412 PRO A C 1
ATOM 3275 O O . PRO A 1 412 ? -13.797 10.363 12.964 1.00 70.12 412 PRO A O 1
ATOM 3278 N N . ASN A 1 413 ? -14.515 10.409 10.843 1.00 65.56 413 ASN A N 1
ATOM 3279 C CA . ASN A 1 413 ? -15.243 11.654 11.017 1.00 65.56 413 ASN A CA 1
ATOM 3280 C C . ASN A 1 413 ? -16.652 11.343 11.540 1.00 65.56 413 ASN A C 1
ATOM 3282 O O . ASN A 1 413 ? -17.544 11.002 10.768 1.00 65.56 413 ASN A O 1
ATOM 3286 N N . TYR A 1 414 ? -16.836 11.477 12.853 1.00 60.28 414 TYR A N 1
ATOM 3287 C CA . TYR A 1 414 ? -18.080 11.147 13.558 1.00 60.28 414 TYR A CA 1
ATOM 3288 C C . TYR A 1 414 ? -19.119 12.285 13.582 1.00 60.28 414 TYR A C 1
ATOM 3290 O O . TYR A 1 414 ? -20.129 12.188 14.278 1.00 60.28 414 TYR A O 1
ATOM 3298 N N . SER A 1 415 ? -1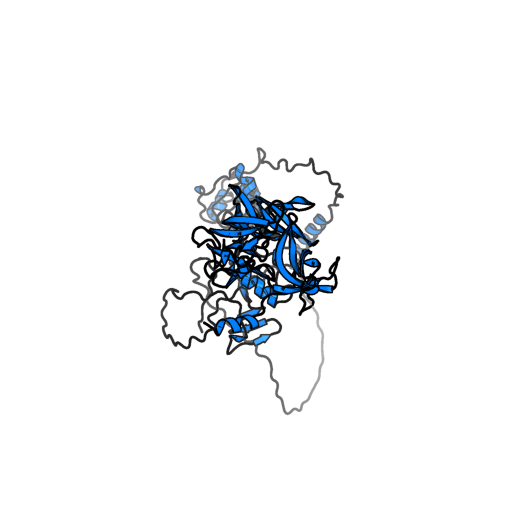8.894 13.381 12.848 1.00 55.09 415 SER A N 1
ATOM 3299 C CA . SER A 1 415 ? -19.748 14.581 12.919 1.00 55.09 415 SER A CA 1
ATOM 3300 C C . SER A 1 415 ? -21.186 14.387 12.411 1.00 55.09 415 SER A C 1
ATOM 3302 O O . SER A 1 415 ? -22.053 15.186 12.751 1.00 55.09 415 SER A O 1
ATOM 3304 N N . ASN A 1 416 ? -21.469 13.323 11.650 1.00 53.06 416 ASN A N 1
ATOM 3305 C CA . ASN A 1 416 ? -22.762 13.107 10.980 1.00 53.06 416 ASN A CA 1
ATOM 3306 C C . ASN A 1 416 ? -23.593 11.951 11.561 1.00 53.06 416 ASN A C 1
ATOM 3308 O O . ASN A 1 416 ? -24.474 11.412 10.894 1.00 53.06 416 ASN A O 1
ATOM 3312 N N . THR A 1 417 ? -23.315 11.544 12.793 1.00 58.69 417 THR A N 1
ATOM 3313 C CA . THR A 1 417 ? -23.798 10.271 13.343 1.00 58.69 417 THR A CA 1
ATOM 3314 C C . THR A 1 417 ? -24.275 10.424 14.775 1.00 58.69 417 THR A C 1
ATOM 3316 O O . THR A 1 417 ? -23.628 11.082 15.580 1.00 58.69 417 THR A O 1
ATOM 3319 N N . GLU A 1 418 ? -25.421 9.813 15.084 1.00 70.62 418 GLU A N 1
ATOM 3320 C CA . GLU A 1 418 ? -26.055 9.853 16.405 1.00 70.62 418 GLU A CA 1
ATOM 3321 C C . GLU A 1 418 ? -25.137 9.202 17.457 1.00 70.62 418 GLU A C 1
ATOM 3323 O O . GLU A 1 418 ? -25.010 7.975 17.497 1.00 70.62 418 GLU A O 1
ATOM 3328 N N . THR A 1 419 ? -24.495 10.008 18.306 1.00 77.62 419 THR A N 1
ATOM 3329 C CA . THR A 1 419 ? -23.633 9.525 19.395 1.00 77.62 419 THR A CA 1
ATOM 3330 C C . THR A 1 419 ? -24.437 8.647 20.370 1.00 77.62 419 THR A C 1
ATOM 3332 O O . THR A 1 419 ? -25.467 9.096 20.884 1.00 77.62 419 THR A O 1
ATOM 3335 N N . PRO A 1 420 ? -24.019 7.393 20.630 1.00 81.94 420 PRO A N 1
ATOM 3336 C CA . PRO A 1 420 ? -24.738 6.468 21.497 1.00 81.94 420 PRO A CA 1
ATOM 3337 C C . PRO A 1 420 ? -24.664 6.901 22.960 1.00 81.94 420 PRO A C 1
ATOM 3339 O O . PRO A 1 420 ? -23.774 7.639 23.367 1.00 81.94 420 PRO A O 1
ATOM 3342 N N . TRP A 1 421 ? -25.625 6.423 23.751 1.00 89.50 421 TRP A N 1
ATOM 3343 C CA . TRP A 1 421 ? -25.698 6.582 25.209 1.00 89.50 421 TRP A CA 1
ATOM 3344 C C . TRP A 1 421 ? -25.625 8.012 25.755 1.00 89.50 421 TRP A C 1
ATOM 3346 O O . TRP A 1 421 ? -25.490 8.185 26.965 1.00 89.50 421 TRP A O 1
ATOM 3356 N N . LEU A 1 422 ? -25.758 9.048 24.923 1.00 89.38 422 LEU A N 1
ATOM 3357 C CA . LEU A 1 422 ? -25.814 10.422 25.408 1.00 89.38 422 LEU A CA 1
ATOM 3358 C C . LEU A 1 422 ? -26.942 10.595 26.430 1.00 89.38 422 LEU A C 1
ATOM 3360 O O . LEU A 1 422 ? -28.085 10.202 26.206 1.00 89.38 422 LEU A O 1
ATOM 3364 N N . ASN A 1 423 ? -26.604 11.229 27.551 1.00 90.12 423 ASN A N 1
ATOM 3365 C CA . ASN A 1 423 ? -27.461 11.449 28.714 1.00 90.12 423 ASN A CA 1
ATOM 3366 C C . ASN A 1 423 ? -27.989 10.172 29.395 1.00 90.12 423 ASN A C 1
ATOM 3368 O O . ASN A 1 423 ? -28.894 10.269 30.225 1.00 90.12 423 ASN A O 1
ATOM 3372 N N . VAL A 1 424 ? -27.409 8.999 29.119 1.00 92.56 424 VAL A N 1
ATOM 3373 C CA . VAL A 1 424 ? -27.666 7.791 29.914 1.00 92.56 424 VAL A CA 1
ATOM 3374 C C . VAL A 1 424 ? -26.979 7.923 31.268 1.00 92.56 424 VAL A C 1
ATOM 3376 O O . VAL A 1 424 ? -25.843 8.394 31.373 1.00 92.56 424 VAL A O 1
ATOM 3379 N N . GLU A 1 425 ? -27.691 7.527 32.317 1.00 95.62 425 GLU A N 1
ATOM 3380 C CA . GLU A 1 425 ? -27.186 7.553 33.679 1.00 95.62 425 GLU A CA 1
ATOM 3381 C C . GLU A 1 425 ? -26.437 6.259 34.005 1.00 95.62 425 GLU A C 1
ATOM 3383 O O . GLU A 1 425 ? -26.946 5.151 33.825 1.00 95.62 425 GLU A O 1
ATOM 3388 N N . VAL A 1 426 ? -25.214 6.405 34.500 1.00 95.81 426 VAL A N 1
ATOM 3389 C CA . VAL A 1 426 ? -24.288 5.298 34.723 1.00 95.81 426 VAL A CA 1
ATOM 3390 C C . VAL A 1 426 ? -23.734 5.298 36.136 1.00 95.81 426 VAL A C 1
ATOM 3392 O O . VAL A 1 426 ? -23.645 6.336 36.793 1.00 95.81 426 VAL A O 1
ATOM 3395 N N . LYS A 1 427 ? -23.322 4.117 36.591 1.00 95.44 427 LYS A N 1
ATOM 3396 C CA . LYS A 1 427 ? -22.561 3.877 37.813 1.00 95.44 427 LYS A CA 1
ATOM 3397 C C . LYS A 1 427 ? -21.152 3.425 37.444 1.00 95.44 427 LYS A C 1
ATOM 3399 O O . LYS A 1 427 ? -20.990 2.460 36.701 1.00 95.44 427 LYS A O 1
ATOM 3404 N N . LEU A 1 428 ? -20.141 4.100 37.980 1.00 94.00 428 LEU A N 1
ATOM 3405 C CA . LEU A 1 428 ? -18.741 3.811 37.679 1.00 94.00 428 LEU A CA 1
ATOM 3406 C C . LEU A 1 428 ? -18.228 2.630 38.509 1.00 94.00 428 LEU A C 1
ATOM 3408 O O . LEU A 1 428 ? -18.528 2.520 39.701 1.00 94.00 428 LEU A O 1
ATOM 3412 N N . LEU A 1 429 ? -17.423 1.769 37.889 1.00 89.75 429 LEU A N 1
ATOM 3413 C CA . LEU A 1 429 ? -16.772 0.622 38.533 1.00 89.75 429 LEU A CA 1
ATOM 3414 C C . LEU A 1 429 ? -15.317 0.908 38.927 1.00 89.75 429 LEU A C 1
ATOM 3416 O O . LEU A 1 429 ? -14.779 0.236 39.805 1.00 89.75 429 LEU A O 1
ATOM 3420 N N . ILE A 1 430 ? -14.686 1.909 38.310 1.00 86.56 430 ILE A N 1
ATOM 3421 C CA . ILE A 1 430 ? -13.252 2.180 38.450 1.00 86.56 430 ILE A CA 1
ATOM 3422 C C . ILE A 1 430 ? -12.939 3.229 39.526 1.00 86.56 430 ILE A C 1
ATOM 3424 O O . ILE A 1 430 ? -13.638 4.233 39.675 1.00 86.56 430 ILE A O 1
ATOM 3428 N N . GLN A 1 431 ? -11.866 3.013 40.291 1.00 83.50 431 GLN A N 1
ATOM 3429 C CA . GLN A 1 431 ? -11.358 4.005 41.244 1.00 83.50 431 GLN A CA 1
ATOM 3430 C C . GLN A 1 431 ? -10.735 5.217 40.523 1.00 83.50 431 GLN A C 1
ATOM 3432 O O . GLN A 1 431 ? -10.193 5.057 39.435 1.00 83.50 431 GLN A O 1
ATOM 3437 N N . PRO A 1 432 ? -10.786 6.433 41.103 1.00 86.06 432 PRO A N 1
ATOM 3438 C CA . PRO A 1 432 ? -11.306 6.789 42.431 1.00 86.06 432 PRO A CA 1
ATOM 3439 C C . PRO A 1 432 ? -12.830 7.003 42.471 1.00 86.06 432 PRO A C 1
ATOM 3441 O O . PRO A 1 432 ? -13.380 7.357 43.512 1.00 86.06 432 PRO A O 1
ATOM 3444 N N . HIS A 1 433 ? -13.524 6.802 41.351 1.00 89.12 433 HIS A N 1
ATOM 3445 C CA . HIS A 1 433 ? -14.947 7.109 41.202 1.00 89.12 433 HIS A CA 1
ATOM 3446 C C . HIS A 1 433 ? -15.869 5.903 41.415 1.00 89.12 433 HIS A C 1
ATOM 3448 O O . HIS A 1 433 ? -17.070 5.999 41.169 1.00 89.12 433 HIS A O 1
ATOM 3454 N N . ALA A 1 434 ? -15.333 4.778 41.890 1.00 90.00 434 ALA A N 1
ATOM 3455 C CA . ALA A 1 434 ? -16.073 3.537 42.052 1.00 90.00 434 ALA A CA 1
ATOM 3456 C C . ALA A 1 434 ? -17.324 3.753 42.919 1.00 90.00 434 ALA A C 1
ATOM 3458 O O . ALA A 1 434 ? -17.265 4.311 44.015 1.00 90.00 434 ALA A O 1
ATOM 3459 N N . GLY A 1 435 ? -18.473 3.328 42.402 1.00 89.44 435 GLY A N 1
ATOM 3460 C CA . GLY A 1 435 ? -19.776 3.484 43.040 1.00 89.44 435 GLY A CA 1
ATOM 3461 C C . GLY A 1 435 ? -20.454 4.841 42.826 1.00 89.44 435 GLY A C 1
ATOM 3462 O O . GLY A 1 435 ? -21.650 4.941 43.105 1.00 89.44 435 GLY A O 1
ATOM 3463 N N . GLN A 1 436 ? -19.753 5.855 42.309 1.00 94.81 436 GLN A N 1
ATOM 3464 C CA . GLN A 1 436 ? -20.361 7.141 41.958 1.00 94.81 436 GLN A CA 1
ATOM 3465 C C . GLN A 1 436 ? -21.261 7.000 40.728 1.00 94.81 436 GLN A C 1
ATOM 3467 O O . GLN A 1 436 ? -21.102 6.084 39.919 1.00 94.81 436 GLN A O 1
ATOM 3472 N N . THR A 1 437 ? -22.212 7.923 40.600 1.00 95.38 437 THR A N 1
ATOM 3473 C CA . THR A 1 437 ? -23.142 7.986 39.468 1.00 95.38 437 THR A CA 1
ATOM 3474 C C . THR A 1 437 ? -22.973 9.288 38.696 1.00 95.38 437 THR A C 1
ATOM 3476 O O . THR A 1 437 ? -22.496 10.294 39.237 1.00 95.38 437 THR A O 1
ATOM 3479 N N . GLY A 1 438 ? -23.323 9.258 37.416 1.00 95.94 438 GLY A N 1
ATOM 3480 C CA . GLY A 1 438 ? -23.243 10.410 36.532 1.00 95.94 438 GLY A CA 1
ATOM 3481 C C . GLY A 1 438 ? -23.931 10.165 35.199 1.00 95.94 438 GLY A C 1
ATOM 3482 O O . GLY A 1 438 ? -24.441 9.079 34.945 1.00 95.94 438 GLY A O 1
ATOM 3483 N N . TRP A 1 439 ? -23.923 11.179 34.342 1.00 96.81 439 TRP A N 1
ATOM 3484 C CA . TRP A 1 439 ? -24.526 11.131 33.012 1.00 96.81 439 TRP A CA 1
ATOM 3485 C C . TRP A 1 439 ? -23.455 11.143 31.936 1.00 96.81 439 TRP A C 1
ATOM 3487 O O . TRP A 1 439 ? -22.549 11.977 31.972 1.00 96.81 439 TRP A O 1
ATOM 3497 N N . VAL A 1 440 ? -23.586 10.262 30.950 1.00 95.00 440 VAL A N 1
ATOM 3498 C CA . VAL A 1 440 ? -22.727 10.267 29.763 1.00 95.00 440 VAL A CA 1
ATOM 3499 C C . VAL A 1 440 ? -22.974 11.559 28.975 1.00 95.00 440 VAL A C 1
ATOM 3501 O O . VAL A 1 440 ? -24.111 11.891 28.637 1.00 95.00 440 VAL A O 1
ATOM 3504 N N . LYS A 1 441 ? -21.913 12.321 28.712 1.00 93.31 441 LYS A N 1
ATOM 3505 C CA . LYS A 1 441 ? -21.940 13.591 27.970 1.00 93.31 441 LYS A CA 1
ATOM 3506 C C . LYS A 1 441 ? -21.295 13.511 26.606 1.00 93.31 441 LYS A C 1
ATOM 3508 O O . LYS A 1 441 ? -21.663 14.299 25.743 1.00 93.31 441 LYS A O 1
ATOM 3513 N N . ASP A 1 442 ? -20.371 12.584 26.434 1.00 89.56 442 ASP A N 1
ATOM 3514 C CA . ASP A 1 442 ? -19.735 12.342 25.154 1.00 89.56 442 ASP A CA 1
ATOM 3515 C C . ASP A 1 442 ? -19.253 10.895 25.078 1.00 89.56 442 ASP A C 1
ATOM 3517 O O . ASP A 1 442 ? -19.002 10.260 26.110 1.00 89.56 442 ASP A O 1
ATOM 3521 N N . VAL A 1 443 ? -19.137 10.390 23.856 1.00 86.75 443 VAL A N 1
ATOM 3522 C CA . VAL A 1 443 ? -18.643 9.048 23.552 1.00 86.75 443 VAL A CA 1
ATOM 3523 C C . VAL A 1 443 ? -17.674 9.162 22.396 1.00 86.75 443 VAL A C 1
ATOM 3525 O O . VAL A 1 443 ? -18.016 9.683 21.337 1.00 86.75 443 VAL A O 1
ATOM 3528 N N . PHE A 1 444 ? -16.468 8.648 22.587 1.00 79.00 444 PHE A N 1
ATOM 3529 C CA . PHE A 1 444 ? -15.440 8.682 21.561 1.00 79.00 444 PHE A CA 1
ATOM 3530 C C . PHE A 1 444 ? -14.559 7.441 21.643 1.00 79.00 444 PHE A C 1
ATOM 3532 O O . PHE A 1 444 ? -14.509 6.746 22.655 1.00 79.00 444 PHE A O 1
ATOM 3539 N N . VAL A 1 445 ? -13.855 7.159 20.555 1.00 72.69 445 VAL A N 1
ATOM 3540 C CA . VAL A 1 445 ? -12.831 6.114 20.513 1.00 72.69 445 VAL A CA 1
ATOM 3541 C C . VAL A 1 445 ? -11.482 6.800 20.674 1.00 72.69 445 VAL A C 1
ATOM 3543 O O . VAL A 1 445 ? -11.165 7.720 19.916 1.00 72.69 445 VAL A O 1
ATOM 3546 N N . ASP A 1 446 ? -10.714 6.405 21.686 1.00 66.69 446 ASP A N 1
ATOM 3547 C CA . ASP A 1 446 ? -9.407 7.004 21.955 1.00 66.69 446 ASP A CA 1
ATOM 3548 C C . ASP A 1 446 ? -8.309 6.498 20.999 1.00 66.69 446 ASP A C 1
ATOM 3550 O O . ASP A 1 446 ? -8.515 5.626 20.150 1.00 66.69 446 ASP A O 1
ATOM 3554 N N . SER A 1 447 ? -7.096 7.041 21.138 1.00 55.72 447 SER A N 1
ATOM 3555 C CA . SER A 1 447 ? -5.933 6.637 20.337 1.00 55.72 447 SER A CA 1
ATOM 3556 C C . SER A 1 447 ? -5.514 5.175 20.538 1.00 55.72 447 SER A C 1
ATOM 3558 O O . SER A 1 447 ? -4.802 4.628 19.694 1.00 55.72 447 SER A O 1
ATOM 3560 N N . ASN A 1 448 ? -5.943 4.545 21.634 1.00 56.22 448 ASN A N 1
ATOM 3561 C CA . ASN A 1 448 ? -5.685 3.142 21.953 1.00 56.22 448 ASN A CA 1
ATOM 3562 C C . ASN A 1 448 ? -6.808 2.226 21.449 1.00 56.22 448 ASN A C 1
ATOM 3564 O O . ASN A 1 448 ? -6.782 1.028 21.730 1.00 56.22 448 ASN A O 1
ATOM 3568 N N . ARG A 1 449 ? -7.762 2.772 20.679 1.00 59.88 449 ARG A N 1
ATOM 3569 C CA . ARG A 1 449 ? -8.936 2.068 20.146 1.00 59.88 449 ARG A CA 1
ATOM 3570 C C . ARG A 1 449 ? -9.841 1.506 21.233 1.00 59.88 449 ARG A C 1
ATOM 3572 O O . ARG A 1 449 ? -10.506 0.500 21.025 1.00 59.88 449 ARG A O 1
ATOM 3579 N N . SER A 1 450 ? -9.868 2.154 22.390 1.00 66.69 450 SER A N 1
ATOM 3580 C CA . SER A 1 450 ? -10.821 1.843 23.446 1.00 66.69 450 SER A CA 1
ATOM 3581 C C . SER A 1 450 ? -11.998 2.806 23.359 1.00 66.69 450 SER A C 1
ATOM 3583 O O . SER A 1 450 ? -11.825 4.013 23.167 1.00 66.69 450 SER A O 1
ATOM 3585 N N . LEU A 1 451 ? -13.209 2.265 23.479 1.00 76.44 451 LEU A N 1
ATOM 3586 C CA . LEU A 1 451 ? -14.420 3.073 23.561 1.00 76.44 451 LEU A CA 1
ATOM 3587 C C . LEU A 1 451 ? -14.465 3.750 24.934 1.00 76.44 451 LEU A C 1
ATOM 3589 O O . LEU A 1 451 ? -14.582 3.072 25.961 1.00 76.44 451 LEU A O 1
ATOM 3593 N N . GLN A 1 452 ? -14.352 5.075 24.930 1.00 86.25 452 GLN A N 1
ATOM 3594 C CA . GLN A 1 452 ? -14.309 5.927 26.111 1.00 86.25 452 GLN A CA 1
ATOM 3595 C C . GLN A 1 452 ? -15.590 6.751 26.236 1.00 86.25 452 GLN A C 1
ATOM 3597 O O . GLN A 1 452 ? -16.191 7.189 25.252 1.00 86.25 452 GLN A O 1
ATOM 3602 N N . LEU A 1 453 ? -15.983 6.989 27.482 1.00 91.75 453 LEU A N 1
ATOM 3603 C CA . LEU A 1 453 ? -17.156 7.761 27.857 1.00 91.75 453 LEU A CA 1
ATOM 3604 C C . LEU A 1 453 ? -16.725 8.946 28.707 1.00 91.75 453 LEU A C 1
ATOM 3606 O O . LEU A 1 453 ? -16.060 8.774 29.730 1.00 91.75 453 LEU A O 1
ATOM 3610 N N . VAL A 1 454 ? -17.165 10.145 28.333 1.00 94.06 454 VAL A N 1
ATOM 3611 C CA . VAL A 1 454 ? -17.084 11.312 29.214 1.00 94.06 454 VAL A CA 1
ATOM 3612 C C . VAL A 1 454 ? -18.317 11.306 30.100 1.00 94.06 454 VAL A C 1
ATOM 3614 O O . VAL A 1 454 ? -19.432 11.508 29.622 1.00 94.06 454 VAL A O 1
ATOM 3617 N N . VAL A 1 455 ? -18.130 11.093 31.398 1.00 96.06 455 VAL A N 1
ATOM 3618 C CA . VAL A 1 455 ? -19.218 11.046 32.377 1.00 96.06 455 VAL A CA 1
ATOM 3619 C C . VAL A 1 455 ? -19.183 12.291 33.255 1.00 96.06 455 VAL A C 1
ATOM 3621 O O . VAL A 1 455 ? -18.181 12.587 33.908 1.00 96.06 455 VAL A O 1
ATOM 3624 N N . TYR A 1 456 ? -20.301 13.012 33.290 1.00 96.88 456 TYR A N 1
ATOM 3625 C CA . TYR A 1 456 ? -20.555 14.114 34.210 1.00 96.88 456 TYR A CA 1
ATOM 3626 C C . TYR A 1 456 ? -21.142 13.568 35.510 1.00 96.88 456 TYR A C 1
ATOM 3628 O O . TYR A 1 456 ? -22.303 13.164 35.563 1.00 96.88 456 TYR A O 1
ATOM 3636 N N . LEU A 1 457 ? -20.321 13.520 36.551 1.00 95.31 457 LEU A N 1
ATOM 3637 C CA . LEU A 1 457 ? -20.674 12.984 37.859 1.00 95.31 457 LEU A CA 1
ATOM 3638 C C . LEU A 1 457 ? -21.659 13.908 38.578 1.00 95.31 457 LEU A C 1
ATOM 3640 O O . LEU A 1 457 ? -21.592 15.130 38.442 1.00 95.31 457 LEU A O 1
ATOM 3644 N N . CYS A 1 458 ? -22.505 13.349 39.447 1.00 89.94 458 CYS A N 1
ATOM 3645 C CA . CYS A 1 458 ? -23.407 14.145 40.293 1.00 89.94 458 CYS A CA 1
ATOM 3646 C C . CYS A 1 458 ? -22.667 15.128 41.224 1.00 89.94 458 CYS A C 1
ATOM 3648 O O . CYS A 1 458 ? -23.268 16.057 41.749 1.00 89.94 458 CYS A O 1
ATOM 3650 N N . THR A 1 459 ? -21.358 14.941 41.418 1.00 89.56 459 THR A N 1
ATOM 3651 C CA . THR A 1 459 ? -20.475 15.853 42.163 1.00 89.56 459 THR A CA 1
ATOM 3652 C C . THR A 1 459 ? -20.102 17.121 41.384 1.00 89.56 459 THR A C 1
ATOM 3654 O O . THR A 1 459 ? -19.398 17.975 41.919 1.00 89.56 459 THR A O 1
ATOM 3657 N N . GLY A 1 460 ? -20.531 17.248 40.123 1.00 88.94 460 GLY A N 1
ATOM 3658 C CA . GLY A 1 460 ? -20.237 18.379 39.240 1.00 88.94 460 GLY A CA 1
ATOM 3659 C C . GLY A 1 460 ? -18.919 18.264 38.465 1.00 88.94 460 GLY A C 1
ATOM 3660 O O . GLY A 1 460 ? -18.582 19.163 37.697 1.00 88.94 460 GLY A O 1
ATOM 3661 N N . LYS A 1 461 ? -18.168 17.170 38.649 1.00 93.00 461 LYS A N 1
ATOM 3662 C CA . LYS A 1 461 ? -16.917 16.883 37.930 1.00 93.00 461 LYS A CA 1
ATOM 3663 C C . LYS A 1 461 ? -17.172 16.033 36.688 1.00 93.00 461 LYS A C 1
ATOM 3665 O O . LYS A 1 461 ? -18.081 15.210 36.674 1.00 93.00 461 LYS A O 1
ATOM 3670 N N . THR A 1 462 ? -16.322 16.173 35.679 1.00 94.06 462 THR A N 1
ATOM 3671 C CA . THR A 1 462 ? -16.247 15.245 34.544 1.00 94.06 462 THR A CA 1
ATOM 3672 C C . THR A 1 462 ? -15.108 14.251 34.736 1.00 94.06 462 THR A C 1
ATOM 3674 O O . THR A 1 462 ? -14.068 14.581 35.305 1.00 94.06 462 THR A O 1
ATOM 3677 N N . CYS A 1 463 ? -15.294 13.029 34.252 1.00 93.31 463 CYS A N 1
ATOM 3678 C CA . CYS A 1 463 ? -14.241 12.023 34.158 1.00 93.31 463 CYS A CA 1
ATOM 3679 C C . CYS A 1 463 ? -14.372 11.257 32.840 1.00 93.31 463 CYS A C 1
ATOM 3681 O O . CYS A 1 463 ? -15.445 11.241 32.238 1.00 93.31 463 CYS A O 1
ATOM 3683 N N . THR A 1 464 ? -13.272 10.661 32.386 1.00 93.19 464 THR A N 1
ATOM 3684 C CA . THR A 1 464 ? -13.254 9.778 31.214 1.00 93.19 464 THR A CA 1
ATOM 3685 C C . THR A 1 464 ? -13.044 8.355 31.701 1.00 93.19 464 THR A C 1
ATOM 3687 O O . THR A 1 464 ? -12.146 8.128 32.512 1.00 93.19 464 THR A O 1
ATOM 3690 N N . VAL A 1 465 ? -13.885 7.430 31.253 1.00 90.25 465 VAL A N 1
ATOM 3691 C CA . VAL A 1 465 ? -13.866 6.022 31.669 1.00 90.25 465 VAL A CA 1
ATOM 3692 C C . VAL A 1 465 ? -14.137 5.106 30.487 1.00 90.25 465 VAL A C 1
ATOM 3694 O O . VAL A 1 465 ? -14.859 5.488 29.562 1.00 90.25 465 VAL A O 1
ATOM 3697 N N . GLY A 1 466 ? -13.611 3.882 30.540 1.00 84.62 466 GLY A N 1
ATOM 3698 C CA . GLY A 1 466 ? -13.890 2.887 29.513 1.00 84.62 466 GLY A CA 1
ATOM 3699 C C . GLY A 1 466 ? -15.359 2.465 29.531 1.00 84.62 466 GLY A C 1
ATOM 3700 O O . GLY A 1 466 ? -15.992 2.388 30.586 1.00 84.62 466 GLY A O 1
ATOM 3701 N N . HIS A 1 467 ? -15.915 2.132 28.368 1.00 82.62 467 HIS A N 1
ATOM 3702 C CA . HIS A 1 467 ? -17.309 1.685 28.272 1.00 82.62 467 HIS A CA 1
ATOM 3703 C C . HIS A 1 467 ? -17.606 0.413 29.096 1.00 82.62 467 HIS A C 1
ATOM 3705 O O . HIS A 1 467 ? -18.731 0.218 29.552 1.00 82.62 467 HIS A O 1
ATOM 3711 N N . SER A 1 468 ? -16.597 -0.440 29.307 1.00 80.81 468 SER A N 1
ATOM 3712 C CA . SER A 1 468 ? -16.667 -1.658 30.122 1.00 80.81 468 SER A CA 1
ATOM 3713 C C . SER A 1 468 ? -16.560 -1.390 31.629 1.00 80.81 468 SER A C 1
ATOM 3715 O O . SER A 1 468 ? -16.751 -2.293 32.439 1.00 80.81 468 SER A O 1
ATOM 3717 N N . GLU A 1 469 ? -16.231 -0.159 32.021 1.00 85.88 469 GLU A N 1
ATOM 3718 C CA . GLU A 1 469 ? -15.991 0.263 33.408 1.00 85.88 469 GLU A CA 1
ATOM 3719 C C . GLU A 1 469 ? -17.202 0.991 34.002 1.00 85.88 469 GLU A C 1
ATOM 3721 O O . GLU A 1 469 ? -17.123 1.592 35.079 1.00 85.88 469 GLU A O 1
ATOM 3726 N N . VAL A 1 470 ? -18.339 0.933 33.312 1.00 89.44 470 VAL A N 1
ATOM 3727 C CA . VAL A 1 470 ? -19.592 1.536 33.745 1.00 89.44 470 VAL A CA 1
ATOM 3728 C C . VAL A 1 470 ? -20.754 0.565 33.596 1.00 89.44 470 VAL A C 1
ATOM 3730 O O . VAL A 1 470 ? -20.836 -0.217 32.650 1.00 89.44 470 VAL A O 1
ATOM 3733 N N . LEU A 1 471 ? -21.686 0.648 34.538 1.00 91.69 471 LEU A N 1
ATOM 3734 C CA . LEU A 1 471 ? -22.978 -0.020 34.462 1.00 91.69 471 LEU A CA 1
ATOM 3735 C C . LEU A 1 471 ? -24.059 1.025 34.236 1.00 91.69 471 LEU A C 1
ATOM 3737 O O . LEU A 1 471 ? -24.011 2.102 34.826 1.00 91.69 471 LEU A O 1
ATOM 3741 N N . GLU A 1 472 ? -25.059 0.702 33.433 1.00 94.56 472 GLU A N 1
ATOM 3742 C CA . GLU A 1 472 ? -26.289 1.480 33.393 1.00 94.56 472 GLU A CA 1
ATOM 3743 C C . GLU A 1 472 ? -26.962 1.418 34.775 1.00 94.56 472 GLU A C 1
ATOM 3745 O O . GLU A 1 472 ? -27.059 0.350 35.390 1.00 94.56 472 GLU A O 1
ATOM 3750 N N . ARG A 1 473 ? -27.357 2.580 35.310 1.00 91.56 473 ARG A N 1
ATOM 3751 C CA . ARG A 1 473 ? -27.714 2.730 36.729 1.00 91.56 473 ARG A CA 1
ATOM 3752 C C . ARG A 1 473 ? -28.908 1.871 37.144 1.00 91.56 473 ARG A C 1
ATOM 3754 O O . ARG A 1 473 ? -28.889 1.325 38.248 1.00 91.56 473 ARG A O 1
ATOM 3761 N N . TRP A 1 474 ? -29.947 1.797 36.317 1.00 88.50 474 TRP A N 1
ATOM 3762 C CA . TRP A 1 474 ? -31.238 1.228 36.706 1.00 88.50 474 TRP A CA 1
ATOM 3763 C C . TRP A 1 474 ? -31.282 -0.289 36.550 1.00 88.50 474 TRP A C 1
ATOM 3765 O O . TRP A 1 474 ? -31.831 -0.986 37.401 1.00 88.50 474 TRP A O 1
ATOM 3775 N N . THR A 1 475 ? -30.684 -0.812 35.485 1.00 87.00 475 THR A N 1
ATOM 3776 C CA . THR A 1 475 ? -30.635 -2.247 35.186 1.00 87.00 475 THR A CA 1
ATOM 3777 C C . THR A 1 475 ? -29.389 -2.930 35.732 1.00 87.00 475 THR A C 1
ATOM 3779 O O . THR A 1 475 ? -29.382 -4.154 35.853 1.00 87.00 475 THR A O 1
ATOM 3782 N N . GLY A 1 476 ? -28.334 -2.174 36.049 1.00 85.44 476 GLY A N 1
ATOM 3783 C CA . GLY A 1 476 ? -27.056 -2.717 36.512 1.00 85.44 476 GLY A CA 1
ATOM 3784 C C . GLY A 1 476 ? -26.305 -3.521 35.448 1.00 85.44 476 GLY A C 1
ATOM 3785 O O . GLY A 1 476 ? -25.356 -4.224 35.783 1.00 85.44 476 GLY A O 1
ATOM 3786 N N . LYS A 1 477 ? -26.730 -3.449 34.182 1.00 82.88 477 LYS A N 1
ATOM 3787 C CA . LYS A 1 477 ? -26.062 -4.096 33.048 1.00 82.88 477 LYS A CA 1
ATOM 3788 C C . LYS A 1 477 ? -24.966 -3.198 32.486 1.00 82.88 477 LYS A C 1
ATOM 3790 O O . LYS A 1 477 ? -25.018 -1.981 32.650 1.00 82.88 477 LYS A O 1
ATOM 3795 N N . LEU A 1 478 ? -24.002 -3.785 31.780 1.00 82.06 478 LEU A N 1
ATOM 3796 C CA . LEU A 1 478 ? -23.067 -3.009 30.964 1.00 82.06 478 LEU A CA 1
ATOM 3797 C C . LEU A 1 478 ? -23.847 -2.194 29.924 1.00 82.06 478 LEU A C 1
ATOM 3799 O O . LEU A 1 478 ? -24.883 -2.642 29.428 1.00 82.06 478 LEU A O 1
ATOM 3803 N N . LEU A 1 479 ? -23.354 -1.003 29.581 1.00 81.19 479 LEU A N 1
ATOM 3804 C CA . LEU A 1 479 ? -24.052 -0.106 28.650 1.00 81.19 479 LEU A CA 1
ATOM 3805 C C . LEU A 1 479 ? -24.341 -0.756 27.293 1.00 81.19 479 LEU A C 1
ATOM 3807 O O . LEU A 1 479 ? -25.454 -0.626 26.792 1.00 81.19 479 LEU A O 1
ATOM 3811 N N . LEU A 1 480 ? -23.371 -1.493 26.740 1.00 78.56 480 LEU A N 1
ATOM 3812 C CA . LEU A 1 480 ? -23.534 -2.235 25.485 1.00 78.56 480 LEU A CA 1
ATOM 3813 C C . LEU A 1 480 ? -24.632 -3.305 25.564 1.00 78.56 480 LEU A C 1
ATOM 3815 O O . LEU A 1 480 ? -25.325 -3.533 24.578 1.00 78.56 480 LEU A O 1
ATOM 3819 N N . ASP A 1 481 ? -24.811 -3.938 26.725 1.00 75.81 481 ASP A N 1
ATOM 3820 C CA . ASP A 1 481 ? -25.826 -4.979 26.921 1.00 75.81 481 ASP A CA 1
ATOM 3821 C C . ASP A 1 481 ? -27.216 -4.379 27.167 1.00 75.81 481 ASP A C 1
ATOM 3823 O O . ASP A 1 481 ? -28.238 -4.980 26.830 1.00 75.81 481 ASP A O 1
ATOM 3827 N N . HIS A 1 482 ? -27.268 -3.205 27.802 1.00 78.81 482 HIS A N 1
ATOM 3828 C CA . HIS A 1 482 ? -28.506 -2.471 28.052 1.00 78.81 482 HIS A CA 1
ATOM 3829 C C . HIS A 1 482 ? -29.035 -1.808 26.773 1.00 78.81 482 HIS A C 1
ATOM 3831 O O . HIS A 1 482 ? -30.221 -1.911 26.458 1.00 78.81 482 HIS A O 1
ATOM 3837 N N . GLN A 1 483 ? -28.155 -1.128 26.042 1.00 81.19 483 GLN A N 1
ATOM 3838 C CA . GLN A 1 483 ? -28.442 -0.438 24.790 1.00 81.19 483 GLN A CA 1
ATOM 3839 C C . GLN A 1 483 ? -27.354 -0.793 23.771 1.00 81.19 483 GLN A C 1
ATOM 3841 O O . GLN A 1 483 ? -26.340 -0.097 23.691 1.00 81.19 483 GLN A O 1
ATOM 3846 N N . PRO A 1 484 ? -27.556 -1.859 22.980 1.00 77.75 484 PRO A N 1
ATOM 3847 C CA . PRO A 1 484 ? -26.649 -2.204 21.898 1.00 77.75 484 PRO A CA 1
ATOM 3848 C C . PRO A 1 484 ? -26.567 -1.075 20.873 1.00 77.75 484 PRO A C 1
ATOM 3850 O O . PRO A 1 484 ? -27.531 -0.331 20.662 1.00 77.75 484 PRO A O 1
ATOM 3853 N N . LEU A 1 485 ? -25.423 -0.971 20.204 1.00 74.06 485 LEU A N 1
ATOM 3854 C CA . LEU A 1 485 ? -25.240 -0.003 19.131 1.00 74.06 485 LEU A CA 1
ATOM 3855 C C . LEU A 1 485 ? -26.198 -0.303 17.976 1.00 74.06 485 LEU A C 1
ATOM 3857 O O . LEU A 1 485 ? -26.355 -1.447 17.544 1.00 74.06 485 LEU A O 1
ATOM 3861 N N . LYS A 1 486 ? -26.856 0.740 17.468 1.00 71.44 486 LYS A N 1
ATOM 3862 C CA . LYS A 1 486 ? -27.706 0.634 16.278 1.00 71.44 486 LYS A CA 1
ATOM 3863 C C . LYS A 1 486 ? -26.834 0.447 15.024 1.00 71.44 486 LYS A C 1
ATOM 3865 O O . LYS A 1 486 ? -25.677 0.861 15.027 1.00 71.44 486 LYS A O 1
ATOM 3870 N N . PRO A 1 487 ? -27.381 -0.067 13.905 1.00 60.19 487 PRO A N 1
ATOM 3871 C CA . PRO A 1 487 ? -26.614 -0.251 12.668 1.00 60.19 487 PRO A CA 1
ATOM 3872 C C . PRO A 1 487 ? -25.920 1.020 12.154 1.00 60.19 487 PRO A C 1
ATOM 3874 O O . PRO A 1 487 ? -24.810 0.953 11.643 1.00 60.19 487 PRO A O 1
ATOM 3877 N N . HIS A 1 488 ? -26.529 2.198 12.325 1.00 62.09 488 HIS A N 1
ATOM 3878 C CA . HIS A 1 488 ? -25.918 3.485 11.956 1.00 62.09 488 HIS A CA 1
ATOM 3879 C C . HIS A 1 488 ? -24.911 4.025 12.984 1.00 62.09 488 HIS A C 1
ATOM 3881 O O . HIS A 1 488 ? -24.316 5.075 12.765 1.00 62.09 488 HIS A O 1
ATOM 3887 N N . GLN A 1 489 ? -24.730 3.325 14.104 1.00 67.88 489 GLN A N 1
ATOM 3888 C CA . GLN A 1 489 ? -23.743 3.596 15.150 1.00 67.88 489 GLN A CA 1
ATOM 3889 C C . GLN A 1 489 ? -22.578 2.596 15.100 1.00 67.88 489 GLN A C 1
ATOM 3891 O O . GLN A 1 489 ? -21.748 2.596 16.005 1.00 67.88 489 GLN A O 1
ATOM 3896 N N . SER A 1 490 ? -22.473 1.787 14.035 1.00 60.84 490 SER A N 1
ATOM 3897 C CA . SER A 1 490 ? -21.432 0.762 13.838 1.00 60.84 490 SER A CA 1
ATOM 3898 C C . SER A 1 490 ? -19.996 1.297 13.872 1.00 60.84 490 SER A C 1
ATOM 3900 O O . SER A 1 490 ? -19.038 0.550 13.864 1.00 60.84 490 SER A O 1
ATOM 3902 N N . GLN A 1 491 ? -19.818 2.609 13.858 1.00 56.91 491 GLN A N 1
ATOM 3903 C CA . GLN A 1 491 ? -18.529 3.280 14.012 1.00 56.91 491 GLN A CA 1
ATOM 3904 C C . GLN A 1 491 ? -18.046 3.387 15.471 1.00 56.91 491 GLN A C 1
ATOM 3906 O O . GLN A 1 491 ? -16.863 3.600 15.707 1.00 56.91 491 GLN A O 1
ATOM 3911 N N . PHE A 1 492 ? -18.971 3.314 16.435 1.00 66.12 492 PHE A N 1
ATOM 3912 C CA . PHE A 1 492 ? -18.673 3.147 17.860 1.00 66.12 492 PHE A CA 1
ATOM 3913 C C . PHE A 1 492 ? -18.557 1.665 18.208 1.00 66.12 492 PHE A C 1
ATOM 3915 O O . PHE A 1 492 ? -18.141 1.321 19.314 1.00 66.12 492 PHE A O 1
ATOM 3922 N N . ASP A 1 493 ? -18.923 0.803 17.254 1.00 64.12 493 ASP A N 1
ATOM 3923 C CA . ASP A 1 493 ? -18.620 -0.613 17.277 1.00 64.12 493 ASP A CA 1
ATOM 3924 C C . ASP A 1 493 ? -17.150 -0.724 16.902 1.00 64.12 493 ASP A C 1
ATOM 3926 O O . ASP A 1 493 ? -16.755 -0.942 15.756 1.00 64.12 493 ASP A O 1
ATOM 3930 N N . VAL A 1 494 ? -16.306 -0.449 17.892 1.00 57.78 494 VAL A N 1
ATOM 3931 C CA . VAL A 1 494 ? -14.945 -0.952 17.868 1.00 57.78 494 VAL A CA 1
ATOM 3932 C C . VAL A 1 494 ? -15.141 -2.453 17.969 1.00 57.78 494 VAL A C 1
ATOM 3934 O O . VAL A 1 494 ? -15.283 -2.977 19.071 1.00 57.78 494 VAL A O 1
ATOM 3937 N N . ASP A 1 495 ? -15.294 -3.104 16.811 1.00 52.47 495 ASP A N 1
ATOM 3938 C CA . ASP A 1 495 ? -15.292 -4.552 16.675 1.00 52.47 495 ASP A CA 1
ATOM 3939 C C . ASP A 1 495 ? -13.996 -4.999 17.335 1.00 52.47 495 ASP A C 1
ATOM 3941 O O . ASP A 1 495 ? -12.909 -4.930 16.754 1.00 52.47 495 ASP A O 1
ATOM 3945 N N . VAL A 1 496 ? -14.107 -5.337 18.617 1.00 53.97 496 VAL A N 1
ATOM 3946 C CA . VAL A 1 496 ? -13.005 -5.844 19.404 1.00 53.97 496 VAL A CA 1
ATOM 3947 C C . VAL A 1 496 ? -12.625 -7.127 18.680 1.00 53.97 496 VAL A C 1
ATOM 3949 O O . VAL A 1 496 ? -13.461 -8.037 18.604 1.00 53.97 496 VAL A O 1
ATOM 3952 N N . PRO A 1 497 ? -11.420 -7.217 18.091 1.00 53.59 497 PRO A N 1
ATOM 3953 C CA . PRO A 1 497 ? -10.995 -8.451 17.462 1.00 53.59 497 PRO A CA 1
ATOM 3954 C C . PRO A 1 497 ? -11.197 -9.572 18.479 1.00 53.59 497 PRO A C 1
ATOM 3956 O O . PRO A 1 497 ? -10.815 -9.434 19.639 1.00 53.59 497 PRO A O 1
ATOM 3959 N N . TRP A 1 498 ? -11.864 -10.647 18.066 1.00 66.69 498 TRP A N 1
ATOM 3960 C CA . TRP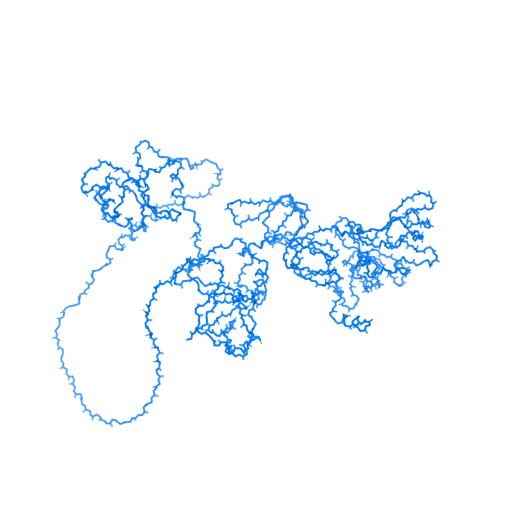 A 1 498 ? -12.167 -11.783 18.938 1.00 66.69 498 TRP A CA 1
ATOM 3961 C C . TRP A 1 498 ? -13.186 -11.529 20.058 1.00 66.69 498 TRP A C 1
ATOM 3963 O O . TRP A 1 498 ? -13.245 -12.332 20.981 1.00 66.69 498 TRP A O 1
ATOM 3973 N N . LYS A 1 499 ? -14.027 -10.488 19.999 1.00 71.00 499 LYS A N 1
ATOM 3974 C CA . LYS A 1 499 ? -15.127 -10.312 20.965 1.00 71.00 499 LYS A CA 1
ATOM 3975 C C . LYS A 1 499 ? -15.970 -11.582 21.096 1.00 71.00 499 LYS A C 1
ATOM 3977 O O . LYS A 1 499 ? -16.337 -12.203 20.100 1.00 71.00 499 LYS A O 1
ATOM 3982 N N . ASP A 1 500 ? -16.251 -11.963 22.337 1.00 76.88 500 ASP A N 1
ATOM 3983 C CA . ASP A 1 500 ? -16.987 -13.170 22.722 1.00 76.88 500 ASP A CA 1
ATOM 3984 C C . ASP A 1 500 ? -16.372 -14.499 22.241 1.00 76.88 500 ASP A C 1
ATOM 3986 O O . ASP A 1 500 ? -16.990 -15.560 22.370 1.00 76.88 500 ASP A O 1
ATOM 3990 N N . VAL A 1 501 ? -15.129 -14.480 21.751 1.00 81.25 501 VAL A N 1
ATOM 3991 C CA . VAL A 1 501 ? -14.361 -15.697 21.489 1.00 81.25 501 VAL A CA 1
ATOM 3992 C C . VAL A 1 501 ? -13.967 -16.333 22.819 1.00 81.25 501 VAL A C 1
ATOM 3994 O O . VAL A 1 501 ? -13.502 -15.668 23.748 1.00 81.25 501 VAL A O 1
ATOM 3997 N N . GLU A 1 502 ? -14.157 -17.647 22.909 1.00 88.31 502 GLU A N 1
ATOM 3998 C CA . GLU A 1 502 ? -13.685 -18.440 24.038 1.00 88.31 502 GLU A CA 1
ATOM 3999 C C . GLU A 1 502 ? -12.201 -18.756 23.861 1.00 88.31 502 GLU A C 1
ATOM 4001 O O . GLU A 1 502 ? -11.785 -19.308 22.840 1.00 88.31 502 GLU A O 1
ATOM 4006 N N . VAL A 1 503 ? -11.408 -18.456 24.882 1.00 90.94 503 VAL A N 1
ATOM 4007 C CA . VAL A 1 503 ? -9.964 -18.680 24.888 1.00 90.94 503 VAL A CA 1
ATOM 4008 C C . VAL A 1 503 ? -9.532 -19.493 26.100 1.00 90.94 503 VAL A C 1
ATOM 4010 O O . VAL A 1 503 ? -10.195 -19.501 27.138 1.00 90.94 503 VAL A O 1
ATOM 4013 N N . VAL A 1 504 ? -8.399 -20.175 25.972 1.00 93.56 504 VAL A N 1
ATOM 4014 C CA . VAL A 1 504 ? -7.719 -20.891 27.052 1.00 93.56 504 VAL A CA 1
ATOM 4015 C C . VAL A 1 504 ? -6.446 -20.138 27.411 1.00 93.56 504 VAL A C 1
ATOM 4017 O O . VAL A 1 504 ? -5.594 -19.904 26.550 1.00 93.56 504 VAL A O 1
ATOM 4020 N N . ILE A 1 505 ? -6.310 -19.782 28.686 1.00 92.94 505 ILE A N 1
ATOM 4021 C CA . ILE A 1 505 ? -5.142 -19.066 29.212 1.00 92.94 505 ILE A CA 1
ATOM 4022 C C . ILE A 1 505 ? -3.977 -20.054 29.377 1.00 92.94 505 ILE A C 1
ATOM 4024 O O . ILE A 1 505 ? -4.118 -21.078 30.043 1.00 92.94 505 ILE A O 1
ATOM 4028 N N . GLN A 1 506 ? -2.822 -19.762 28.782 1.00 93.44 506 GLN A N 1
ATOM 4029 C CA . GLN A 1 506 ? -1.649 -20.649 28.752 1.00 93.44 506 GLN A CA 1
ATOM 4030 C C . GLN A 1 506 ? -0.622 -20.356 29.848 1.00 93.44 506 GLN A C 1
ATOM 4032 O O . GLN A 1 506 ? 0.219 -21.201 30.146 1.00 93.44 506 GLN A O 1
ATOM 4037 N N . SER A 1 507 ? -0.665 -19.176 30.464 1.00 86.38 507 SER A N 1
ATOM 4038 C CA . SER A 1 507 ? 0.314 -18.781 31.476 1.00 86.38 507 SER A CA 1
ATOM 4039 C C . SER A 1 507 ? -0.283 -17.849 32.534 1.00 86.38 507 SER A C 1
ATOM 4041 O O . SER A 1 507 ? -1.352 -17.269 32.357 1.00 86.38 507 SER A O 1
ATOM 4043 N N . GLY A 1 508 ? 0.403 -17.732 33.675 1.00 89.06 508 GLY A N 1
ATOM 4044 C CA . GLY A 1 508 ? -0.021 -16.893 34.799 1.00 89.06 508 GLY A CA 1
ATOM 4045 C C . GLY A 1 508 ? -1.008 -17.568 35.759 1.00 89.06 508 GLY A C 1
ATOM 4046 O O . GLY A 1 508 ? -1.215 -18.780 35.733 1.00 89.06 508 GLY A O 1
ATOM 4047 N N . SER A 1 509 ? -1.609 -16.764 36.638 1.00 87.50 509 SER A N 1
ATOM 4048 C CA . SER A 1 509 ? -2.427 -17.231 37.772 1.00 87.50 509 SER A CA 1
ATOM 4049 C C . SER A 1 509 ? -3.737 -17.919 37.379 1.00 87.50 509 SER A C 1
ATOM 4051 O O . SER A 1 509 ? -4.339 -18.597 38.204 1.00 87.50 509 SER A O 1
ATOM 4053 N N . PHE A 1 510 ? -4.174 -17.745 36.131 1.00 89.19 510 PHE A N 1
ATOM 4054 C CA . PHE A 1 510 ? -5.404 -18.322 35.590 1.00 89.19 510 PHE A CA 1
ATOM 4055 C C . PHE A 1 510 ? -5.130 -19.385 34.517 1.00 89.19 510 PHE A C 1
ATOM 4057 O O . PHE A 1 510 ? -6.004 -19.677 33.703 1.00 89.19 510 PHE A O 1
ATOM 4064 N N . VAL A 1 511 ? -3.925 -19.969 34.493 1.00 92.19 511 VAL A N 1
ATOM 4065 C CA . VAL A 1 511 ? -3.554 -21.011 33.526 1.00 92.19 511 VAL A CA 1
ATOM 4066 C C . VAL A 1 511 ? -4.603 -22.128 33.458 1.00 92.19 511 VAL A C 1
ATOM 4068 O O . VAL A 1 511 ? -5.151 -22.557 34.471 1.00 92.19 511 VAL A O 1
ATOM 4071 N N . SER A 1 512 ? -4.891 -22.598 32.245 1.00 90.50 512 SER A N 1
ATOM 4072 C CA . SER A 1 512 ? -5.935 -23.580 31.910 1.00 90.50 512 SER A CA 1
ATOM 4073 C C . SER A 1 512 ? -7.385 -23.135 32.153 1.00 90.50 512 SER A C 1
ATOM 4075 O O . SER A 1 512 ? -8.305 -23.907 31.876 1.00 90.50 512 SER A O 1
ATOM 4077 N N . SER A 1 513 ? -7.626 -21.907 32.625 1.00 92.88 513 SER A N 1
ATOM 4078 C CA . SER A 1 513 ? -8.985 -21.364 32.749 1.00 92.88 513 SER A CA 1
ATOM 4079 C C . SER A 1 513 ? -9.541 -20.942 31.390 1.00 92.88 513 SER A C 1
ATOM 4081 O O . SER A 1 513 ? -8.790 -20.603 30.470 1.00 92.88 513 SER A O 1
ATOM 4083 N N . ILE A 1 514 ? -10.873 -20.946 31.277 1.00 92.06 514 ILE A N 1
ATOM 4084 C CA . ILE A 1 514 ? -11.576 -20.521 30.062 1.00 92.06 514 ILE A CA 1
ATOM 4085 C C . ILE A 1 514 ? -12.022 -19.073 30.248 1.00 92.06 514 ILE A C 1
ATOM 4087 O O . ILE A 1 514 ? -12.827 -18.771 31.131 1.00 92.06 514 ILE A O 1
ATOM 4091 N N . GLY A 1 515 ? -11.499 -18.192 29.404 1.00 91.44 515 GLY A N 1
ATOM 4092 C CA . GLY A 1 515 ? -11.904 -16.795 29.330 1.00 91.44 515 GLY A CA 1
ATOM 4093 C C . GLY A 1 515 ? -12.811 -16.550 28.130 1.00 91.44 515 GLY A C 1
ATOM 4094 O O . GLY A 1 515 ? -12.648 -17.177 27.086 1.00 91.44 515 GLY A O 1
ATOM 4095 N N . ILE A 1 516 ? -13.749 -15.621 28.265 1.00 85.69 516 ILE A N 1
ATOM 4096 C CA . ILE A 1 516 ? -14.483 -15.039 27.138 1.00 85.69 516 ILE A CA 1
ATOM 4097 C C . ILE A 1 516 ? -13.912 -13.647 26.906 1.00 85.69 516 ILE A C 1
ATOM 4099 O O . ILE A 1 516 ? -13.905 -12.834 27.831 1.00 85.69 516 ILE A O 1
ATOM 4103 N N . VAL A 1 517 ? -13.441 -13.366 25.696 1.00 81.38 517 VAL A N 1
ATOM 4104 C CA . VAL A 1 517 ? -12.898 -12.048 25.346 1.00 81.38 517 VAL A CA 1
ATOM 4105 C C . VAL A 1 517 ? -14.005 -10.997 25.394 1.00 81.38 517 VAL A C 1
ATOM 4107 O O . VAL A 1 517 ? -15.042 -11.139 24.748 1.00 81.38 517 VAL A O 1
ATOM 4110 N N . LYS A 1 518 ? -13.789 -9.934 26.167 1.00 77.75 518 LYS A N 1
ATOM 4111 C CA . LYS A 1 518 ? -14.727 -8.814 26.325 1.00 77.75 518 LYS A CA 1
ATOM 4112 C C . LYS A 1 518 ? -14.216 -7.515 25.732 1.00 77.75 518 LYS A C 1
ATOM 4114 O O . LYS A 1 518 ? -15.023 -6.743 25.226 1.00 77.75 518 LYS A O 1
ATOM 4119 N N . ASP A 1 519 ? -12.909 -7.296 25.776 1.00 69.75 519 ASP A N 1
ATOM 4120 C CA . ASP A 1 519 ? -12.267 -6.108 25.219 1.00 69.75 519 ASP A CA 1
ATOM 4121 C C . ASP A 1 519 ? -10.843 -6.450 24.755 1.00 69.75 519 ASP A C 1
ATOM 4123 O O . ASP A 1 519 ? -10.254 -7.430 25.221 1.00 69.75 519 ASP A O 1
ATOM 4127 N N . VAL A 1 520 ? -10.287 -5.650 23.849 1.00 68.56 520 VAL A N 1
ATOM 4128 C CA . VAL A 1 520 ? -8.892 -5.747 23.401 1.00 68.56 520 VAL A CA 1
ATOM 4129 C C . VAL A 1 520 ? -8.323 -4.345 23.382 1.00 68.56 520 VAL A C 1
ATOM 4131 O O . VAL A 1 520 ? -8.807 -3.464 22.675 1.00 68.56 520 VAL A O 1
ATOM 4134 N N . ARG A 1 521 ? -7.266 -4.147 24.157 1.00 64.38 521 ARG A N 1
ATOM 4135 C CA . ARG A 1 521 ? -6.619 -2.859 24.352 1.00 64.38 521 ARG A CA 1
ATOM 4136 C C . ARG A 1 521 ? -5.193 -2.920 23.852 1.00 64.38 521 ARG A C 1
ATOM 4138 O O . ARG A 1 521 ? -4.574 -3.979 23.774 1.00 64.38 521 ARG A O 1
ATOM 4145 N N . ARG A 1 522 ? -4.660 -1.755 23.509 1.00 52.75 522 ARG A N 1
ATOM 4146 C CA . ARG A 1 522 ? -3.258 -1.607 23.144 1.00 52.75 522 ARG A CA 1
ATOM 4147 C C . ARG A 1 522 ? -2.543 -0.840 24.241 1.00 52.75 522 ARG A C 1
ATOM 4149 O O . ARG A 1 522 ? -2.979 0.252 24.603 1.00 52.75 522 ARG A O 1
ATOM 4156 N N . ASP A 1 523 ? -1.459 -1.400 24.761 1.00 55.03 523 ASP A N 1
ATOM 4157 C CA . ASP A 1 523 ? -0.622 -0.657 25.697 1.00 55.03 523 ASP A CA 1
ATOM 4158 C C . ASP A 1 523 ? 0.227 0.401 24.973 1.00 55.03 523 ASP A C 1
ATOM 4160 O O . ASP A 1 523 ? 0.300 0.471 23.742 1.00 55.03 523 ASP A O 1
ATOM 4164 N N . PHE A 1 524 ? 0.914 1.233 25.755 1.00 46.66 524 PHE A N 1
ATOM 4165 C CA . PHE A 1 524 ? 1.786 2.293 25.244 1.00 46.66 524 PHE A CA 1
ATOM 4166 C C . PHE A 1 524 ? 2.975 1.778 24.412 1.00 46.66 524 PHE A C 1
ATOM 4168 O O . PHE A 1 524 ? 3.590 2.557 23.683 1.00 46.66 524 PHE A O 1
ATOM 4175 N N . ARG A 1 525 ? 3.319 0.487 24.511 1.00 50.41 525 ARG A N 1
ATOM 4176 C CA . ARG A 1 525 ? 4.376 -0.165 23.718 1.00 50.41 525 ARG A CA 1
ATOM 4177 C C . ARG A 1 525 ? 3.839 -0.729 22.408 1.00 50.41 525 ARG A C 1
ATOM 4179 O O . ARG A 1 525 ? 4.616 -1.157 21.557 1.00 50.41 525 ARG A O 1
ATOM 4186 N N . GLY A 1 526 ? 2.525 -0.693 22.224 1.00 46.66 526 GLY A N 1
ATOM 4187 C CA . GLY A 1 526 ? 1.860 -1.227 21.057 1.00 46.66 526 GLY A CA 1
ATOM 4188 C C . GLY A 1 526 ? 1.507 -2.709 21.172 1.00 46.66 526 GLY A C 1
ATOM 4189 O O . GLY A 1 526 ? 1.058 -3.252 20.157 1.00 46.66 526 GLY A O 1
ATOM 4190 N N . SER A 1 527 ? 1.680 -3.337 22.339 1.00 62.31 527 SER A N 1
ATOM 4191 C CA . SER A 1 527 ? 1.288 -4.728 22.592 1.00 62.31 527 SER A CA 1
ATOM 4192 C C . SER A 1 527 ? -0.217 -4.830 22.817 1.00 62.31 527 SER A C 1
ATOM 4194 O O . SER A 1 527 ? -0.832 -3.930 23.393 1.00 62.31 527 SER A O 1
ATOM 4196 N N . LEU A 1 528 ? -0.813 -5.921 22.336 1.00 64.62 528 LEU A N 1
ATOM 4197 C CA . LEU A 1 528 ? -2.237 -6.193 22.503 1.00 64.62 528 LEU A CA 1
ATOM 4198 C C . LEU A 1 528 ? -2.481 -6.920 23.827 1.00 64.62 528 LEU A C 1
ATOM 4200 O O . LEU A 1 528 ? -1.916 -7.988 24.073 1.00 64.62 528 LEU A O 1
ATOM 4204 N N . HIS A 1 529 ? -3.362 -6.350 24.638 1.00 76.94 529 HIS A N 1
ATOM 4205 C CA . HIS A 1 529 ? -3.898 -6.934 25.861 1.00 76.94 529 HIS A CA 1
ATOM 4206 C C . HIS A 1 529 ? -5.370 -7.259 25.655 1.00 76.94 529 HIS A C 1
ATOM 4208 O O . HIS A 1 529 ? -6.090 -6.545 24.962 1.00 76.94 529 HIS A O 1
ATOM 4214 N N . VAL A 1 530 ? -5.816 -8.360 26.235 1.00 82.31 530 VAL A N 1
ATOM 4215 C CA . VAL A 1 530 ? -7.158 -8.904 26.081 1.00 82.31 530 VAL A CA 1
ATOM 4216 C C . VAL A 1 530 ? -7.810 -8.927 27.453 1.00 82.31 530 VAL A C 1
ATOM 4218 O O . VAL A 1 530 ? -7.296 -9.547 28.386 1.00 82.31 530 VAL A O 1
ATOM 4221 N N . LEU A 1 531 ? -8.953 -8.259 27.579 1.00 83.25 531 LEU A N 1
ATOM 4222 C CA . LEU A 1 531 ? -9.794 -8.337 28.764 1.00 83.25 531 LEU A CA 1
ATOM 4223 C C . LEU A 1 531 ? -10.665 -9.586 28.658 1.00 83.25 531 LEU A C 1
ATOM 4225 O O . LEU A 1 531 ? -11.505 -9.701 27.764 1.00 83.25 531 LEU A O 1
ATOM 4229 N N . LEU A 1 532 ? -10.483 -10.514 29.586 1.00 88.50 532 LEU A N 1
ATOM 4230 C CA . LEU A 1 532 ? -11.204 -11.776 29.657 1.00 88.50 532 LEU A CA 1
ATOM 4231 C C . LEU A 1 532 ? -12.190 -11.771 30.813 1.00 88.50 532 LEU A C 1
ATOM 4233 O O . LEU A 1 532 ? -11.825 -11.420 31.929 1.00 88.50 532 LEU A O 1
ATOM 4237 N N . TRP A 1 533 ? -13.398 -12.267 30.572 1.00 88.88 533 TRP A N 1
ATOM 4238 C CA . TRP A 1 533 ? -14.305 -12.715 31.623 1.00 88.88 533 TRP A CA 1
ATOM 4239 C C . TRP A 1 533 ? -14.092 -14.207 31.883 1.00 88.88 533 TRP A C 1
ATOM 4241 O O . TRP A 1 533 ? -14.371 -15.031 31.008 1.00 88.88 533 TRP A O 1
ATOM 4251 N N . ILE A 1 534 ? -13.602 -14.569 33.068 1.00 89.62 534 ILE A N 1
ATOM 4252 C CA . ILE A 1 534 ? -13.352 -15.966 33.433 1.00 89.62 534 ILE A CA 1
ATOM 4253 C C . ILE A 1 534 ? -14.563 -16.522 34.173 1.00 89.62 534 ILE A C 1
ATOM 4255 O O . ILE A 1 534 ? -14.796 -16.220 35.345 1.00 89.62 534 ILE A O 1
ATOM 4259 N N . VAL A 1 535 ? -15.321 -17.379 33.488 1.00 78.94 535 VAL A N 1
ATOM 4260 C CA . VAL A 1 535 ? -16.609 -17.890 33.980 1.00 78.94 535 VAL A CA 1
ATOM 4261 C C . VAL A 1 535 ? -16.448 -18.678 35.282 1.00 78.94 535 VAL A C 1
ATOM 4263 O O . VAL A 1 535 ? -17.255 -18.505 36.192 1.00 78.94 535 VAL A O 1
ATOM 4266 N N . GLN A 1 536 ? -15.396 -19.497 35.417 1.00 86.56 536 GLN A N 1
ATOM 4267 C CA . GLN A 1 536 ? -15.174 -20.309 36.625 1.00 86.56 536 GLN A CA 1
ATOM 4268 C C . GLN A 1 536 ? -14.910 -19.469 37.881 1.00 86.56 536 GLN A C 1
ATOM 4270 O O . GLN A 1 536 ? -15.180 -19.924 38.990 1.00 86.56 536 GLN A O 1
ATOM 4275 N N . HIS A 1 537 ? -14.375 -18.260 37.707 1.00 82.44 537 HIS A N 1
ATOM 4276 C CA . HIS A 1 537 ? -13.940 -17.393 38.802 1.00 82.44 537 HIS A CA 1
ATOM 4277 C C . HIS A 1 537 ? -14.804 -16.137 38.957 1.00 82.44 537 HIS A C 1
ATOM 4279 O O . HIS A 1 537 ? -14.599 -15.378 39.903 1.00 82.44 537 HIS A O 1
ATOM 4285 N N . ASN A 1 538 ? -15.788 -15.940 38.070 1.00 82.75 538 ASN A N 1
ATOM 4286 C CA . ASN A 1 538 ? -16.711 -14.805 38.067 1.00 82.75 538 ASN A CA 1
ATOM 4287 C C . ASN A 1 538 ? -15.981 -13.451 38.168 1.00 82.75 538 ASN A C 1
ATOM 4289 O O . ASN A 1 538 ? -16.362 -12.579 38.953 1.00 82.75 538 ASN A O 1
ATOM 4293 N N . CYS A 1 539 ? -14.891 -13.300 37.414 1.00 78.56 539 CYS A N 1
ATOM 4294 C CA . CYS A 1 539 ? -14.048 -12.110 37.435 1.00 78.56 539 CYS A CA 1
ATOM 4295 C C . CYS A 1 539 ? -13.543 -11.741 36.037 1.00 78.56 539 CYS A C 1
ATOM 4297 O O . CYS A 1 539 ? -13.485 -12.582 35.136 1.00 78.56 539 CYS A O 1
ATOM 4299 N N . SER A 1 540 ? -13.156 -10.473 35.882 1.00 82.69 540 SER A N 1
ATOM 4300 C CA . SER A 1 540 ? -12.463 -9.984 34.692 1.00 82.69 540 SER A CA 1
ATOM 4301 C C . SER A 1 540 ? -10.961 -9.907 34.946 1.00 82.69 540 SER A C 1
ATOM 4303 O O . SER A 1 540 ? -10.545 -9.423 35.999 1.00 82.69 540 SER A O 1
ATOM 4305 N N . VAL A 1 541 ? -10.149 -10.336 33.983 1.00 86.75 541 VAL A N 1
ATOM 4306 C CA . VAL A 1 541 ? -8.689 -10.198 34.022 1.00 86.75 541 VAL A CA 1
ATOM 4307 C C . VAL A 1 541 ? -8.174 -9.674 32.692 1.00 86.75 541 VAL A C 1
ATOM 4309 O O . VAL A 1 541 ? -8.683 -10.041 31.638 1.00 86.75 541 VAL A O 1
ATOM 4312 N N . GLU A 1 542 ? -7.159 -8.825 32.739 1.00 86.50 542 GLU A N 1
ATOM 4313 C CA . GLU A 1 542 ? -6.439 -8.371 31.555 1.00 86.50 542 GLU A CA 1
ATOM 4314 C C . GLU A 1 542 ? -5.157 -9.195 31.398 1.00 86.50 542 GLU A C 1
ATOM 4316 O O . GLU A 1 542 ? -4.405 -9.375 32.360 1.00 86.50 542 GLU A O 1
ATOM 4321 N N . VAL A 1 543 ? -4.935 -9.741 30.203 1.00 87.62 543 VAL A N 1
ATOM 4322 C CA . VAL A 1 543 ? -3.773 -10.581 29.884 1.00 87.62 543 VAL A CA 1
ATOM 4323 C C . VAL A 1 543 ? -3.196 -10.211 28.524 1.00 87.62 543 VAL A C 1
ATOM 4325 O O . VAL A 1 543 ? -3.919 -9.754 27.645 1.00 87.62 543 VAL A O 1
ATOM 4328 N N . ASP A 1 544 ? -1.904 -10.450 28.310 1.00 84.19 544 ASP A N 1
ATOM 4329 C CA . ASP A 1 544 ? -1.300 -10.263 26.988 1.00 84.19 544 ASP A CA 1
ATOM 4330 C C . ASP A 1 544 ? -1.901 -11.270 25.989 1.00 84.19 544 ASP A C 1
ATOM 4332 O O . ASP A 1 544 ? -2.031 -12.459 26.297 1.00 84.19 544 ASP A O 1
ATOM 4336 N N . HIS A 1 545 ? -2.259 -10.819 24.784 1.00 81.38 545 HIS A N 1
ATOM 4337 C CA . HIS A 1 545 ? -2.863 -11.663 23.744 1.00 81.38 545 HIS A CA 1
ATOM 4338 C C . HIS A 1 545 ? -2.039 -12.919 23.393 1.00 81.38 545 HIS A C 1
ATOM 4340 O O . HIS A 1 545 ? -2.604 -13.924 22.968 1.00 81.38 545 HIS A O 1
ATOM 4346 N N . SER A 1 546 ? -0.716 -12.886 23.572 1.00 83.56 546 SER A N 1
ATOM 4347 C CA . SER A 1 546 ? 0.186 -14.018 23.318 1.00 83.56 546 SER A CA 1
ATOM 4348 C C . SER A 1 546 ? 0.059 -15.138 24.355 1.00 83.56 546 SER A C 1
ATOM 4350 O O . SER A 1 546 ? 0.526 -16.254 24.135 1.00 83.56 546 SER A O 1
ATOM 4352 N N . THR A 1 547 ? -0.592 -14.861 25.486 1.00 88.88 547 THR A N 1
ATOM 4353 C CA . THR A 1 547 ? -0.788 -15.816 26.585 1.00 88.88 547 THR A CA 1
ATOM 4354 C C . THR A 1 547 ? -2.087 -16.606 26.469 1.00 88.88 547 THR A C 1
ATOM 4356 O O . THR A 1 547 ? -2.394 -17.415 27.345 1.00 88.88 547 THR A O 1
ATOM 4359 N N . VAL A 1 548 ? -2.860 -16.395 25.402 1.00 89.25 548 VAL A N 1
ATOM 4360 C CA . VAL A 1 548 ? -4.177 -17.003 25.207 1.00 89.25 548 VAL A CA 1
ATOM 4361 C C . VAL A 1 548 ? -4.288 -17.684 23.848 1.00 89.25 548 VAL A C 1
ATOM 4363 O O . VAL A 1 548 ? -3.788 -17.202 22.833 1.00 89.25 548 VAL A O 1
ATOM 4366 N N . MET A 1 549 ? -4.971 -18.825 23.837 1.00 89.75 549 MET A N 1
ATOM 4367 C CA . MET A 1 549 ? -5.220 -19.630 22.639 1.00 89.75 549 MET A CA 1
ATOM 4368 C C . MET A 1 549 ? -6.723 -19.717 22.401 1.00 89.75 549 MET A C 1
ATOM 4370 O O . MET A 1 549 ? -7.475 -19.890 23.360 1.00 89.75 549 MET A O 1
ATOM 4374 N N . GLU A 1 550 ? -7.181 -19.633 21.156 1.00 90.19 550 GLU A N 1
ATOM 4375 C CA . GLU A 1 550 ? -8.601 -19.823 20.849 1.00 90.19 550 GLU A CA 1
ATOM 4376 C C . GLU A 1 550 ? -9.009 -21.270 21.140 1.00 90.19 550 GLU A C 1
ATOM 4378 O O . GLU A 1 550 ? -8.314 -22.223 20.783 1.00 90.19 550 GLU A O 1
ATOM 4383 N N . ARG A 1 551 ? -10.124 -21.448 21.851 1.00 85.94 551 ARG A N 1
ATOM 4384 C CA . ARG A 1 551 ? -10.475 -22.727 22.474 1.00 85.94 551 ARG A CA 1
ATOM 4385 C C . ARG A 1 551 ? -10.780 -23.833 21.465 1.00 85.94 551 ARG A C 1
ATOM 4387 O O . ARG A 1 551 ? -10.537 -24.998 21.771 1.00 85.94 551 ARG A O 1
ATOM 4394 N N . ARG A 1 552 ? -11.380 -23.520 20.314 1.00 79.62 552 ARG A N 1
ATOM 4395 C CA . ARG A 1 552 ? -11.838 -24.545 19.359 1.00 79.62 552 ARG A CA 1
ATOM 4396 C C . ARG A 1 552 ? -10.718 -25.041 18.459 1.00 79.62 552 ARG A C 1
ATOM 4398 O O . ARG A 1 552 ? -10.651 -26.230 18.168 1.00 79.62 552 ARG A O 1
ATOM 4405 N N . THR A 1 553 ? -9.877 -24.132 18.001 1.00 81.19 553 THR A N 1
ATOM 4406 C CA . THR A 1 553 ? -8.787 -24.373 17.061 1.00 81.19 553 THR A CA 1
ATOM 4407 C C . THR A 1 553 ? -7.474 -24.645 17.776 1.00 81.19 553 THR A C 1
ATOM 4409 O O . THR A 1 553 ? -6.581 -25.221 17.160 1.00 81.19 553 THR A O 1
ATOM 4412 N N . PHE A 1 554 ? -7.353 -24.263 19.055 1.00 83.12 554 PHE A N 1
ATOM 4413 C CA . PHE A 1 554 ? -6.094 -24.290 19.800 1.00 83.12 554 PHE A CA 1
ATOM 4414 C C . PHE A 1 554 ? -4.968 -23.572 19.046 1.00 83.12 554 PHE A C 1
ATOM 4416 O O . PHE A 1 554 ? -3.815 -23.993 19.095 1.00 83.12 554 PHE A O 1
ATOM 4423 N N . MET A 1 555 ? -5.307 -22.496 18.336 1.00 82.31 555 MET A N 1
ATOM 4424 C CA . MET A 1 555 ? -4.342 -21.616 17.681 1.00 82.31 555 MET A CA 1
ATOM 4425 C C . MET A 1 555 ? -4.098 -20.375 18.543 1.00 82.31 555 MET A C 1
ATOM 4427 O O . MET A 1 555 ? -4.993 -19.987 19.307 1.00 82.31 555 MET A O 1
ATOM 4431 N N . PRO A 1 556 ? -2.923 -19.726 18.422 1.00 80.75 556 PRO A N 1
ATOM 4432 C CA . PRO A 1 556 ? -2.708 -18.405 18.997 1.00 80.75 556 PRO A CA 1
ATOM 4433 C C . PRO A 1 556 ? -3.854 -17.479 18.608 1.00 80.75 556 PRO A C 1
ATOM 4435 O O . PRO A 1 556 ? -4.294 -17.493 17.457 1.00 80.75 556 PRO A O 1
ATOM 4438 N N . LEU A 1 557 ? -4.343 -16.671 19.550 1.00 74.81 557 LEU A N 1
ATOM 4439 C CA . LEU A 1 557 ? -5.525 -15.840 19.310 1.00 74.81 557 LEU A CA 1
ATOM 4440 C C . LEU A 1 557 ? -5.366 -14.967 18.053 1.00 74.81 557 LEU A C 1
ATOM 4442 O O . LEU A 1 557 ? -6.293 -14.863 17.256 1.00 74.81 557 LEU A O 1
ATOM 4446 N N . LEU A 1 558 ? -4.153 -14.453 17.814 1.00 66.81 558 LEU A N 1
ATOM 4447 C CA . LEU A 1 558 ? -3.821 -13.640 16.642 1.00 66.81 558 LEU A CA 1
ATOM 4448 C C . LEU A 1 558 ? -3.917 -14.387 15.298 1.00 66.81 558 LEU A C 1
ATOM 4450 O O . LEU A 1 558 ? -4.157 -13.770 14.263 1.00 66.81 558 LEU A O 1
ATOM 4454 N N . GLU A 1 559 ? -3.712 -15.703 15.317 1.00 65.94 559 GLU A N 1
ATOM 4455 C CA . GLU A 1 559 ? -3.791 -16.593 14.153 1.00 65.94 559 GLU A CA 1
ATOM 4456 C C . GLU A 1 559 ? -5.196 -17.183 13.980 1.00 65.94 559 GLU A C 1
ATOM 4458 O O . GLU A 1 559 ? -5.570 -17.613 12.886 1.00 65.94 559 GLU A O 1
ATOM 4463 N N . SER A 1 560 ? -5.999 -17.176 15.047 1.00 61.94 560 SER A N 1
ATOM 4464 C CA . SER A 1 560 ? -7.402 -17.555 14.986 1.00 61.94 560 SER A CA 1
ATOM 4465 C C . SER A 1 560 ? -8.192 -16.465 14.251 1.00 61.94 560 SER A C 1
ATOM 4467 O O . SER A 1 560 ? -8.395 -15.357 14.744 1.00 61.94 560 SER A O 1
ATOM 4469 N N . LEU A 1 561 ? -8.601 -16.761 13.016 1.00 54.09 561 LEU A N 1
ATOM 4470 C CA . LEU A 1 561 ? -9.509 -15.922 12.236 1.00 54.09 561 LEU A CA 1
ATOM 4471 C C . LEU A 1 561 ? -10.891 -15.929 12.910 1.00 54.09 561 LEU A C 1
ATOM 4473 O O . LEU A 1 561 ? -11.552 -16.974 12.892 1.00 54.09 561 LEU A O 1
ATOM 4477 N N . PRO A 1 562 ? -11.412 -14.806 13.432 1.00 44.66 562 PRO A N 1
ATOM 4478 C CA . PRO A 1 562 ? -12.846 -14.696 13.567 1.00 44.66 562 PRO A CA 1
ATOM 4479 C C . PRO A 1 562 ? -13.376 -14.458 12.148 1.00 44.66 562 PRO A C 1
ATOM 4481 O O . PRO A 1 562 ? -13.018 -13.475 11.509 1.00 44.66 562 PRO A O 1
ATOM 4484 N N . LEU A 1 563 ? -14.242 -15.359 11.677 1.00 37.59 563 LEU A N 1
ATOM 4485 C CA . LEU A 1 563 ? -14.994 -15.316 10.410 1.00 37.59 563 LEU A CA 1
ATOM 4486 C C . LEU A 1 563 ? -14.349 -16.064 9.227 1.00 37.59 563 LEU A C 1
ATOM 4488 O O . LEU A 1 563 ? -13.683 -15.502 8.363 1.00 37.59 563 LEU A O 1
ATOM 4492 N N . HIS A 1 564 ? -14.681 -17.353 9.123 1.00 34.66 564 HIS A N 1
ATOM 4493 C CA . HIS A 1 564 ? -14.747 -18.035 7.833 1.00 34.66 564 HIS A CA 1
ATOM 4494 C C . HIS A 1 564 ? -16.123 -17.833 7.159 1.00 34.66 564 HIS A C 1
ATOM 4496 O O . HIS A 1 564 ? -17.161 -17.778 7.826 1.00 34.66 564 HIS A O 1
ATOM 4502 N N . ASP A 1 565 ? -16.121 -17.848 5.821 1.00 34.97 565 ASP A N 1
ATOM 4503 C CA . ASP A 1 565 ? -17.245 -17.647 4.883 1.00 34.97 565 ASP A CA 1
ATOM 4504 C C . ASP A 1 565 ? -18.560 -18.392 5.193 1.00 34.97 565 ASP A C 1
ATOM 4506 O O . ASP A 1 565 ? -19.639 -17.971 4.780 1.00 34.97 565 ASP A O 1
ATOM 4510 N N . HIS A 1 566 ? -18.516 -19.497 5.937 1.00 33.47 566 HIS A N 1
ATOM 4511 C CA . HIS A 1 566 ? -19.699 -20.298 6.266 1.00 33.47 566 HIS A CA 1
ATOM 4512 C C . HIS A 1 566 ? -20.556 -19.713 7.405 1.00 33.47 566 HIS A C 1
ATOM 4514 O O . HIS A 1 566 ? -21.696 -20.139 7.592 1.00 33.47 566 HIS A O 1
ATOM 4520 N N . GLN A 1 567 ? -20.056 -18.716 8.145 1.00 35.94 567 GLN A N 1
ATOM 4521 C CA . GLN A 1 567 ? -20.849 -17.966 9.132 1.00 35.94 567 GLN A CA 1
ATOM 4522 C C . GLN A 1 567 ? -21.650 -16.815 8.485 1.00 35.94 567 GLN A C 1
ATOM 4524 O O . GLN A 1 567 ? -22.680 -16.407 9.021 1.00 35.94 567 GLN A O 1
ATOM 4529 N N . LEU A 1 568 ? -21.266 -16.356 7.285 1.00 36.09 568 LEU A N 1
ATOM 4530 C CA . LEU A 1 568 ? -21.952 -15.274 6.558 1.00 36.09 568 LEU A CA 1
ATOM 4531 C C . LEU A 1 568 ? -23.309 -15.694 5.963 1.00 36.09 568 LEU A C 1
ATOM 4533 O O . LEU A 1 568 ? -24.170 -14.852 5.717 1.00 36.09 568 LEU A O 1
ATOM 4537 N N . THR A 1 569 ? -23.567 -16.993 5.788 1.00 28.58 569 THR A N 1
ATOM 4538 C CA . THR A 1 569 ? -24.827 -17.478 5.189 1.00 28.58 569 THR A CA 1
ATOM 4539 C C . THR A 1 569 ? -26.001 -17.543 6.170 1.00 28.58 569 THR A C 1
ATOM 4541 O O . THR A 1 569 ? -27.143 -17.703 5.738 1.00 28.58 569 THR A O 1
ATOM 4544 N N . LYS A 1 570 ? -25.768 -17.403 7.484 1.00 25.83 570 LYS A N 1
ATOM 4545 C CA . LYS A 1 570 ? -26.852 -17.389 8.486 1.00 25.83 570 LYS A CA 1
ATOM 4546 C C . LYS A 1 570 ? -27.445 -16.003 8.742 1.00 25.83 570 LYS A C 1
ATOM 4548 O O . LYS A 1 570 ? -28.597 -15.935 9.151 1.00 25.83 570 LYS A O 1
ATOM 4553 N N . VAL A 1 571 ? -26.731 -14.923 8.419 1.00 31.59 571 VAL A N 1
ATOM 4554 C CA . VAL A 1 571 ? -27.250 -13.546 8.549 1.00 31.59 571 VAL A CA 1
ATOM 4555 C C . VAL A 1 571 ? -28.052 -13.116 7.308 1.00 31.59 571 VAL A C 1
ATOM 4557 O O . VAL A 1 571 ? -28.967 -12.309 7.411 1.00 31.59 571 VAL A O 1
ATOM 4560 N N . GLN A 1 572 ? -27.825 -13.742 6.146 1.00 26.95 572 GLN A N 1
ATOM 4561 C CA . GLN A 1 572 ? -28.593 -13.488 4.913 1.00 26.95 572 GLN A CA 1
ATOM 4562 C C . GLN A 1 572 ? -29.955 -14.207 4.824 1.00 26.95 572 GLN A C 1
ATOM 4564 O O . GLN A 1 572 ? -30.624 -14.105 3.802 1.00 26.95 572 GLN A O 1
ATOM 4569 N N . ARG A 1 573 ? -30.389 -14.950 5.853 1.00 26.38 573 ARG A N 1
ATOM 4570 C CA . ARG A 1 573 ? -31.712 -15.617 5.865 1.00 26.38 573 ARG A CA 1
ATOM 4571 C C . ARG A 1 573 ? -32.726 -15.012 6.840 1.00 26.38 573 ARG A C 1
ATOM 4573 O O . ARG A 1 573 ? -33.783 -15.603 7.041 1.00 26.38 573 ARG A O 1
ATOM 4580 N N . GLN A 1 574 ? -32.438 -13.844 7.411 1.00 30.62 574 GLN A N 1
ATOM 4581 C CA . GLN A 1 574 ? -33.409 -13.070 8.199 1.00 30.62 574 GLN A CA 1
ATOM 4582 C C . GLN A 1 574 ? -33.482 -11.582 7.809 1.00 30.62 574 GLN A C 1
ATOM 4584 O O . GLN A 1 574 ? -33.882 -10.758 8.625 1.00 30.62 574 GLN A O 1
ATOM 4589 N N . PHE A 1 575 ? -33.171 -11.256 6.552 1.00 32.50 575 PHE A N 1
ATOM 4590 C CA . PHE A 1 575 ? -33.563 -9.995 5.918 1.00 32.50 575 PHE A CA 1
ATOM 4591 C C . PHE A 1 575 ? -34.205 -10.266 4.564 1.00 32.50 575 PHE A C 1
ATOM 4593 O O . PHE A 1 575 ? -33.627 -11.080 3.806 1.00 32.50 575 PHE A O 1
#

InterPro domains:
  IPR005100 NGN domain [PF03439] (104-180)
  IPR041973 Spt5, KOW domain repeat 1 [PF23042] (198-272)

Foldseek 3Di:
DDDDDDDDDDDDDDDDDDDDDDDDDDDDDDDDDDDDDDDDDDDDDDDDDDDDDDDDDDPPVPVVVVVVVVVVVPPDDDDDDDDDPDDDDPPDPQDDPPFFFKKKFQAAPVVQVVCVVLCVLAVQFWPDKADDPVDGRIIITRGDQPDDDCSTPVNSCCVPPVGDPVRIDTDDSVCPVVSPDDPCPPPDDDPDDPDDAFDKDWAQDQDPLDPPPDPDDDDDPDDPPDDGHDRDFDDLVSHDDQWDDDPQWIAHPNWIHGLRTTTDTDGPVVDDDDLEDEPVVLVRVVNSCVSVVDDPDDNVPDHHHPLQDADAQFKKWFQDPVGIFIWTFHAWDDDPPDSWTWTFTQTVPPGTDIGTSVRIFGPDDALFWKAFCDDPRHRDIAGFHDDDVQKTWGDDPDTDMDGRSRIDGDADDCPPADFPQAQFKKAFCDPPRHRFIFGFHGWDQDPFRFIWTFTQTPVRDTDIDGQQRIARDPVRHRSCVVDPQDPRRCSSVSVAQQQQFWKAFCDDPQHRFIWGFHHWTADPVRFIWTWTQGPVVRDIDIGGQQRIAGDPVRHRSVPDDPDDPVVVVVVVPPD

pLDDT: mean 70.75, std 21.23, range [23.16, 96.88]

Organism: NCBI:txid1447944